Protein AF-A0A261FLT9-F1 (afdb_monomer_lite)

Structure (mmCIF, N/CA/C/O backbone):
data_AF-A0A261FLT9-F1
#
_entry.id   AF-A0A261FLT9-F1
#
loop_
_atom_site.group_PDB
_atom_site.id
_atom_site.type_symbol
_atom_site.label_atom_id
_atom_site.label_alt_id
_atom_site.label_comp_id
_atom_site.label_asym_id
_atom_site.label_entity_id
_atom_site.label_seq_id
_atom_site.pdbx_PDB_ins_code
_atom_site.Cartn_x
_atom_site.Cartn_y
_atom_site.Cartn_z
_atom_site.occupancy
_atom_site.B_iso_or_equiv
_atom_site.auth_seq_id
_atom_site.auth_comp_id
_atom_site.auth_asym_id
_atom_site.auth_atom_id
_atom_site.pdbx_PDB_model_num
ATOM 1 N N . MET A 1 1 ? 21.689 23.488 -53.903 1.00 40.75 1 MET A N 1
ATOM 2 C CA . MET A 1 1 ? 21.902 22.153 -53.293 1.00 40.75 1 MET A CA 1
ATOM 3 C C . MET A 1 1 ? 21.936 22.190 -51.768 1.00 40.75 1 MET A C 1
ATOM 5 O O . MET A 1 1 ? 21.086 21.529 -51.198 1.00 40.75 1 MET A O 1
ATOM 9 N N . ALA A 1 2 ? 22.801 22.976 -51.106 1.00 38.56 2 ALA A N 1
ATOM 10 C CA . ALA A 1 2 ? 22.938 22.987 -49.634 1.00 38.56 2 ALA A CA 1
ATOM 11 C C . ALA A 1 2 ? 21.609 23.061 -48.835 1.00 38.56 2 ALA A C 1
ATOM 13 O O . ALA A 1 2 ? 21.393 22.268 -47.924 1.00 38.56 2 ALA A O 1
ATOM 14 N N . ALA A 1 3 ? 20.676 23.941 -49.222 1.00 36.00 3 ALA A N 1
ATOM 15 C CA . ALA A 1 3 ? 19.356 24.050 -48.582 1.00 36.00 3 ALA A CA 1
ATOM 16 C C . ALA A 1 3 ? 18.420 22.845 -48.838 1.00 36.00 3 ALA A C 1
ATOM 18 O O . ALA A 1 3 ? 17.537 22.560 -48.034 1.00 36.00 3 ALA A O 1
ATOM 19 N N . VAL A 1 4 ? 18.621 22.116 -49.942 1.00 39.78 4 VAL A N 1
ATOM 20 C CA . VAL A 1 4 ? 17.881 20.881 -50.262 1.00 39.78 4 VAL A CA 1
ATOM 21 C C . VAL A 1 4 ? 18.461 19.706 -49.479 1.00 39.78 4 VAL A C 1
ATOM 23 O O . VAL A 1 4 ? 17.698 18.919 -48.936 1.00 39.78 4 VAL A O 1
ATOM 26 N N . THR A 1 5 ? 19.788 19.618 -49.345 1.00 41.38 5 THR A N 1
ATOM 27 C CA . THR A 1 5 ? 20.443 18.608 -48.499 1.00 41.38 5 THR A CA 1
ATOM 28 C C . THR A 1 5 ? 20.180 18.829 -47.011 1.00 41.38 5 THR A C 1
ATOM 30 O O . THR A 1 5 ? 20.031 17.846 -46.299 1.00 41.38 5 THR A O 1
ATOM 33 N N . ALA A 1 6 ? 20.050 20.080 -46.550 1.00 43.09 6 ALA A N 1
ATOM 34 C CA . ALA A 1 6 ? 19.593 20.388 -45.193 1.00 43.09 6 ALA A CA 1
ATOM 35 C C . ALA A 1 6 ? 18.149 19.902 -44.980 1.00 43.09 6 ALA A C 1
ATOM 37 O O . ALA A 1 6 ? 17.923 19.025 -44.155 1.00 43.09 6 ALA A O 1
ATOM 38 N N . ARG A 1 7 ? 17.200 20.328 -45.832 1.00 35.78 7 ARG A N 1
ATOM 39 C CA . ARG A 1 7 ? 15.808 19.840 -45.780 1.00 35.78 7 ARG A CA 1
ATOM 40 C C . ARG A 1 7 ? 15.681 18.316 -45.875 1.00 35.78 7 ARG A C 1
ATOM 42 O O . ARG A 1 7 ? 14.824 17.755 -45.208 1.00 35.78 7 ARG A O 1
ATOM 49 N N . TRP A 1 8 ? 16.512 17.636 -46.668 1.00 39.09 8 TRP A N 1
ATOM 50 C CA . TRP A 1 8 ? 16.537 16.167 -46.726 1.00 39.09 8 TRP A CA 1
ATOM 51 C C . TRP A 1 8 ? 17.156 15.526 -45.479 1.00 39.09 8 TRP A C 1
ATOM 53 O O . TRP A 1 8 ? 16.697 14.465 -45.063 1.00 39.09 8 TRP A O 1
ATOM 63 N N . ALA A 1 9 ? 18.169 16.144 -44.867 1.00 50.75 9 ALA A N 1
ATOM 64 C CA . ALA A 1 9 ? 18.742 15.677 -43.607 1.00 50.75 9 ALA A CA 1
ATOM 65 C C . ALA A 1 9 ? 17.749 15.827 -42.443 1.00 50.75 9 ALA A C 1
ATOM 67 O O . ALA A 1 9 ? 17.627 14.893 -41.650 1.00 50.75 9 ALA A O 1
ATOM 68 N N . ASP A 1 10 ? 17.006 16.938 -42.405 1.00 50.59 10 ASP A N 1
ATOM 69 C CA . ASP A 1 10 ? 15.955 17.234 -41.423 1.00 50.59 10 ASP A CA 1
ATOM 70 C C . ASP A 1 10 ? 14.704 16.362 -41.633 1.00 50.59 10 ASP A C 1
ATOM 72 O O . ASP A 1 10 ? 14.139 15.816 -40.690 1.00 50.59 10 ASP A O 1
ATOM 76 N N . TRP A 1 11 ? 14.292 16.139 -42.884 1.00 42.41 11 TRP A N 1
ATOM 77 C CA . TRP A 1 11 ? 13.178 15.239 -43.204 1.00 42.41 11 TRP A CA 1
ATOM 78 C C . TRP A 1 11 ? 13.511 13.779 -42.867 1.00 42.41 11 TRP A C 1
ATOM 80 O O . TRP A 1 11 ? 12.701 13.069 -42.268 1.00 42.41 11 TRP A O 1
ATOM 90 N N . ALA A 1 12 ? 14.734 13.338 -43.181 1.00 57.88 12 ALA A N 1
ATOM 91 C CA . ALA A 1 12 ? 15.203 12.003 -42.831 1.00 57.88 12 ALA A CA 1
ATOM 92 C C . ALA A 1 12 ? 15.508 11.847 -41.329 1.00 57.88 12 ALA A C 1
ATOM 94 O O . ALA A 1 12 ? 15.482 10.723 -40.834 1.00 57.88 12 ALA A O 1
ATOM 95 N N . SER A 1 13 ? 15.811 12.923 -40.590 1.00 62.97 13 SER A N 1
ATOM 96 C CA . SER A 1 13 ? 15.953 12.861 -39.129 1.00 62.97 13 SER A CA 1
ATOM 97 C C . SER A 1 13 ? 14.593 12.771 -38.440 1.00 62.97 13 SER A C 1
ATOM 99 O O . SER A 1 13 ? 14.457 11.938 -37.548 1.00 62.97 13 SER A O 1
ATOM 101 N N . ALA A 1 14 ? 13.577 13.499 -38.920 1.00 67.19 14 ALA A N 1
ATOM 102 C CA . ALA A 1 14 ? 12.194 13.370 -38.457 1.00 67.19 14 ALA A CA 1
ATOM 103 C C . ALA A 1 14 ? 11.661 11.934 -38.631 1.00 67.19 14 ALA A C 1
ATOM 105 O O . ALA A 1 14 ? 11.271 11.306 -37.650 1.00 67.19 14 ALA A O 1
ATOM 106 N N . HIS A 1 15 ? 11.782 11.349 -39.830 1.00 78.19 15 HIS A N 1
ATOM 107 C CA . HIS A 1 15 ? 11.343 9.965 -40.082 1.00 78.19 15 HIS A CA 1
ATOM 108 C C . HIS A 1 15 ? 12.094 8.926 -39.226 1.00 78.19 15 HIS A C 1
ATOM 110 O O . HIS A 1 15 ? 11.531 7.897 -38.856 1.00 78.19 15 HIS A O 1
ATOM 116 N N . ARG A 1 16 ? 13.370 9.171 -38.886 1.00 79.75 16 ARG A N 1
ATOM 117 C CA . ARG A 1 16 ? 14.135 8.299 -37.973 1.00 79.75 16 ARG A CA 1
ATOM 118 C C . ARG A 1 16 ? 13.720 8.464 -36.514 1.00 79.75 16 ARG A C 1
ATOM 120 O O . ARG A 1 16 ? 13.717 7.468 -35.794 1.00 79.75 16 ARG A O 1
ATOM 127 N N . LEU A 1 17 ? 13.391 9.683 -36.083 1.00 85.00 17 LEU A N 1
ATOM 128 C CA . LEU A 1 17 ? 12.843 9.940 -34.754 1.00 85.00 17 LEU A CA 1
ATOM 129 C C . LEU A 1 17 ? 11.504 9.215 -34.597 1.00 85.00 17 LEU A C 1
ATOM 131 O O . LEU A 1 17 ? 11.357 8.446 -33.656 1.00 85.00 17 LEU A O 1
ATOM 135 N N . GLU A 1 18 ? 10.587 9.380 -35.552 1.00 86.88 18 GLU A N 1
ATOM 136 C CA . GLU A 1 18 ? 9.298 8.678 -35.584 1.00 86.88 18 GLU A CA 1
ATOM 137 C C . GLU A 1 18 ? 9.475 7.152 -35.565 1.00 86.88 18 GLU A C 1
ATOM 139 O O . GLU A 1 18 ? 8.846 6.471 -34.757 1.00 86.88 18 GLU A O 1
ATOM 144 N N . TYR A 1 19 ? 10.385 6.608 -36.384 1.00 88.19 19 TYR A N 1
ATOM 145 C CA . TYR A 1 19 ? 10.669 5.170 -36.427 1.00 88.19 19 TYR A CA 1
ATOM 146 C C . TYR A 1 19 ? 11.177 4.619 -35.084 1.00 88.19 19 TYR A C 1
ATOM 148 O O . TYR A 1 19 ? 10.648 3.628 -34.574 1.00 88.19 19 TYR A O 1
ATOM 156 N N . TRP A 1 20 ? 12.200 5.245 -34.493 1.00 90.06 20 TRP A N 1
ATOM 157 C CA . TRP A 1 20 ? 12.818 4.731 -33.268 1.00 90.06 20 TRP A CA 1
ATOM 158 C C . TRP A 1 20 ? 12.010 5.043 -32.006 1.00 90.06 20 TRP A C 1
ATOM 160 O O . TRP A 1 20 ? 11.887 4.162 -31.159 1.00 90.06 20 TRP A O 1
ATOM 170 N N . ALA A 1 21 ? 11.410 6.232 -31.894 1.00 88.94 21 ALA A N 1
ATOM 171 C CA . ALA A 1 21 ? 10.508 6.559 -30.790 1.00 88.94 21 ALA A CA 1
ATOM 172 C C . ALA A 1 21 ? 9.223 5.721 -30.860 1.00 88.94 21 ALA A C 1
ATOM 174 O O . ALA A 1 21 ? 8.787 5.183 -29.845 1.00 88.94 21 ALA A O 1
ATOM 175 N N . GLY A 1 22 ? 8.661 5.524 -32.059 1.00 89.38 22 GLY A N 1
ATOM 176 C CA . GLY A 1 22 ? 7.508 4.651 -32.274 1.00 89.38 22 GLY A CA 1
ATOM 177 C C . GLY A 1 22 ? 7.792 3.203 -31.872 1.00 89.38 22 GLY A C 1
ATOM 178 O O . GLY A 1 22 ? 6.971 2.586 -31.196 1.00 89.38 22 GLY A O 1
ATOM 179 N N . HIS A 1 23 ? 8.971 2.665 -32.205 1.00 92.06 23 HIS A N 1
ATOM 180 C CA . HIS A 1 23 ? 9.379 1.332 -31.755 1.00 92.06 23 HIS A CA 1
ATOM 181 C C . HIS A 1 23 ? 9.693 1.248 -30.255 1.00 92.06 23 HIS A C 1
ATOM 183 O O . HIS A 1 23 ? 9.347 0.235 -29.652 1.00 92.06 23 HIS A O 1
ATOM 189 N N . ALA A 1 24 ? 10.278 2.283 -29.647 1.00 90.81 24 ALA A N 1
ATOM 190 C CA . ALA A 1 24 ? 10.496 2.334 -28.202 1.00 90.81 24 ALA A CA 1
ATOM 191 C C . ALA A 1 24 ? 9.161 2.329 -27.435 1.00 90.81 24 ALA A C 1
ATOM 193 O O . ALA A 1 24 ? 8.944 1.461 -26.595 1.00 90.81 24 ALA A O 1
ATOM 194 N N . LEU A 1 25 ? 8.223 3.210 -27.801 1.00 89.69 25 LEU A N 1
ATOM 195 C CA . LEU A 1 25 ? 6.880 3.254 -27.210 1.00 89.69 25 LEU A CA 1
ATOM 196 C C . LEU A 1 25 ? 6.099 1.955 -27.457 1.00 89.69 25 LEU A C 1
ATOM 198 O O . LEU A 1 25 ? 5.475 1.430 -26.540 1.00 89.69 25 LEU A O 1
ATOM 202 N N . SER A 1 26 ? 6.170 1.392 -28.669 1.00 89.19 26 SER A N 1
ATOM 203 C CA . SER A 1 26 ? 5.512 0.113 -28.984 1.00 89.19 26 SER A CA 1
ATOM 204 C C . SER A 1 26 ? 6.074 -1.044 -28.161 1.00 89.19 26 SER A C 1
ATOM 206 O O . SER A 1 26 ? 5.305 -1.879 -27.691 1.00 89.19 26 SER A O 1
ATOM 208 N N . PHE A 1 27 ? 7.400 -1.110 -27.983 1.00 91.88 27 PHE A N 1
ATOM 209 C CA . PHE A 1 27 ? 8.012 -2.092 -27.091 1.00 91.88 27 PHE A CA 1
ATOM 210 C C . PHE A 1 27 ? 7.502 -1.905 -25.669 1.00 91.88 27 PHE A C 1
ATOM 212 O O . PHE A 1 27 ? 7.090 -2.882 -25.071 1.00 91.88 27 PHE A O 1
ATOM 219 N N . GLU A 1 28 ? 7.500 -0.681 -25.150 1.00 88.81 28 GLU A N 1
ATOM 220 C CA . GLU A 1 28 ? 7.176 -0.405 -23.751 1.00 88.81 28 GLU A CA 1
ATOM 221 C C . GLU A 1 28 ? 5.718 -0.763 -23.415 1.00 88.81 28 GLU A C 1
ATOM 223 O O . GLU A 1 28 ? 5.458 -1.409 -22.403 1.00 88.81 28 GLU A O 1
ATOM 228 N N . ILE A 1 29 ? 4.771 -0.475 -24.318 1.00 84.56 29 ILE A N 1
ATOM 229 C CA . ILE A 1 29 ? 3.374 -0.932 -24.208 1.00 84.56 29 ILE A CA 1
ATOM 230 C C . ILE A 1 29 ? 3.299 -2.467 -24.206 1.00 84.56 29 ILE A C 1
ATOM 232 O O . ILE A 1 29 ? 2.681 -3.062 -23.324 1.00 84.56 29 ILE A O 1
ATOM 236 N N . LEU A 1 30 ? 3.925 -3.125 -25.189 1.00 87.25 30 LEU A N 1
ATOM 237 C CA . LEU A 1 30 ? 3.894 -4.588 -25.317 1.00 87.25 30 LEU A CA 1
ATOM 238 C C . LEU A 1 30 ? 4.614 -5.288 -24.159 1.00 87.25 30 LEU A C 1
ATOM 240 O O . LEU A 1 30 ? 4.208 -6.373 -23.752 1.00 87.25 30 LEU A O 1
ATOM 244 N N . TYR A 1 31 ? 5.667 -4.671 -23.630 1.00 87.94 31 TYR A N 1
ATOM 245 C CA . TYR A 1 31 ? 6.455 -5.169 -22.518 1.00 87.94 31 TYR A CA 1
ATOM 246 C C . TYR A 1 31 ? 5.675 -5.048 -21.214 1.00 87.94 31 TYR A C 1
ATOM 248 O O . TYR A 1 31 ? 5.568 -6.046 -20.513 1.00 87.94 31 TYR A O 1
ATOM 256 N N . ARG A 1 32 ? 5.026 -3.904 -20.947 1.00 83.75 32 ARG A N 1
ATOM 257 C CA . ARG A 1 32 ? 4.087 -3.740 -19.822 1.00 83.75 32 ARG A CA 1
ATOM 258 C C . ARG A 1 32 ? 2.947 -4.750 -19.891 1.00 83.75 32 ARG A C 1
ATOM 260 O O . ARG A 1 32 ? 2.707 -5.451 -18.919 1.00 83.75 32 ARG A O 1
ATOM 267 N N . LEU A 1 33 ? 2.304 -4.911 -21.049 1.00 80.44 33 LEU A N 1
ATOM 268 C CA . LEU A 1 33 ? 1.252 -5.920 -21.223 1.00 80.44 33 LEU A CA 1
ATOM 269 C C . LEU A 1 33 ? 1.768 -7.351 -21.007 1.00 80.44 33 LEU A C 1
ATOM 271 O O . LEU A 1 33 ? 1.090 -8.142 -20.359 1.00 80.44 33 LEU A O 1
ATOM 275 N N . ALA A 1 34 ? 2.960 -7.696 -21.501 1.00 83.94 34 ALA A N 1
ATOM 276 C CA . ALA A 1 34 ? 3.551 -9.015 -21.281 1.00 83.94 34 ALA A CA 1
ATOM 277 C C . ALA A 1 34 ? 3.914 -9.242 -19.805 1.00 83.94 34 ALA A C 1
ATOM 279 O O . ALA A 1 34 ? 3.570 -10.279 -19.249 1.00 83.94 34 ALA A O 1
ATOM 280 N N . VAL A 1 35 ? 4.569 -8.270 -19.164 1.00 81.75 35 VAL A N 1
ATOM 281 C CA . VAL A 1 35 ? 4.853 -8.241 -17.722 1.00 81.75 35 VAL A CA 1
ATOM 282 C C . VAL A 1 35 ? 3.584 -8.548 -16.941 1.00 81.75 35 VAL A C 1
ATOM 284 O O . VAL A 1 35 ? 3.511 -9.551 -16.237 1.00 81.75 35 VAL A O 1
ATOM 287 N N . THR A 1 36 ? 2.559 -7.741 -17.162 1.00 75.19 36 THR A N 1
ATOM 288 C CA . THR A 1 36 ? 1.355 -7.739 -16.351 1.00 75.19 36 THR A CA 1
ATOM 289 C C . THR A 1 36 ? 0.451 -8.949 -16.612 1.00 75.19 36 THR A C 1
ATOM 291 O O . THR A 1 36 ? -0.085 -9.513 -15.668 1.00 75.19 36 THR A O 1
ATOM 294 N N . LEU A 1 37 ? 0.313 -9.402 -17.865 1.00 75.06 37 LEU A N 1
ATOM 295 C CA . LEU A 1 37 ? -0.583 -10.514 -18.226 1.00 75.06 37 LEU A CA 1
ATOM 296 C C . LEU A 1 37 ? 0.099 -11.895 -18.240 1.00 75.06 37 LEU A C 1
ATOM 298 O O . LEU A 1 37 ? -0.597 -12.907 -18.284 1.00 75.06 37 LEU A O 1
ATOM 302 N N . VAL A 1 38 ? 1.438 -11.963 -18.256 1.00 79.25 38 VAL A N 1
ATOM 303 C CA . VAL A 1 38 ? 2.190 -13.226 -18.427 1.00 79.25 38 VAL A CA 1
ATOM 304 C C . VAL A 1 38 ? 3.213 -13.472 -17.318 1.00 79.25 38 VAL A C 1
ATOM 306 O O . VAL A 1 38 ? 3.396 -14.626 -16.938 1.00 79.25 38 VAL A O 1
ATOM 309 N N . PHE A 1 39 ? 3.879 -12.440 -16.785 1.00 77.31 39 PHE A N 1
ATOM 310 C CA . PHE A 1 39 ? 4.891 -12.614 -15.729 1.00 77.31 39 PHE A CA 1
ATOM 311 C C . PHE A 1 39 ? 4.333 -12.429 -14.314 1.00 77.31 39 PHE A C 1
ATOM 313 O O . PHE A 1 39 ? 4.731 -13.177 -13.424 1.00 77.31 39 PHE A O 1
ATOM 320 N N . THR A 1 40 ? 3.407 -11.490 -14.099 1.00 76.25 40 THR A N 1
ATOM 321 C CA . THR A 1 40 ? 2.795 -11.259 -12.781 1.00 76.25 40 THR A CA 1
ATOM 322 C C . THR A 1 40 ? 2.000 -12.472 -12.273 1.00 76.25 40 THR A C 1
ATOM 324 O O . THR A 1 40 ? 2.310 -12.926 -11.173 1.00 76.25 40 THR A O 1
ATOM 327 N N . PRO A 1 41 ? 1.084 -13.105 -13.043 1.00 78.44 41 PRO A N 1
ATOM 328 C CA . PRO A 1 41 ? 0.257 -14.186 -12.497 1.00 78.44 41 PRO A CA 1
ATOM 329 C C . PRO A 1 41 ? 1.057 -15.414 -12.008 1.00 78.44 41 PRO A C 1
ATOM 331 O O . PRO A 1 41 ? 0.739 -15.936 -10.943 1.00 78.44 41 PRO A O 1
ATOM 334 N N . PRO A 1 42 ? 2.132 -15.876 -12.689 1.00 79.00 42 PRO A N 1
ATOM 335 C CA . PRO A 1 42 ? 3.019 -16.901 -12.134 1.00 79.00 42 PRO A CA 1
ATOM 336 C C . PRO A 1 42 ? 3.763 -16.476 -10.862 1.00 79.00 42 PRO A C 1
ATOM 338 O O . PRO A 1 42 ? 3.962 -17.313 -9.985 1.00 79.00 42 PRO A O 1
ATOM 341 N N . CYS A 1 43 ? 4.175 -15.210 -10.738 1.00 79.88 43 CYS A N 1
ATOM 342 C CA . CYS A 1 43 ? 4.789 -14.704 -9.506 1.00 79.88 43 CYS A CA 1
ATOM 343 C C . CYS A 1 43 ? 3.787 -14.726 -8.344 1.00 79.88 43 CYS A C 1
ATOM 345 O O . CYS A 1 43 ? 4.123 -15.228 -7.272 1.00 79.88 43 CYS A O 1
ATOM 347 N N . ASP A 1 44 ? 2.554 -14.271 -8.579 1.00 76.25 44 ASP A N 1
ATOM 348 C CA . ASP A 1 44 ? 1.479 -14.291 -7.584 1.00 76.25 44 ASP A CA 1
ATOM 349 C C . ASP A 1 44 ? 1.129 -15.726 -7.169 1.00 76.25 44 ASP A C 1
ATOM 351 O O . ASP A 1 44 ? 1.012 -16.006 -5.982 1.00 76.25 44 ASP A O 1
ATOM 355 N N . LEU A 1 45 ? 1.067 -16.678 -8.112 1.00 78.50 45 LEU A N 1
ATOM 356 C CA . LEU A 1 45 ? 0.870 -18.101 -7.801 1.00 78.50 45 LEU A CA 1
ATOM 357 C C . LEU A 1 45 ? 1.971 -18.675 -6.895 1.00 78.50 45 LEU A C 1
ATOM 359 O O . LEU A 1 45 ? 1.672 -19.478 -6.013 1.00 78.50 45 LEU A O 1
ATOM 363 N N . ILE A 1 46 ? 3.233 -18.272 -7.083 1.00 82.19 46 ILE A N 1
ATOM 364 C CA . ILE A 1 46 ? 4.346 -18.711 -6.225 1.00 82.19 46 ILE A CA 1
ATOM 365 C C . ILE A 1 46 ? 4.245 -18.071 -4.829 1.00 82.19 46 ILE A C 1
ATOM 367 O O . ILE A 1 46 ? 4.509 -18.747 -3.835 1.00 82.19 46 ILE A O 1
ATOM 371 N N . VAL A 1 47 ? 3.851 -16.795 -4.738 1.00 80.50 47 VAL A N 1
ATOM 372 C CA . VAL A 1 47 ? 3.640 -16.097 -3.456 1.00 80.50 47 VAL A CA 1
ATOM 373 C C . VAL A 1 47 ? 2.447 -16.684 -2.693 1.00 80.50 47 VAL A C 1
ATOM 375 O O . VAL A 1 47 ? 2.578 -16.945 -1.501 1.00 80.50 47 VAL A O 1
ATOM 378 N N . ASN A 1 48 ? 1.335 -16.965 -3.377 1.00 76.25 48 ASN A N 1
ATOM 379 C CA . ASN A 1 48 ? 0.153 -17.630 -2.819 1.00 76.25 48 ASN A CA 1
ATOM 380 C C . ASN A 1 48 ? 0.510 -19.022 -2.282 1.00 76.25 48 ASN A C 1
ATOM 382 O O . ASN A 1 48 ? 0.306 -19.298 -1.105 1.00 76.25 48 ASN A O 1
ATOM 386 N N . TRP A 1 49 ? 1.153 -19.860 -3.105 1.00 81.44 49 TRP A N 1
ATOM 387 C CA . TRP A 1 49 ? 1.606 -21.190 -2.683 1.00 81.44 49 TRP A CA 1
ATOM 388 C C . TRP A 1 49 ? 2.533 -21.133 -1.461 1.00 81.44 49 TRP A C 1
ATOM 390 O O . TRP A 1 49 ? 2.460 -21.990 -0.581 1.00 81.44 49 TRP A O 1
ATOM 400 N N . TYR A 1 50 ? 3.405 -20.124 -1.390 1.00 82.69 50 TYR A N 1
ATOM 401 C CA . TYR A 1 50 ? 4.278 -19.924 -0.240 1.00 82.69 50 TYR A CA 1
ATOM 402 C C . TYR A 1 50 ? 3.512 -19.526 1.029 1.00 82.69 50 TYR A C 1
ATOM 404 O O . TYR A 1 50 ? 3.834 -20.030 2.108 1.00 82.69 50 TYR A O 1
ATOM 412 N N . ALA A 1 51 ? 2.512 -18.650 0.910 1.00 73.69 51 ALA A N 1
ATOM 413 C CA . ALA A 1 51 ? 1.654 -18.262 2.022 1.00 73.69 51 ALA A CA 1
ATOM 414 C C . ALA A 1 51 ? 0.902 -19.479 2.585 1.00 73.69 51 ALA A C 1
ATOM 416 O O . ALA A 1 51 ? 1.060 -19.792 3.767 1.00 73.69 51 ALA A O 1
ATOM 417 N N . ASP A 1 52 ? 0.217 -20.232 1.716 1.00 72.31 52 ASP A N 1
ATOM 418 C CA . ASP A 1 52 ? -0.513 -21.458 2.067 1.00 72.31 52 ASP A CA 1
ATOM 419 C C . ASP A 1 52 ? 0.399 -22.492 2.754 1.00 72.31 52 ASP A C 1
ATOM 421 O O . ASP A 1 52 ? 0.073 -23.051 3.804 1.00 72.31 52 ASP A O 1
ATOM 425 N N . ALA A 1 53 ? 1.581 -22.743 2.178 1.00 73.81 53 ALA A N 1
ATOM 426 C CA . ALA A 1 53 ? 2.511 -23.763 2.660 1.00 73.81 53 ALA A CA 1
ATOM 427 C C . ALA A 1 53 ? 3.201 -23.404 3.987 1.00 73.81 53 ALA A C 1
ATOM 429 O O . ALA A 1 53 ? 3.732 -24.293 4.657 1.00 73.81 53 ALA A O 1
ATOM 430 N N . SER A 1 54 ? 3.223 -22.126 4.374 1.00 64.12 54 SER A N 1
ATOM 431 C CA . SER A 1 54 ? 3.960 -21.673 5.559 1.00 64.12 54 SER A CA 1
ATOM 432 C C . SER A 1 54 ? 3.231 -21.938 6.884 1.00 64.12 54 SER A C 1
ATOM 434 O O . SER A 1 54 ? 3.831 -21.714 7.935 1.00 64.12 54 SER A O 1
ATOM 436 N N . LEU A 1 55 ? 1.959 -22.381 6.861 1.00 52.69 55 LEU A N 1
ATOM 437 C CA . LEU A 1 55 ? 1.059 -22.474 8.038 1.00 52.69 55 LEU A CA 1
ATOM 438 C C . LEU A 1 55 ? 0.978 -21.170 8.857 1.00 52.69 55 LEU A C 1
ATOM 440 O O . LEU A 1 55 ? 0.563 -21.136 10.016 1.00 52.69 55 LEU A O 1
ATOM 444 N N . VAL A 1 56 ? 1.386 -20.083 8.219 1.00 50.22 56 VAL A N 1
ATOM 445 C CA . VAL A 1 56 ? 1.277 -18.716 8.678 1.00 50.22 56 VAL A CA 1
ATOM 446 C C . VAL A 1 56 ? -0.173 -18.318 8.444 1.00 50.22 56 VAL A C 1
ATOM 448 O O . VAL A 1 56 ? -0.659 -18.460 7.325 1.00 50.22 56 VAL A O 1
ATOM 451 N N . SER A 1 57 ? -0.866 -17.844 9.487 1.00 50.97 57 SER A N 1
ATOM 452 C CA . SER A 1 57 ? -2.209 -17.273 9.323 1.00 50.97 57 SER A CA 1
ATOM 453 C C . SER A 1 57 ? -2.173 -16.286 8.150 1.00 50.97 57 SER A C 1
ATOM 455 O O . SER A 1 57 ? -1.333 -15.383 8.194 1.00 50.97 57 SER A O 1
ATOM 457 N N . PRO A 1 58 ? -3.033 -16.411 7.117 1.00 46.06 58 PRO A N 1
ATOM 458 C CA . PRO A 1 58 ? -2.965 -15.581 5.904 1.00 46.06 58 PRO A CA 1
ATOM 459 C C . PRO A 1 58 ? -3.257 -14.090 6.158 1.00 46.06 58 PRO A C 1
ATOM 461 O O . PRO A 1 58 ? -3.274 -13.280 5.235 1.00 46.06 58 PRO A O 1
ATOM 464 N N . MET A 1 59 ? -3.484 -13.732 7.420 1.00 54.12 59 MET A N 1
ATOM 465 C CA . MET A 1 59 ? -3.898 -12.438 7.928 1.00 54.12 59 MET A CA 1
ATOM 466 C C . MET A 1 59 ? -2.928 -12.079 9.055 1.00 54.12 59 MET A C 1
ATOM 468 O O . MET A 1 59 ? -2.924 -12.717 10.113 1.00 54.12 59 MET A O 1
ATOM 472 N N . MET A 1 60 ? -2.062 -11.097 8.810 1.00 56.31 60 MET A N 1
ATOM 473 C CA . MET A 1 60 ? -0.956 -10.751 9.705 1.00 56.31 60 MET A CA 1
ATOM 474 C C . MET A 1 60 ? -0.834 -9.243 9.901 1.00 56.31 60 MET A C 1
ATOM 476 O O . MET A 1 60 ? -1.234 -8.456 9.044 1.00 56.31 60 MET A O 1
ATOM 480 N N . ASP A 1 61 ? -0.209 -8.849 11.012 1.00 59.25 61 ASP A N 1
ATOM 481 C CA . ASP A 1 61 ? 0.396 -7.526 11.143 1.00 59.25 61 ASP A CA 1
ATOM 482 C C . ASP A 1 61 ? 1.704 -7.428 10.320 1.00 59.25 61 ASP A C 1
ATOM 484 O O . ASP A 1 61 ? 2.248 -8.435 9.854 1.00 59.25 61 ASP A O 1
ATOM 488 N N . ASP A 1 62 ? 2.232 -6.209 10.139 1.00 59.94 62 ASP A N 1
ATOM 489 C CA . ASP A 1 62 ? 3.495 -5.965 9.410 1.00 59.94 62 ASP A CA 1
ATOM 490 C C . ASP A 1 62 ? 4.653 -6.856 9.901 1.00 59.94 62 ASP A C 1
ATOM 492 O O . ASP A 1 62 ? 5.516 -7.276 9.124 1.00 59.94 62 ASP A O 1
ATOM 496 N N . LEU A 1 63 ? 4.686 -7.142 11.208 1.00 64.56 63 LEU A N 1
ATOM 497 C CA . LEU A 1 63 ? 5.750 -7.919 11.829 1.00 64.56 63 LEU A CA 1
ATOM 498 C C . LEU A 1 63 ? 5.648 -9.403 11.466 1.00 64.56 63 LEU A C 1
ATOM 500 O O . LEU A 1 63 ? 6.676 -10.024 11.196 1.00 64.56 63 LEU A O 1
ATOM 504 N N . GLY A 1 64 ? 4.438 -9.960 11.423 1.00 66.56 64 GLY A N 1
ATOM 505 C CA . GLY A 1 64 ? 4.188 -11.318 10.959 1.00 66.56 64 GLY A CA 1
ATOM 506 C C . GLY A 1 64 ? 4.646 -11.531 9.515 1.00 66.56 64 GLY A C 1
ATOM 507 O O . GLY A 1 64 ? 5.400 -12.467 9.244 1.00 66.56 64 GLY A O 1
ATOM 508 N N . ILE A 1 65 ? 4.270 -10.620 8.608 1.00 69.19 65 ILE A N 1
ATOM 509 C CA . ILE A 1 65 ? 4.665 -10.675 7.188 1.00 69.19 65 ILE A CA 1
ATOM 510 C C . ILE A 1 65 ? 6.193 -10.656 7.055 1.00 69.19 65 ILE A C 1
ATOM 512 O O . ILE A 1 65 ? 6.780 -11.462 6.326 1.00 69.19 65 ILE A O 1
ATOM 516 N N . LEU A 1 66 ? 6.856 -9.769 7.803 1.00 72.12 66 LEU A N 1
ATOM 517 C CA . LEU A 1 66 ? 8.313 -9.696 7.842 1.00 72.12 66 LEU A CA 1
ATOM 518 C C . LEU A 1 66 ? 8.934 -10.995 8.380 1.00 72.12 66 LEU A C 1
ATOM 520 O O . LEU A 1 66 ? 9.881 -11.510 7.790 1.00 72.12 66 LEU A O 1
ATOM 524 N N . GLN A 1 67 ? 8.401 -11.553 9.471 1.00 75.31 67 GLN A N 1
ATOM 525 C CA . GLN A 1 67 ? 8.886 -12.809 10.053 1.00 75.31 67 GLN A CA 1
ATOM 526 C C . GLN A 1 67 ? 8.745 -13.990 9.088 1.00 75.31 67 GLN A C 1
ATOM 528 O O . GLN A 1 67 ? 9.687 -14.775 8.968 1.00 75.31 67 GLN A O 1
ATOM 533 N N . ALA A 1 68 ? 7.635 -14.082 8.349 1.00 75.88 68 ALA A N 1
ATOM 534 C CA . ALA A 1 68 ? 7.439 -15.100 7.321 1.00 75.88 68 ALA A CA 1
ATOM 535 C C . ALA A 1 68 ? 8.543 -15.030 6.250 1.00 75.88 68 ALA A C 1
ATOM 537 O O . ALA A 1 68 ? 9.138 -16.053 5.904 1.00 75.88 68 ALA A O 1
ATOM 538 N N . PHE A 1 69 ? 8.892 -13.833 5.771 1.00 80.00 69 PHE A N 1
ATOM 539 C CA . PHE A 1 69 ? 9.965 -13.656 4.787 1.00 80.00 69 PHE A CA 1
ATOM 540 C C . PHE A 1 69 ? 11.393 -13.788 5.339 1.00 80.00 69 PHE A C 1
ATOM 542 O O . PHE A 1 69 ? 12.314 -14.028 4.560 1.00 80.00 69 PHE A O 1
ATOM 549 N N . LEU A 1 70 ? 11.594 -13.681 6.656 1.00 84.56 70 LEU A N 1
ATOM 550 C CA . LEU A 1 70 ? 12.889 -13.914 7.309 1.00 84.56 70 LEU A CA 1
ATOM 551 C C . LEU A 1 70 ? 13.206 -15.406 7.538 1.00 84.56 70 LEU A C 1
ATOM 553 O O . LEU A 1 70 ? 14.317 -15.739 7.957 1.00 84.56 70 LEU A O 1
ATOM 557 N N . THR A 1 71 ? 12.273 -16.317 7.246 1.00 86.50 71 THR A N 1
ATOM 558 C CA . THR A 1 71 ? 12.545 -17.764 7.229 1.00 86.50 71 THR A CA 1
ATOM 559 C C . THR A 1 71 ? 13.452 -18.156 6.052 1.00 86.50 71 THR A C 1
ATOM 561 O O . THR A 1 71 ? 13.534 -17.447 5.050 1.00 86.50 71 THR A O 1
ATOM 564 N N . ILE A 1 72 ? 14.118 -19.317 6.122 1.00 89.00 72 ILE A N 1
ATOM 565 C CA . ILE A 1 72 ? 14.966 -19.804 5.014 1.00 89.00 72 ILE A CA 1
ATOM 566 C C . ILE A 1 72 ? 14.169 -19.930 3.693 1.00 89.00 72 ILE A C 1
ATOM 568 O O . ILE A 1 72 ? 14.650 -19.414 2.682 1.00 89.00 72 ILE A O 1
ATOM 572 N N . PRO A 1 73 ? 12.961 -20.537 3.660 1.00 87.31 73 PRO A N 1
ATOM 573 C CA . PRO A 1 73 ? 12.126 -20.549 2.457 1.00 87.31 73 PRO A CA 1
ATOM 574 C C . PRO A 1 73 ? 11.734 -19.146 1.964 1.00 87.31 73 PRO A C 1
ATOM 576 O O . PRO A 1 73 ? 11.844 -18.878 0.768 1.00 87.31 73 PRO A O 1
ATOM 579 N N . GLY A 1 74 ? 11.361 -18.234 2.869 1.00 87.19 74 GLY A N 1
ATOM 580 C CA . GLY A 1 74 ? 11.003 -16.853 2.533 1.00 87.19 74 GLY A CA 1
ATOM 581 C C . GLY A 1 74 ? 12.154 -16.062 1.905 1.00 87.19 74 GLY A C 1
ATOM 582 O O . GLY A 1 74 ? 11.969 -15.403 0.881 1.00 87.19 74 GLY A O 1
ATOM 583 N N . VAL A 1 75 ? 13.371 -16.198 2.441 1.00 89.50 75 VAL A N 1
ATOM 584 C CA . VAL A 1 75 ? 14.585 -15.583 1.878 1.00 89.50 75 VAL A CA 1
ATOM 585 C C . VAL A 1 75 ? 14.913 -16.157 0.494 1.00 89.50 75 VAL A C 1
ATOM 587 O O . VAL A 1 75 ? 15.315 -15.408 -0.399 1.00 89.50 75 VAL A O 1
ATOM 590 N N . ILE A 1 76 ? 14.716 -17.464 0.280 1.00 89.69 76 ILE A N 1
ATOM 591 C CA . ILE A 1 76 ? 14.889 -18.094 -1.040 1.00 89.69 76 ILE A CA 1
ATOM 592 C C . ILE A 1 76 ? 13.868 -17.534 -2.040 1.00 89.69 76 ILE A C 1
ATOM 594 O O . ILE A 1 76 ? 14.255 -17.160 -3.149 1.00 89.69 76 ILE A O 1
ATOM 598 N N . LEU A 1 77 ? 12.594 -17.415 -1.649 1.00 88.19 77 LEU A N 1
ATOM 599 C CA . LEU A 1 77 ? 11.542 -16.834 -2.485 1.00 88.19 77 LEU A CA 1
ATOM 600 C C . LEU A 1 77 ? 11.854 -15.380 -2.867 1.00 88.19 77 LEU A C 1
ATOM 602 O O . LEU A 1 77 ? 11.846 -15.046 -4.053 1.00 88.19 77 LEU A O 1
ATOM 606 N N . LEU A 1 78 ? 12.203 -14.530 -1.895 1.00 86.62 78 LEU A N 1
ATOM 607 C CA . LEU A 1 78 ? 12.612 -13.148 -2.166 1.00 86.62 78 LEU A CA 1
ATOM 608 C C . LEU A 1 78 ? 13.828 -13.083 -3.098 1.00 86.62 78 LEU A C 1
ATOM 610 O O . LEU A 1 78 ? 13.865 -12.244 -3.996 1.00 86.62 78 LEU A O 1
ATOM 614 N N . GLY A 1 79 ? 14.797 -13.990 -2.939 1.00 88.88 79 GLY A N 1
ATOM 615 C CA . GLY A 1 79 ? 15.944 -14.108 -3.840 1.00 88.88 79 GLY A CA 1
ATOM 616 C C . GLY A 1 79 ? 15.548 -14.438 -5.284 1.00 88.88 79 GLY A C 1
ATOM 617 O O . GLY A 1 79 ? 16.096 -13.848 -6.216 1.00 88.88 79 GLY A O 1
ATOM 618 N N . ILE A 1 80 ? 14.574 -15.334 -5.480 1.00 89.00 80 ILE A N 1
ATOM 619 C CA . ILE A 1 80 ? 14.036 -15.690 -6.803 1.00 89.00 80 ILE A CA 1
ATOM 620 C C . ILE A 1 80 ? 13.297 -14.498 -7.425 1.00 89.00 80 ILE A C 1
ATOM 622 O O . ILE A 1 80 ? 13.607 -14.116 -8.555 1.00 89.00 80 ILE A O 1
ATOM 626 N N . LEU A 1 81 ? 12.372 -13.873 -6.690 1.00 86.88 81 LEU A N 1
ATOM 627 C CA . LEU A 1 81 ? 11.598 -12.724 -7.173 1.00 86.88 81 LEU A CA 1
ATOM 628 C C . LEU A 1 81 ? 12.509 -11.535 -7.519 1.00 86.88 81 LEU A C 1
ATOM 630 O O . LEU A 1 81 ? 12.388 -10.952 -8.597 1.00 86.88 81 LEU A O 1
ATOM 634 N N . ALA A 1 82 ? 13.489 -11.226 -6.665 1.00 88.19 82 ALA A N 1
ATOM 635 C CA . ALA A 1 82 ? 14.458 -10.164 -6.917 1.00 88.19 82 ALA A CA 1
ATOM 636 C C . ALA A 1 82 ? 15.380 -10.474 -8.113 1.00 88.19 82 ALA A C 1
ATOM 638 O O . ALA A 1 82 ? 15.751 -9.561 -8.852 1.00 88.19 82 ALA A O 1
ATOM 639 N N . ALA A 1 83 ? 15.724 -11.746 -8.356 1.00 89.00 83 ALA A N 1
ATOM 640 C CA . ALA A 1 83 ? 16.481 -12.152 -9.540 1.00 89.00 83 ALA A CA 1
ATOM 641 C C . ALA A 1 83 ? 15.662 -12.015 -10.838 1.00 89.00 83 ALA A C 1
ATOM 643 O O . ALA A 1 83 ? 16.196 -11.529 -11.838 1.00 89.00 83 ALA A O 1
ATOM 644 N N . ILE A 1 84 ? 14.374 -12.386 -10.822 1.00 87.75 84 ILE A N 1
ATOM 645 C CA . ILE A 1 84 ? 13.445 -12.185 -11.949 1.00 87.75 84 ILE A CA 1
ATOM 646 C C . ILE A 1 84 ? 13.321 -10.688 -12.258 1.00 87.75 84 ILE A C 1
ATOM 648 O O . ILE A 1 84 ? 13.566 -10.271 -13.393 1.00 87.75 84 ILE A O 1
ATOM 652 N N . ALA A 1 85 ? 13.030 -9.873 -11.240 1.00 87.00 85 ALA A N 1
ATOM 653 C CA . ALA A 1 85 ? 12.893 -8.427 -11.381 1.00 87.00 85 ALA A CA 1
ATOM 654 C C . ALA A 1 85 ? 14.189 -7.757 -11.876 1.00 87.00 85 ALA A C 1
ATOM 656 O O . ALA A 1 85 ? 14.137 -6.889 -12.746 1.00 87.00 85 ALA A O 1
ATOM 657 N N . LEU A 1 86 ? 15.362 -8.202 -11.403 1.00 90.44 86 LEU A N 1
ATOM 658 C CA . LEU A 1 86 ? 16.659 -7.726 -11.894 1.00 90.44 86 LEU A CA 1
ATOM 659 C C . LEU A 1 86 ? 16.866 -8.042 -13.379 1.00 90.44 86 LEU A C 1
ATOM 661 O O . LEU A 1 86 ? 17.217 -7.147 -14.145 1.00 90.44 86 LEU A O 1
ATOM 665 N N . VAL A 1 87 ? 16.684 -9.300 -13.797 1.00 90.81 87 VAL A N 1
ATOM 666 C CA . VAL A 1 87 ? 16.908 -9.713 -15.196 1.00 90.81 87 VAL A CA 1
ATOM 667 C C . VAL A 1 87 ? 16.006 -8.922 -16.138 1.00 90.81 87 VAL A C 1
ATOM 669 O O . VAL A 1 87 ? 16.459 -8.445 -17.179 1.00 90.81 87 VAL A O 1
ATOM 672 N N . ALA A 1 88 ? 14.746 -8.758 -15.755 1.00 88.75 88 ALA A N 1
ATOM 673 C CA . ALA A 1 88 ? 13.740 -8.124 -16.580 1.00 88.75 88 ALA A CA 1
ATOM 674 C C . ALA A 1 88 ? 13.868 -6.584 -16.592 1.00 88.75 88 ALA A C 1
ATOM 676 O O . ALA A 1 88 ? 13.853 -5.987 -17.667 1.00 88.75 88 ALA A O 1
ATOM 677 N N . GLY A 1 89 ? 14.116 -5.933 -15.449 1.00 89.62 89 GLY A N 1
ATOM 678 C CA . GLY A 1 89 ? 14.402 -4.491 -15.402 1.00 89.62 89 GLY A CA 1
ATOM 679 C C . GLY A 1 89 ? 15.688 -4.116 -16.151 1.00 89.62 89 GLY A C 1
ATOM 680 O O . GLY A 1 89 ? 15.733 -3.117 -16.870 1.00 89.62 89 GLY A O 1
ATOM 681 N N . VAL A 1 90 ? 16.728 -4.959 -16.078 1.00 91.75 90 VAL A N 1
ATOM 682 C CA . VAL A 1 90 ? 17.944 -4.788 -16.892 1.00 91.75 90 VAL A CA 1
ATOM 683 C C . VAL A 1 90 ? 17.636 -4.964 -18.378 1.00 91.75 90 VAL A C 1
ATOM 685 O O . VAL A 1 90 ? 18.141 -4.182 -19.182 1.00 91.75 90 VAL A O 1
ATOM 688 N N . PHE A 1 91 ? 16.812 -5.941 -18.771 1.00 92.12 91 PHE A N 1
ATOM 689 C CA . PHE A 1 91 ? 16.428 -6.141 -20.172 1.00 92.12 91 PHE A CA 1
ATOM 690 C C . PHE A 1 91 ? 15.690 -4.923 -20.746 1.00 92.12 91 PHE A C 1
ATOM 692 O O . PHE A 1 91 ? 16.092 -4.403 -21.787 1.00 92.12 91 PHE A O 1
ATOM 699 N N . GLU A 1 92 ? 14.668 -4.443 -20.039 1.00 92.44 92 GLU A N 1
ATOM 700 C CA . GLU A 1 92 ? 13.846 -3.276 -20.376 1.00 92.44 92 GLU A CA 1
ATOM 701 C C . GLU A 1 92 ? 14.695 -2.017 -20.617 1.00 92.44 92 GLU A C 1
ATOM 703 O O . GLU A 1 92 ? 14.715 -1.465 -21.723 1.00 92.44 92 GLU A O 1
ATOM 708 N N . ILE A 1 93 ? 15.495 -1.628 -19.617 1.00 91.50 93 ILE A N 1
ATOM 709 C CA . ILE A 1 93 ? 16.386 -0.462 -19.695 1.00 91.50 93 ILE A CA 1
ATOM 710 C C . ILE A 1 93 ? 17.416 -0.642 -20.825 1.00 91.50 93 ILE A C 1
ATOM 712 O O . ILE A 1 93 ? 17.709 0.308 -21.557 1.00 91.50 93 ILE A O 1
ATOM 716 N N . THR A 1 94 ? 17.921 -1.863 -21.038 1.00 92.19 94 THR A N 1
ATOM 717 C CA . THR A 1 94 ? 18.849 -2.158 -22.144 1.00 92.19 94 THR A CA 1
ATOM 718 C C . THR A 1 94 ? 18.195 -1.965 -23.513 1.00 92.19 94 THR A C 1
ATOM 720 O O . THR A 1 94 ? 18.828 -1.423 -24.422 1.00 92.19 94 THR A O 1
ATOM 723 N N . VAL A 1 95 ? 16.938 -2.383 -23.697 1.00 93.00 95 VAL A N 1
ATOM 724 C CA . VAL A 1 95 ? 16.176 -2.160 -24.939 1.00 93.00 95 VAL A CA 1
ATOM 725 C C . VAL A 1 95 ? 15.962 -0.665 -25.184 1.00 93.00 95 VAL A C 1
ATOM 727 O O . VAL A 1 95 ? 16.306 -0.192 -26.270 1.00 93.00 95 VAL A O 1
ATOM 730 N N . MET A 1 96 ? 15.510 0.097 -24.180 1.00 92.81 96 MET A N 1
ATOM 731 C CA . MET A 1 96 ? 15.342 1.555 -24.294 1.00 92.81 96 MET A CA 1
ATOM 732 C C . MET A 1 96 ? 16.636 2.269 -24.694 1.00 92.81 96 MET A C 1
ATOM 734 O O . MET A 1 96 ? 16.659 3.042 -25.656 1.00 92.81 96 MET A O 1
ATOM 738 N N . LEU A 1 97 ? 17.742 1.975 -24.007 1.00 91.25 97 LEU A N 1
ATOM 739 C CA . LEU A 1 97 ? 19.035 2.605 -24.281 1.00 91.25 97 LEU A CA 1
ATOM 740 C C . LEU A 1 97 ? 19.626 2.182 -25.632 1.00 91.25 97 LEU A C 1
ATOM 742 O O . LEU A 1 97 ? 20.301 2.980 -26.284 1.00 91.25 97 LEU A O 1
ATOM 746 N N . THR A 1 98 ? 19.335 0.967 -26.097 1.00 89.56 98 THR A N 1
ATOM 747 C CA . THR A 1 98 ? 19.764 0.495 -27.421 1.00 89.56 98 THR A CA 1
ATOM 748 C C . THR A 1 98 ? 18.951 1.153 -28.545 1.00 89.56 98 THR A C 1
ATOM 750 O O . THR A 1 98 ? 19.538 1.530 -29.562 1.00 89.56 98 THR A O 1
ATOM 753 N N . PHE A 1 99 ? 17.642 1.387 -28.365 1.00 91.75 99 PHE A N 1
ATOM 754 C CA . PHE A 1 99 ? 16.853 2.218 -29.288 1.00 91.75 99 PHE A CA 1
ATOM 755 C C . PHE A 1 99 ? 17.370 3.664 -29.330 1.00 91.75 99 PHE A C 1
ATOM 757 O O . PHE A 1 99 ? 17.604 4.199 -30.416 1.00 91.75 99 PHE A O 1
ATOM 764 N N . ALA A 1 100 ? 17.620 4.273 -28.165 1.00 90.38 100 ALA A N 1
ATOM 765 C CA . ALA A 1 100 ? 18.170 5.625 -28.064 1.00 90.38 100 ALA A CA 1
ATOM 766 C C . ALA A 1 100 ? 19.532 5.739 -28.772 1.00 90.38 100 ALA A C 1
ATOM 768 O O . ALA A 1 100 ? 19.773 6.677 -29.535 1.00 90.38 100 ALA A O 1
ATOM 769 N N . ARG A 1 101 ? 20.404 4.736 -28.604 1.00 87.06 101 ARG A N 1
ATOM 770 C CA . ARG A 1 101 ? 21.677 4.639 -29.328 1.00 87.06 101 ARG A CA 1
ATOM 771 C C . ARG A 1 101 ? 21.486 4.521 -30.839 1.00 87.06 101 ARG A C 1
ATOM 773 O O . ARG A 1 101 ? 22.144 5.245 -31.581 1.00 87.06 101 ARG A O 1
ATOM 780 N N . CYS A 1 102 ? 20.568 3.672 -31.307 1.00 86.19 102 CYS A N 1
ATOM 781 C CA . CYS A 1 102 ? 20.299 3.516 -32.740 1.00 86.19 102 CYS A CA 1
ATOM 782 C C . CYS A 1 102 ? 19.804 4.814 -33.401 1.00 86.19 102 CYS A C 1
ATOM 784 O O . CYS A 1 102 ? 20.181 5.089 -34.543 1.00 86.19 102 CYS A O 1
ATOM 786 N N . LEU A 1 103 ? 19.022 5.627 -32.683 1.00 87.44 103 LEU A N 1
ATOM 787 C CA . LEU A 1 103 ? 18.617 6.962 -33.123 1.00 87.44 103 LEU A CA 1
ATOM 788 C C . LEU A 1 103 ? 19.814 7.928 -33.184 1.00 87.44 103 LEU A C 1
ATOM 790 O O . LEU A 1 103 ? 20.059 8.538 -34.226 1.00 87.44 103 LEU A O 1
ATOM 794 N N . MET A 1 104 ? 20.579 8.037 -32.094 1.00 84.44 104 MET A N 1
ATOM 795 C CA . MET A 1 104 ? 21.682 9.001 -31.960 1.00 84.44 104 MET A CA 1
ATOM 796 C C . MET A 1 104 ? 22.890 8.700 -32.862 1.00 84.44 104 MET A C 1
ATOM 798 O O . MET A 1 104 ? 23.519 9.628 -33.368 1.00 84.44 104 MET A O 1
ATOM 802 N N . GLU A 1 105 ? 23.211 7.425 -33.099 1.00 78.38 105 GLU A N 1
ATOM 803 C CA . GLU A 1 105 ? 24.294 6.995 -34.002 1.00 78.38 105 GLU A CA 1
ATOM 804 C C . GLU A 1 105 ? 23.837 6.854 -35.472 1.00 78.38 105 GLU A C 1
ATOM 806 O O . GLU A 1 105 ? 24.627 6.445 -36.321 1.00 78.38 105 GLU A O 1
ATOM 811 N N . ASN A 1 106 ? 22.584 7.212 -35.800 1.00 75.81 106 ASN A N 1
ATOM 812 C CA . ASN A 1 106 ? 22.009 7.125 -37.152 1.00 75.81 106 ASN A CA 1
ATOM 813 C C . ASN A 1 106 ? 22.127 5.710 -37.764 1.00 75.81 106 ASN A C 1
ATOM 815 O O . ASN A 1 106 ? 22.581 5.514 -38.897 1.00 75.81 106 ASN A O 1
ATOM 819 N N . SER A 1 107 ? 21.741 4.707 -36.974 1.00 73.94 107 SER A N 1
ATOM 820 C CA . SER A 1 107 ? 21.870 3.294 -37.321 1.00 73.94 107 SER A CA 1
ATOM 821 C C . SER A 1 107 ? 20.931 2.868 -38.457 1.00 73.94 107 SER A C 1
ATOM 823 O O . SER A 1 107 ? 19.804 3.346 -38.572 1.00 73.94 107 SER A O 1
ATOM 825 N N . ARG A 1 108 ? 21.387 1.906 -39.271 1.00 75.88 108 ARG A N 1
ATOM 826 C CA . ARG A 1 108 ? 20.598 1.246 -40.333 1.00 75.88 108 ARG A CA 1
ATOM 827 C C . ARG A 1 108 ? 19.960 -0.079 -39.889 1.00 75.88 108 ARG A C 1
ATOM 829 O O . ARG A 1 108 ? 19.454 -0.824 -40.726 1.00 75.88 108 ARG A O 1
ATOM 836 N N . HIS A 1 109 ? 20.044 -0.422 -38.605 1.00 81.62 109 HIS A N 1
ATOM 837 C CA . HIS A 1 109 ? 19.430 -1.633 -38.061 1.00 81.62 109 HIS A CA 1
ATOM 838 C C . HIS A 1 109 ? 17.907 -1.479 -37.883 1.00 81.62 109 HIS A C 1
ATOM 840 O O . HIS A 1 109 ? 17.353 -0.405 -38.091 1.00 81.62 109 HIS A O 1
ATOM 846 N N . ASN A 1 110 ? 17.223 -2.564 -37.511 1.00 84.56 110 ASN A N 1
ATOM 847 C CA . ASN A 1 110 ? 15.775 -2.597 -37.267 1.00 84.56 110 ASN A CA 1
ATOM 848 C C . ASN A 1 110 ? 15.461 -2.982 -35.807 1.00 84.56 110 ASN A C 1
ATOM 850 O O . ASN A 1 110 ? 16.357 -3.372 -35.059 1.00 84.56 110 ASN A O 1
ATOM 854 N N . ALA A 1 111 ? 14.191 -2.944 -35.398 1.00 85.06 111 ALA A N 1
ATOM 855 C CA . ALA A 1 111 ? 13.799 -3.325 -34.035 1.00 85.06 111 ALA A CA 1
ATOM 856 C C . ALA A 1 111 ? 14.194 -4.769 -33.638 1.00 85.06 111 ALA A C 1
ATOM 858 O O . ALA A 1 111 ? 14.557 -5.014 -32.490 1.00 85.06 111 ALA A O 1
ATOM 859 N N . SER A 1 112 ? 14.211 -5.732 -34.574 1.00 84.19 112 SER A N 1
ATOM 860 C CA . SER A 1 112 ? 14.625 -7.115 -34.262 1.00 84.19 112 SER A CA 1
ATOM 861 C C . SER A 1 112 ? 16.104 -7.216 -33.876 1.00 84.19 112 SER A C 1
ATOM 863 O O . SER A 1 112 ? 16.455 -8.051 -33.044 1.00 84.19 112 SER A O 1
ATOM 865 N N . PHE A 1 113 ? 16.966 -6.365 -34.444 1.00 85.38 113 PHE A N 1
ATOM 866 C CA . PHE A 1 113 ? 18.356 -6.250 -34.007 1.00 85.38 113 PHE A CA 1
ATOM 867 C C . PHE A 1 113 ? 18.439 -5.808 -32.541 1.00 85.38 113 PHE A C 1
ATOM 869 O O . PHE A 1 113 ? 19.126 -6.461 -31.758 1.00 85.38 113 PHE A O 1
ATOM 876 N N . VAL A 1 114 ? 17.692 -4.762 -32.169 1.00 88.38 114 VAL A N 1
ATOM 877 C CA . VAL A 1 114 ? 17.679 -4.200 -30.809 1.00 88.38 114 VAL A CA 1
ATOM 878 C C . VAL A 1 114 ? 17.335 -5.273 -29.776 1.00 88.38 114 VAL A C 1
ATOM 880 O O . VAL A 1 114 ? 18.117 -5.501 -28.858 1.00 88.38 114 VAL A O 1
ATOM 883 N N . TYR A 1 115 ? 16.243 -6.020 -29.970 1.00 89.56 115 TYR A N 1
ATOM 884 C CA . TYR A 1 115 ? 15.843 -7.070 -29.023 1.00 89.56 115 TYR A CA 1
ATOM 885 C C . TYR A 1 115 ? 16.890 -8.184 -28.873 1.00 89.56 115 TYR A C 1
ATOM 887 O O . TYR A 1 115 ? 17.156 -8.634 -27.760 1.00 89.56 115 TYR A O 1
ATOM 895 N N . ARG A 1 116 ? 17.522 -8.621 -29.974 1.00 84.44 116 ARG A N 1
ATOM 896 C CA . ARG A 1 116 ? 18.580 -9.652 -29.934 1.00 84.44 116 ARG A CA 1
ATOM 897 C C . ARG A 1 116 ? 19.835 -9.152 -29.233 1.00 84.44 116 ARG A C 1
ATOM 899 O O . ARG A 1 116 ? 20.427 -9.888 -28.448 1.00 84.44 116 ARG A O 1
ATOM 906 N N . TYR A 1 117 ? 20.230 -7.914 -29.522 1.00 85.31 117 TYR A N 1
ATOM 907 C CA . TYR A 1 117 ? 21.375 -7.272 -28.896 1.00 85.31 117 TYR A CA 1
ATOM 908 C C . TYR A 1 117 ? 21.161 -7.147 -27.381 1.00 85.31 117 TYR A C 1
ATOM 910 O O . TYR A 1 117 ? 21.995 -7.627 -26.611 1.00 85.31 117 TYR A O 1
ATOM 918 N N . SER A 1 118 ? 20.010 -6.618 -26.950 1.00 89.81 118 SER A N 1
ATOM 919 C CA . SER A 1 118 ? 19.657 -6.484 -25.531 1.00 89.81 118 SER A CA 1
ATOM 920 C C . SER A 1 118 ? 19.561 -7.829 -24.811 1.00 89.81 118 SER A C 1
ATOM 922 O O . SER A 1 118 ? 20.071 -7.962 -23.701 1.00 89.81 118 SER A O 1
ATOM 924 N N . LEU A 1 119 ? 19.000 -8.861 -25.452 1.00 89.38 119 LEU A N 1
ATOM 925 C CA . LEU A 1 119 ? 18.969 -10.215 -24.889 1.00 89.38 119 LEU A CA 1
ATOM 926 C C . LEU A 1 119 ? 20.388 -10.774 -24.678 1.00 89.38 119 LEU A C 1
ATOM 928 O O . LEU A 1 119 ? 20.662 -11.397 -23.654 1.00 89.38 119 LEU A O 1
ATOM 932 N N . ALA A 1 120 ? 21.317 -10.513 -25.605 1.00 85.81 120 ALA A N 1
ATOM 933 C CA . ALA A 1 120 ? 22.716 -10.907 -25.450 1.00 85.81 120 ALA A CA 1
ATOM 934 C C . ALA A 1 120 ? 23.424 -10.149 -24.307 1.00 85.81 120 ALA A C 1
ATOM 936 O O . ALA A 1 120 ? 24.252 -10.742 -23.612 1.00 85.81 120 ALA A O 1
ATOM 937 N N . ARG A 1 121 ? 23.078 -8.872 -24.057 1.00 85.75 121 ARG A N 1
ATOM 938 C CA . ARG A 1 121 ? 23.637 -8.085 -22.936 1.00 85.75 121 ARG A CA 1
ATOM 939 C C . ARG A 1 121 ? 23.300 -8.666 -21.559 1.00 85.75 121 ARG A C 1
ATOM 941 O O . ARG A 1 121 ? 24.084 -8.472 -20.634 1.00 85.75 121 ARG A O 1
ATOM 948 N N . LEU A 1 122 ? 22.224 -9.450 -21.412 1.00 88.50 122 LEU A N 1
ATOM 949 C CA . LEU A 1 122 ? 21.932 -10.173 -20.160 1.00 88.50 122 LEU A CA 1
ATOM 950 C C . LEU A 1 122 ? 23.045 -11.162 -19.766 1.00 88.50 122 LEU A C 1
ATOM 952 O O . LEU A 1 122 ? 23.157 -11.526 -18.597 1.00 88.50 122 LEU A O 1
ATOM 956 N N . GLY A 1 123 ? 23.938 -11.533 -20.693 1.00 85.38 123 GLY A N 1
ATOM 957 C CA . GLY A 1 123 ? 25.181 -12.239 -20.377 1.00 85.38 123 GLY A CA 1
ATOM 958 C C . GLY A 1 123 ? 26.055 -11.519 -19.337 1.00 85.38 123 GLY A C 1
ATOM 959 O O . GLY A 1 123 ? 26.695 -12.194 -18.531 1.00 85.38 123 GLY A O 1
ATOM 960 N N . ASN A 1 124 ? 26.008 -10.180 -19.273 1.00 86.12 124 ASN A N 1
ATOM 961 C CA . ASN A 1 124 ? 26.702 -9.376 -18.258 1.00 86.12 124 ASN A CA 1
ATOM 962 C C . ASN A 1 124 ? 26.243 -9.721 -16.825 1.00 86.12 124 ASN A C 1
ATOM 964 O O . ASN A 1 124 ? 27.025 -9.573 -15.883 1.00 86.12 124 ASN A O 1
ATOM 968 N N . LEU A 1 125 ? 25.016 -10.238 -16.652 1.00 89.75 125 LEU A N 1
ATOM 969 C CA . LEU A 1 125 ? 24.484 -10.634 -15.345 1.00 89.75 125 LEU A CA 1
ATOM 970 C C . LEU A 1 125 ? 25.095 -11.935 -14.798 1.00 89.75 125 LEU A C 1
ATOM 972 O O . LEU A 1 125 ? 25.005 -12.183 -13.599 1.00 89.75 125 LEU A O 1
ATOM 976 N N . ARG A 1 126 ? 25.798 -12.730 -15.616 1.00 88.88 126 ARG A N 1
ATOM 977 C CA . ARG A 1 126 ? 26.488 -13.956 -15.159 1.00 88.88 126 ARG A CA 1
ATOM 978 C C . ARG A 1 126 ? 27.715 -13.685 -14.282 1.00 88.88 126 ARG A C 1
ATOM 980 O O . ARG A 1 126 ? 28.238 -14.607 -13.663 1.00 88.88 126 ARG A O 1
ATOM 987 N N . HIS A 1 127 ? 28.212 -12.449 -14.250 1.00 90.31 127 HIS A N 1
ATOM 988 C CA . HIS A 1 127 ? 29.372 -12.082 -13.442 1.00 90.31 127 HIS A CA 1
ATOM 989 C C . HIS A 1 127 ? 29.002 -11.984 -11.943 1.00 90.31 127 HIS A C 1
ATOM 991 O O . HIS A 1 127 ? 27.952 -11.426 -11.631 1.00 90.31 127 HIS A O 1
ATOM 997 N N . PRO A 1 128 ? 29.856 -12.403 -10.983 1.00 88.75 128 PRO A N 1
ATOM 998 C CA . PRO A 1 128 ? 29.522 -12.370 -9.549 1.00 88.75 128 PRO A CA 1
ATOM 999 C C . PRO A 1 128 ? 29.098 -10.996 -9.000 1.00 88.75 128 PRO A C 1
ATOM 1001 O O . PRO A 1 128 ? 28.326 -10.906 -8.050 1.00 88.75 128 PRO A O 1
ATOM 1004 N N . SER A 1 129 ? 29.551 -9.901 -9.623 1.00 91.06 129 SER A N 1
ATOM 1005 C CA . SER A 1 129 ? 29.149 -8.539 -9.238 1.00 91.06 129 SER A CA 1
ATOM 1006 C C . SER A 1 129 ? 27.665 -8.223 -9.448 1.00 91.06 129 SER A C 1
ATOM 1008 O O . SER A 1 129 ? 27.228 -7.163 -9.017 1.00 91.06 129 SER A O 1
ATOM 1010 N N . SER A 1 130 ? 26.899 -9.066 -10.140 1.00 87.75 130 SER A N 1
ATOM 1011 C CA . SER A 1 130 ? 25.463 -8.847 -10.366 1.00 87.75 130 SER A CA 1
ATOM 1012 C C . SER A 1 130 ? 24.640 -8.918 -9.083 1.00 87.75 130 SER A C 1
ATOM 1014 O O . SER A 1 130 ? 23.575 -8.318 -9.016 1.00 87.75 130 SER A O 1
ATOM 1016 N N . LEU A 1 131 ? 25.167 -9.540 -8.023 1.00 88.12 131 LEU A N 1
ATOM 1017 C CA . LEU A 1 131 ? 24.589 -9.437 -6.680 1.00 88.12 131 LEU A CA 1
ATOM 1018 C C . LEU A 1 131 ? 24.557 -7.981 -6.178 1.00 88.12 131 LEU A C 1
ATOM 1020 O O . LEU A 1 131 ? 23.625 -7.591 -5.487 1.00 88.12 131 LEU A O 1
ATOM 1024 N N . LEU A 1 132 ? 25.519 -7.144 -6.591 1.00 89.69 132 LEU A N 1
ATOM 1025 C CA . LEU A 1 132 ? 25.520 -5.702 -6.307 1.00 89.69 132 LEU A CA 1
ATOM 1026 C C . LEU A 1 132 ? 24.567 -4.917 -7.224 1.00 89.69 132 LEU A C 1
ATOM 1028 O O . LEU A 1 132 ? 24.258 -3.766 -6.930 1.00 89.69 132 LEU A O 1
ATOM 1032 N N . ALA A 1 133 ? 24.089 -5.521 -8.317 1.00 90.94 133 ALA A N 1
ATOM 1033 C CA . ALA A 1 133 ? 23.097 -4.909 -9.195 1.00 90.94 133 ALA A CA 1
ATOM 1034 C C . ALA A 1 133 ? 21.686 -4.959 -8.580 1.00 90.94 133 ALA A C 1
ATOM 1036 O O . ALA A 1 133 ? 20.885 -4.076 -8.871 1.00 90.94 133 ALA A O 1
ATOM 1037 N N . LEU A 1 134 ? 21.402 -5.919 -7.686 1.00 89.50 134 LEU A N 1
ATOM 1038 C CA . LEU A 1 134 ? 20.139 -6.009 -6.936 1.00 89.50 134 LEU A CA 1
ATOM 1039 C C . LEU A 1 134 ? 19.808 -4.713 -6.162 1.00 89.50 134 LEU A C 1
ATOM 1041 O O . LEU A 1 134 ? 18.798 -4.094 -6.493 1.00 89.50 134 LEU A O 1
ATOM 1045 N N . PRO A 1 135 ? 20.634 -4.214 -5.214 1.00 90.25 135 PRO A N 1
ATOM 1046 C CA . PRO A 1 135 ? 20.336 -2.970 -4.494 1.00 90.25 135 PRO A CA 1
ATOM 1047 C C . PRO A 1 135 ? 20.253 -1.732 -5.402 1.00 90.25 135 PRO A C 1
ATOM 1049 O O . PRO A 1 135 ? 19.640 -0.739 -5.022 1.00 90.25 135 PRO A O 1
ATOM 1052 N N . TYR A 1 136 ? 20.826 -1.775 -6.608 1.00 91.62 136 TYR A N 1
ATOM 1053 C CA . TYR A 1 136 ? 20.683 -0.690 -7.577 1.00 91.62 136 TYR A CA 1
ATOM 1054 C C . TYR A 1 136 ? 19.365 -0.778 -8.358 1.00 91.62 136 TYR A C 1
ATOM 1056 O O . TYR A 1 136 ? 18.545 0.127 -8.258 1.00 91.62 136 TYR A O 1
ATOM 1064 N N . TYR A 1 137 ? 19.135 -1.855 -9.113 1.00 90.06 137 TYR A N 1
ATOM 1065 C CA . TYR A 1 137 ? 17.969 -1.967 -9.996 1.00 90.06 137 TYR A CA 1
ATOM 1066 C C . TYR A 1 137 ? 16.668 -2.269 -9.253 1.00 90.06 137 TYR A C 1
ATOM 1068 O O . TYR A 1 137 ? 15.639 -1.777 -9.686 1.00 90.06 137 TYR A O 1
ATOM 1076 N N . VAL A 1 138 ? 16.696 -3.049 -8.165 1.00 87.81 138 VAL A N 1
ATOM 1077 C CA . VAL A 1 138 ? 15.484 -3.474 -7.431 1.00 87.81 138 VAL A CA 1
ATOM 1078 C C . VAL A 1 138 ? 15.089 -2.472 -6.340 1.00 87.81 138 VAL A C 1
ATOM 1080 O O . VAL A 1 138 ? 13.912 -2.367 -6.020 1.00 87.81 138 VAL A O 1
ATOM 1083 N N . PHE A 1 139 ? 16.043 -1.703 -5.799 1.00 86.62 139 PHE A N 1
ATOM 1084 C CA . PHE A 1 139 ? 15.780 -0.747 -4.712 1.00 86.62 139 PHE A CA 1
ATOM 1085 C C . PHE A 1 139 ? 16.065 0.707 -5.103 1.00 86.62 139 PHE A C 1
ATOM 1087 O O . PHE A 1 139 ? 15.158 1.530 -5.051 1.00 86.62 139 PHE A O 1
ATOM 1094 N N . LEU A 1 140 ? 17.289 1.057 -5.518 1.00 90.00 140 LEU A N 1
ATOM 1095 C CA . LEU A 1 140 ? 17.641 2.465 -5.752 1.00 90.00 140 LEU A CA 1
ATOM 1096 C C . LEU A 1 140 ? 16.905 3.093 -6.947 1.00 90.00 140 LEU A C 1
ATOM 1098 O O . LEU A 1 140 ? 16.447 4.229 -6.842 1.00 90.00 140 LEU A O 1
ATOM 1102 N N . VAL A 1 141 ? 16.790 2.381 -8.073 1.00 88.94 141 VAL A N 1
ATOM 1103 C CA . VAL A 1 141 ? 16.076 2.881 -9.261 1.00 88.94 141 VAL A CA 1
ATOM 1104 C C . VAL A 1 141 ? 14.575 3.071 -8.966 1.00 88.94 141 VAL A C 1
ATOM 1106 O O . VAL A 1 141 ? 14.094 4.171 -9.230 1.00 88.94 141 VAL A O 1
ATOM 1109 N N . PRO A 1 142 ? 13.839 2.116 -8.354 1.00 84.56 142 PRO A N 1
ATOM 1110 C CA . PRO A 1 142 ? 12.421 2.304 -8.029 1.00 84.56 142 PRO A CA 1
ATOM 1111 C C . PRO A 1 142 ? 12.144 3.269 -6.868 1.00 84.56 142 PRO A C 1
ATOM 1113 O O . PRO A 1 142 ? 11.051 3.824 -6.813 1.00 84.56 142 PRO A O 1
ATOM 1116 N N . LEU A 1 143 ? 13.110 3.487 -5.964 1.00 85.31 143 LEU A N 1
ATOM 1117 C CA . LEU A 1 143 ? 13.018 4.479 -4.881 1.00 85.31 143 LEU A CA 1
ATOM 1118 C C . LEU A 1 143 ? 13.194 5.918 -5.388 1.00 85.31 143 LEU A C 1
ATOM 1120 O O . LEU A 1 143 ? 12.551 6.832 -4.882 1.00 85.31 143 LEU A O 1
ATOM 1124 N N . ILE A 1 144 ? 14.090 6.136 -6.359 1.00 86.19 144 ILE A N 1
ATOM 1125 C CA . ILE A 1 144 ? 14.311 7.466 -6.949 1.00 86.19 144 ILE A CA 1
ATOM 1126 C C . ILE A 1 144 ? 13.308 7.752 -8.071 1.00 86.19 144 ILE A C 1
ATOM 1128 O O . ILE A 1 144 ? 12.845 8.879 -8.177 1.00 86.19 144 ILE A O 1
ATOM 1132 N N . HIS A 1 145 ? 12.987 6.752 -8.898 1.00 81.12 145 HIS A N 1
ATOM 1133 C CA . HIS A 1 145 ? 11.964 6.778 -9.951 1.00 81.12 145 HIS A CA 1
ATOM 1134 C C . HIS A 1 145 ? 12.042 7.954 -10.953 1.00 81.12 145 HIS A C 1
ATOM 1136 O O . HIS A 1 145 ? 11.022 8.430 -11.432 1.00 81.12 145 HIS A O 1
ATOM 1142 N N . ILE A 1 146 ? 13.242 8.444 -11.303 1.00 82.06 146 ILE A N 1
ATOM 1143 C CA . ILE A 1 146 ? 13.396 9.559 -12.263 1.00 82.06 146 ILE A CA 1
ATOM 1144 C C . ILE A 1 146 ? 14.355 9.181 -13.396 1.00 82.06 146 ILE A C 1
ATOM 1146 O O . ILE A 1 146 ? 15.533 8.903 -13.167 1.00 82.06 146 ILE A O 1
ATOM 1150 N N . GLY A 1 147 ? 13.883 9.250 -14.641 1.00 82.12 147 GLY A N 1
ATOM 1151 C CA . GLY A 1 147 ? 14.693 9.123 -15.863 1.00 82.12 147 GLY A CA 1
ATOM 1152 C C . GLY A 1 147 ? 14.891 7.691 -16.377 1.00 82.12 147 GLY A C 1
ATOM 1153 O O . GLY A 1 147 ? 14.820 7.482 -17.585 1.00 82.12 147 GLY A O 1
ATOM 1154 N N . TYR A 1 148 ? 15.079 6.705 -15.495 1.00 83.31 148 TYR A N 1
ATOM 1155 C CA . TYR A 1 148 ? 14.943 5.284 -15.837 1.00 83.31 148 TYR A CA 1
ATOM 1156 C C . TYR A 1 148 ? 13.603 4.764 -15.310 1.00 83.31 148 TYR A C 1
ATOM 1158 O O . TYR A 1 148 ? 13.402 4.713 -14.099 1.00 83.31 148 TYR A O 1
ATOM 1166 N N . SER A 1 149 ? 12.707 4.363 -16.212 1.00 69.00 149 SER A N 1
ATOM 1167 C CA . SER A 1 149 ? 11.475 3.647 -15.874 1.00 69.00 149 SER A CA 1
ATOM 1168 C C . SER A 1 149 ? 11.719 2.136 -15.815 1.00 69.00 149 SER A C 1
ATOM 1170 O O . SER A 1 149 ? 12.568 1.606 -16.533 1.00 69.00 149 SER A O 1
ATOM 1172 N N . SER A 1 150 ? 10.947 1.445 -14.974 1.00 71.81 150 SER A N 1
ATOM 1173 C CA . SER A 1 150 ? 10.754 -0.002 -15.065 1.00 71.81 150 SER A CA 1
ATOM 1174 C C . SER A 1 150 ? 9.261 -0.335 -15.071 1.00 71.81 150 SER A C 1
ATOM 1176 O O . SER A 1 150 ? 8.432 0.439 -14.586 1.00 71.81 150 SER A O 1
ATOM 1178 N N . SER A 1 151 ? 8.913 -1.468 -15.668 1.00 69.88 151 SER A N 1
ATOM 1179 C CA . SER A 1 151 ? 7.554 -1.983 -15.814 1.00 69.88 151 SER A CA 1
ATOM 1180 C C . SER A 1 151 ? 7.206 -3.018 -14.749 1.00 69.88 151 SER A C 1
ATOM 1182 O O . SER A 1 151 ? 6.043 -3.148 -14.388 1.00 69.88 151 SER A O 1
ATOM 1184 N N . LEU A 1 152 ? 8.208 -3.754 -14.255 1.00 64.44 152 LEU A N 1
ATOM 1185 C CA . LEU A 1 152 ? 8.041 -4.835 -13.271 1.00 64.44 152 LEU A CA 1
ATOM 1186 C C . LEU A 1 152 ? 8.203 -4.389 -11.824 1.00 64.44 152 LEU A C 1
ATOM 1188 O O . LEU A 1 152 ? 7.722 -5.062 -10.917 1.00 64.44 152 LEU A O 1
ATOM 1192 N N . LEU A 1 153 ? 8.929 -3.298 -11.606 1.00 63.72 153 LEU A N 1
ATOM 1193 C CA . LEU A 1 153 ? 9.202 -2.781 -10.278 1.00 63.72 153 LEU A CA 1
ATOM 1194 C C . LEU A 1 153 ? 8.268 -1.595 -10.020 1.00 63.72 153 LEU A C 1
ATOM 1196 O O . LEU A 1 153 ? 8.450 -0.557 -10.665 1.00 63.72 153 LEU A O 1
ATOM 1200 N N . PRO A 1 154 ? 7.271 -1.727 -9.122 1.00 60.44 154 PRO A N 1
ATOM 1201 C CA . PRO A 1 154 ? 6.458 -0.590 -8.710 1.00 60.44 154 PRO A CA 1
ATOM 1202 C C . PRO A 1 154 ? 7.340 0.473 -8.042 1.00 60.44 154 PRO A C 1
ATOM 1204 O O . PRO A 1 154 ? 8.458 0.187 -7.605 1.00 60.44 154 PRO A O 1
ATOM 1207 N N . THR A 1 155 ? 6.835 1.703 -7.946 1.00 60.62 155 THR A N 1
ATOM 1208 C CA . THR A 1 155 ? 7.451 2.748 -7.119 1.00 60.62 155 THR A CA 1
ATOM 1209 C C . THR A 1 155 ? 7.670 2.217 -5.705 1.00 60.62 155 THR A C 1
ATOM 1211 O O . THR A 1 155 ? 6.730 1.761 -5.054 1.00 60.62 155 THR A O 1
ATOM 1214 N N . LEU A 1 156 ? 8.918 2.245 -5.228 1.00 64.81 156 LEU A N 1
ATOM 1215 C CA . LEU A 1 156 ? 9.229 1.790 -3.876 1.00 64.81 156 LEU A CA 1
ATOM 1216 C C . LEU A 1 156 ? 8.949 2.932 -2.901 1.00 64.81 156 LEU A C 1
ATOM 1218 O O . LEU A 1 156 ? 9.840 3.708 -2.554 1.00 64.81 156 LEU A O 1
ATOM 1222 N N . GLU A 1 157 ? 7.694 3.049 -2.486 1.00 66.06 157 GLU A N 1
ATOM 1223 C CA . GLU A 1 157 ? 7.276 4.057 -1.519 1.00 66.06 157 GLU A CA 1
ATOM 1224 C C . GLU A 1 157 ? 7.633 3.619 -0.094 1.00 66.06 157 GLU A C 1
ATOM 1226 O O . GLU A 1 157 ? 7.350 2.498 0.332 1.00 66.06 157 GLU A O 1
ATOM 1231 N N . ILE A 1 158 ? 8.284 4.512 0.656 1.00 70.88 158 ILE A N 1
ATOM 1232 C CA . ILE A 1 158 ? 8.541 4.297 2.082 1.00 70.88 158 ILE A CA 1
ATOM 1233 C C . ILE A 1 158 ? 7.207 4.512 2.811 1.00 70.88 158 ILE A C 1
ATOM 1235 O O . ILE A 1 158 ? 6.643 5.602 2.687 1.00 70.88 158 ILE A O 1
ATOM 1239 N N . PRO A 1 159 ? 6.691 3.531 3.578 1.00 67.62 159 PRO A N 1
ATOM 1240 C CA . PRO A 1 159 ? 5.390 3.663 4.219 1.00 67.62 159 PRO A CA 1
ATOM 1241 C C . PRO A 1 159 ? 5.309 4.890 5.128 1.00 67.62 159 PRO A C 1
ATOM 1243 O O . PRO A 1 159 ? 6.237 5.178 5.888 1.00 67.62 159 PRO A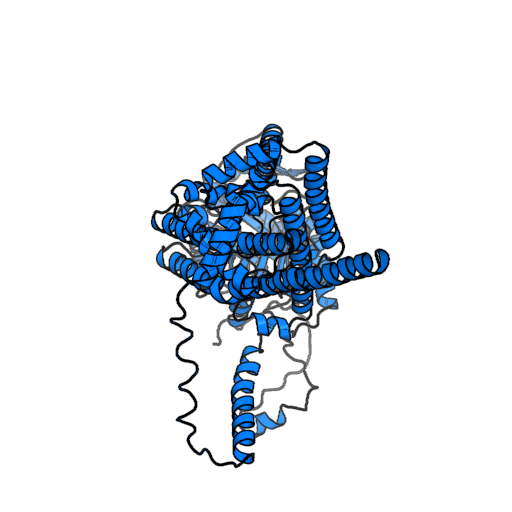 O 1
ATOM 1246 N N . ARG A 1 160 ? 4.179 5.603 5.078 1.00 66.31 160 ARG A N 1
ATOM 1247 C CA . ARG A 1 160 ? 4.035 6.919 5.717 1.00 66.31 160 ARG A CA 1
ATOM 1248 C C . ARG A 1 160 ? 4.320 6.903 7.223 1.00 66.31 160 ARG A C 1
ATOM 1250 O O . ARG A 1 160 ? 5.029 7.781 7.691 1.00 66.31 160 ARG A O 1
ATOM 1257 N N . TYR A 1 161 ? 3.916 5.855 7.944 1.00 63.38 161 TYR A N 1
ATOM 1258 C CA . TYR A 1 161 ? 4.234 5.695 9.372 1.00 63.38 161 TYR A CA 1
ATOM 1259 C C . TYR A 1 161 ? 5.747 5.632 9.661 1.00 63.38 161 TYR A C 1
ATOM 1261 O O . TYR A 1 161 ? 6.190 6.118 10.697 1.00 63.38 161 TYR A O 1
ATOM 1269 N N . VAL A 1 162 ? 6.562 5.086 8.747 1.00 72.56 162 VAL A N 1
ATOM 1270 C CA . VAL A 1 162 ? 8.032 5.081 8.873 1.00 72.56 162 VAL A CA 1
ATOM 1271 C C . VAL A 1 162 ? 8.580 6.492 8.671 1.00 72.56 162 VAL A C 1
ATOM 1273 O O . VAL A 1 162 ? 9.470 6.917 9.406 1.00 72.56 162 VAL A O 1
ATOM 1276 N N . ILE A 1 163 ? 8.044 7.229 7.693 1.00 78.25 163 ILE A N 1
ATOM 1277 C CA . ILE A 1 163 ? 8.416 8.629 7.452 1.00 78.25 163 ILE A CA 1
ATOM 1278 C C . ILE A 1 163 ? 8.041 9.486 8.663 1.00 78.25 163 ILE A C 1
ATOM 1280 O O . ILE A 1 163 ? 8.879 10.256 9.122 1.00 78.25 163 ILE A O 1
ATOM 1284 N N . ASP A 1 164 ? 6.833 9.323 9.201 1.00 72.88 164 ASP A N 1
ATOM 1285 C CA . ASP A 1 164 ? 6.317 10.093 10.332 1.00 72.88 164 ASP A CA 1
ATOM 1286 C C . ASP A 1 164 ? 7.099 9.795 11.626 1.00 72.88 164 ASP A C 1
ATOM 1288 O O . ASP A 1 164 ? 7.500 10.730 12.316 1.00 72.88 164 ASP A O 1
ATOM 1292 N N . GLU A 1 165 ? 7.429 8.529 11.914 1.00 75.50 165 GLU A N 1
ATOM 1293 C CA . GLU A 1 165 ? 8.266 8.138 13.065 1.00 75.50 165 GLU A CA 1
ATOM 1294 C C . GLU A 1 165 ? 9.698 8.700 12.950 1.00 75.50 165 GLU A C 1
ATOM 1296 O O . GLU A 1 165 ? 10.249 9.255 13.905 1.00 75.50 165 GLU A O 1
ATOM 1301 N N . ILE A 1 166 ? 10.300 8.644 11.754 1.00 82.19 166 ILE A N 1
ATOM 1302 C CA . ILE A 1 166 ? 11.592 9.295 11.479 1.00 82.19 166 ILE A CA 1
ATOM 1303 C C . ILE A 1 166 ? 11.457 10.824 11.611 1.00 82.19 166 ILE A C 1
ATOM 1305 O O . ILE A 1 166 ? 12.350 11.486 12.146 1.00 82.19 166 ILE A O 1
ATOM 1309 N N . ALA A 1 167 ? 10.348 11.409 11.158 1.00 85.81 167 ALA A N 1
ATOM 1310 C CA . ALA A 1 167 ? 10.116 12.849 11.182 1.00 85.81 167 ALA A CA 1
ATOM 1311 C C . ALA A 1 167 ? 9.771 13.402 12.578 1.00 85.81 167 ALA A C 1
ATOM 1313 O O . ALA A 1 167 ? 10.007 14.589 12.833 1.00 85.81 167 ALA A O 1
ATOM 1314 N N . ALA A 1 168 ? 9.279 12.557 13.490 1.00 78.69 168 ALA A N 1
ATOM 1315 C CA . ALA A 1 168 ? 8.842 12.925 14.837 1.00 78.69 168 ALA A CA 1
ATOM 1316 C C . ALA A 1 168 ? 9.955 13.562 15.687 1.00 78.69 168 ALA A C 1
ATOM 1318 O O . ALA A 1 168 ? 9.684 14.347 16.597 1.00 78.69 168 ALA A O 1
ATOM 1319 N N . THR A 1 169 ? 11.227 13.273 15.385 1.00 84.00 169 THR A N 1
ATOM 1320 C CA . THR A 1 169 ? 12.379 13.816 16.119 1.00 84.00 169 THR A CA 1
ATOM 1321 C C . THR A 1 169 ? 13.298 14.645 15.218 1.00 84.00 169 THR A C 1
ATOM 1323 O O . THR A 1 169 ? 13.401 14.430 14.011 1.00 84.00 169 THR A O 1
ATOM 1326 N N . LEU A 1 170 ? 14.007 15.630 15.788 1.00 88.75 170 LEU A N 1
ATOM 1327 C CA . LEU A 1 170 ? 15.010 16.393 15.030 1.00 88.75 170 LEU A CA 1
ATOM 1328 C C . LEU A 1 170 ? 16.180 15.511 14.531 1.00 88.75 170 LEU A C 1
ATOM 1330 O O . LEU A 1 170 ? 16.524 15.639 13.356 1.00 88.75 170 LEU A O 1
ATOM 1334 N N . PRO A 1 171 ? 16.762 14.592 15.336 1.00 92.69 171 PRO A N 1
ATOM 1335 C CA . PRO A 1 171 ? 17.776 13.660 14.841 1.00 92.69 171 PRO A CA 1
ATOM 1336 C C . PRO A 1 171 ? 17.249 12.755 13.723 1.00 92.69 171 PRO A C 1
ATOM 1338 O O . PRO A 1 171 ? 17.933 12.587 12.717 1.00 92.69 171 PRO A O 1
ATOM 1341 N N . GLY A 1 172 ? 16.025 12.232 13.855 1.00 89.00 172 GLY A N 1
ATOM 1342 C CA . GLY A 1 172 ? 15.396 11.406 12.826 1.00 89.00 172 GLY A CA 1
ATOM 1343 C C . GLY A 1 172 ? 15.223 12.159 11.503 1.00 89.00 172 GLY A C 1
ATOM 1344 O O . GLY A 1 172 ? 15.682 11.670 10.473 1.00 89.00 172 GLY A O 1
ATOM 1345 N N . ARG A 1 173 ? 14.722 13.404 11.522 1.00 91.38 173 ARG A N 1
ATOM 1346 C CA . ARG A 1 173 ? 14.653 14.263 10.319 1.00 91.38 173 ARG A CA 1
ATOM 1347 C C . ARG A 1 173 ? 16.011 14.461 9.645 1.00 91.38 173 ARG A C 1
ATOM 1349 O O . ARG A 1 173 ? 16.091 14.403 8.420 1.00 91.38 173 ARG A O 1
ATOM 1356 N N . ILE A 1 174 ? 17.081 14.659 10.420 1.00 94.19 174 ILE A N 1
ATOM 1357 C CA . ILE A 1 174 ? 18.447 14.792 9.885 1.00 94.19 174 ILE A CA 1
ATOM 1358 C C . ILE A 1 174 ? 18.915 13.474 9.251 1.00 94.19 174 ILE A C 1
ATOM 1360 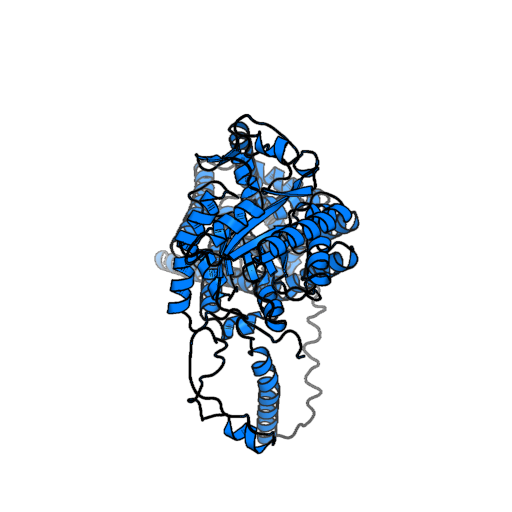O O . ILE A 1 174 ? 19.474 13.493 8.153 1.00 94.19 174 ILE A O 1
ATOM 1364 N N . VAL A 1 175 ? 18.664 12.330 9.896 1.00 93.25 175 VAL A N 1
ATOM 1365 C CA . VAL A 1 175 ? 19.007 10.998 9.368 1.00 93.25 175 VAL A CA 1
ATOM 1366 C C . VAL A 1 175 ? 18.231 10.698 8.083 1.00 93.25 175 VAL A C 1
ATOM 1368 O O . VAL A 1 175 ? 18.847 10.320 7.089 1.00 93.25 175 VAL A O 1
ATOM 1371 N N . GLY A 1 176 ? 16.918 10.938 8.060 1.00 90.75 176 GLY A N 1
ATOM 1372 C CA . GLY A 1 176 ? 16.063 10.752 6.885 1.00 90.75 176 GLY A CA 1
ATOM 1373 C C . GLY A 1 176 ? 16.494 11.624 5.703 1.00 90.75 176 GLY A C 1
ATOM 1374 O O . GLY A 1 176 ? 16.728 11.110 4.610 1.00 90.75 176 GLY A O 1
ATOM 1375 N N . ALA A 1 177 ? 16.711 12.924 5.930 1.00 91.00 177 ALA A N 1
ATOM 1376 C CA . ALA A 1 177 ? 17.222 13.830 4.900 1.00 91.00 177 ALA A CA 1
ATOM 1377 C C . ALA A 1 177 ? 18.613 13.407 4.392 1.00 91.00 177 ALA A C 1
ATOM 1379 O O . ALA A 1 177 ? 18.880 13.457 3.191 1.00 91.00 177 ALA A O 1
ATOM 1380 N N . THR A 1 178 ? 19.490 12.933 5.283 1.00 93.44 178 THR A N 1
ATOM 1381 C CA . THR A 1 178 ? 20.812 12.410 4.905 1.00 93.44 178 THR A CA 1
ATOM 1382 C C . THR A 1 178 ? 20.685 11.150 4.047 1.00 93.44 178 THR A C 1
ATOM 1384 O O . THR A 1 178 ? 21.363 11.052 3.026 1.00 93.44 178 THR A O 1
ATOM 1387 N N . ALA A 1 179 ? 19.798 10.217 4.401 1.00 91.31 179 ALA A N 1
ATOM 1388 C CA . ALA A 1 179 ? 19.558 8.994 3.636 1.00 91.31 179 ALA A CA 1
ATOM 1389 C C . ALA A 1 179 ? 19.042 9.292 2.216 1.00 91.31 179 ALA A C 1
ATOM 1391 O O . ALA A 1 179 ? 19.583 8.752 1.250 1.00 91.31 179 ALA A O 1
ATOM 1392 N N . VAL A 1 180 ? 18.080 10.213 2.074 1.00 90.56 180 VAL A N 1
ATOM 1393 C CA . VAL A 1 180 ? 17.575 10.671 0.764 1.00 90.56 180 VAL A CA 1
ATOM 1394 C C . VAL A 1 180 ? 18.690 11.325 -0.060 1.00 90.56 180 VAL A C 1
ATOM 1396 O O . VAL A 1 180 ? 18.880 10.976 -1.225 1.00 90.56 180 VAL A O 1
ATOM 1399 N N . CYS A 1 181 ? 19.492 12.211 0.539 1.00 92.44 181 CYS A N 1
ATOM 1400 C CA . CYS A 1 181 ? 20.638 12.833 -0.133 1.00 92.44 181 CYS A CA 1
ATOM 1401 C C . CYS A 1 181 ? 21.697 11.809 -0.580 1.00 92.44 181 CYS A C 1
ATOM 1403 O O . CYS A 1 181 ? 22.238 11.930 -1.680 1.00 92.44 181 CYS A O 1
ATOM 1405 N N . VAL A 1 182 ? 21.982 10.788 0.236 1.00 93.88 182 VAL A N 1
ATOM 1406 C CA . VAL A 1 182 ? 22.915 9.700 -0.109 1.00 93.88 182 VAL A CA 1
ATOM 1407 C C . VAL A 1 182 ? 22.363 8.842 -1.248 1.00 93.88 182 VAL A C 1
ATOM 1409 O O . VAL A 1 182 ? 23.109 8.542 -2.181 1.00 93.88 182 VAL A O 1
ATOM 1412 N N . ALA A 1 183 ? 21.072 8.498 -1.228 1.00 91.50 183 ALA A N 1
ATOM 1413 C CA . ALA A 1 183 ? 20.416 7.758 -2.305 1.00 91.50 183 ALA A CA 1
ATOM 1414 C C . ALA A 1 183 ? 20.443 8.546 -3.628 1.00 91.50 183 ALA A C 1
ATOM 1416 O O . ALA A 1 183 ? 20.918 8.036 -4.644 1.00 91.50 183 ALA A O 1
ATOM 1417 N N . ALA A 1 184 ? 20.043 9.821 -3.611 1.00 91.00 184 ALA A N 1
ATOM 1418 C CA . ALA A 1 184 ? 20.080 10.690 -4.786 1.00 91.00 184 ALA A CA 1
ATOM 1419 C C . ALA A 1 184 ? 21.510 10.874 -5.331 1.00 91.00 184 ALA A C 1
ATOM 1421 O O . ALA A 1 184 ? 21.736 10.781 -6.540 1.00 91.00 184 ALA A O 1
ATOM 1422 N N . PHE A 1 185 ? 22.504 11.066 -4.455 1.00 92.62 185 PHE A N 1
ATOM 1423 C CA . PHE A 1 185 ? 23.911 11.146 -4.854 1.00 92.62 185 PHE A CA 1
ATOM 1424 C C . PHE A 1 185 ? 24.409 9.837 -5.481 1.00 92.62 185 PHE A C 1
ATOM 1426 O O . PHE A 1 185 ? 25.054 9.871 -6.531 1.00 92.62 185 PHE A O 1
ATOM 1433 N N . ALA A 1 186 ? 24.097 8.687 -4.875 1.00 93.12 186 ALA A N 1
ATOM 1434 C CA . ALA A 1 186 ? 24.459 7.377 -5.407 1.00 93.12 186 ALA A CA 1
ATOM 1435 C C . ALA A 1 186 ? 23.819 7.138 -6.782 1.00 93.12 186 ALA A C 1
ATOM 1437 O O . ALA A 1 186 ? 24.503 6.693 -7.703 1.00 93.12 186 ALA A O 1
ATOM 1438 N N . TYR A 1 187 ? 22.546 7.503 -6.952 1.00 93.19 187 TYR A N 1
ATOM 1439 C CA . TYR A 1 187 ? 21.839 7.388 -8.223 1.00 93.19 187 TYR A CA 1
ATOM 1440 C C . TYR A 1 187 ? 22.499 8.228 -9.323 1.00 93.19 187 TYR A C 1
ATOM 1442 O O . TYR A 1 187 ? 22.852 7.696 -10.375 1.00 93.19 187 TYR A O 1
ATOM 1450 N N . VAL A 1 188 ? 22.769 9.511 -9.056 1.00 92.44 188 VAL A N 1
ATOM 1451 C CA . VAL A 1 188 ? 23.430 10.420 -10.010 1.00 92.44 188 VAL A CA 1
ATOM 1452 C C . VAL A 1 188 ? 24.866 9.976 -10.327 1.00 92.44 188 VAL A C 1
ATOM 1454 O O . VAL A 1 188 ? 25.291 10.023 -11.481 1.00 92.44 188 VAL A O 1
ATOM 1457 N N . ALA A 1 189 ? 25.622 9.488 -9.341 1.00 92.69 189 ALA A N 1
ATOM 1458 C CA . ALA A 1 189 ? 26.977 8.974 -9.552 1.00 92.69 189 ALA A CA 1
ATOM 1459 C C . ALA A 1 189 ? 27.004 7.689 -10.412 1.00 92.69 189 ALA A C 1
ATOM 1461 O O . ALA A 1 189 ? 27.954 7.450 -11.169 1.00 92.69 189 ALA A O 1
ATOM 1462 N N . LEU A 1 190 ? 25.952 6.874 -10.321 1.00 94.00 190 LEU A N 1
ATOM 1463 C CA . LEU A 1 190 ? 25.783 5.610 -11.041 1.00 94.00 190 LEU A CA 1
ATOM 1464 C C . LEU A 1 190 ? 24.881 5.725 -12.282 1.00 94.00 190 LEU A C 1
ATOM 1466 O O . LEU A 1 190 ? 24.572 4.711 -12.903 1.00 94.00 190 LEU A O 1
ATOM 1470 N N . ILE A 1 191 ? 24.504 6.939 -12.692 1.00 92.81 191 ILE A N 1
ATOM 1471 C CA . ILE A 1 191 ? 23.506 7.185 -13.745 1.00 92.81 191 ILE A CA 1
ATOM 1472 C C . ILE A 1 191 ? 23.889 6.618 -15.118 1.00 92.81 191 ILE A C 1
ATOM 1474 O O . ILE A 1 191 ? 23.021 6.309 -15.930 1.00 92.81 191 ILE A O 1
ATOM 1478 N N . PHE A 1 192 ? 25.184 6.427 -15.380 1.00 92.56 192 PHE A N 1
ATOM 1479 C CA . PHE A 1 192 ? 25.678 5.813 -16.611 1.00 92.56 192 PHE A CA 1
ATOM 1480 C C . PHE A 1 192 ? 25.896 4.299 -16.494 1.00 92.56 192 PHE A C 1
ATOM 1482 O O . PHE A 1 192 ? 26.188 3.668 -17.507 1.00 92.56 192 PHE A O 1
ATOM 1489 N N . ALA A 1 193 ? 25.759 3.687 -15.313 1.00 93.00 193 ALA A N 1
ATOM 1490 C CA . ALA A 1 193 ? 26.007 2.255 -15.140 1.00 93.00 193 ALA A CA 1
ATOM 1491 C C . ALA A 1 193 ? 25.072 1.374 -16.003 1.00 93.00 193 ALA A C 1
ATOM 1493 O O . ALA A 1 193 ? 25.600 0.482 -16.675 1.00 93.00 193 ALA A O 1
ATOM 1494 N N . PRO A 1 194 ? 23.750 1.645 -16.116 1.00 91.81 194 PRO A N 1
ATOM 1495 C CA . PRO A 1 194 ? 22.879 0.897 -17.029 1.00 91.81 194 PRO A CA 1
ATOM 1496 C C . PRO A 1 194 ? 23.261 1.078 -18.495 1.00 91.81 194 PRO A C 1
ATOM 1498 O O . PRO A 1 194 ? 23.350 0.105 -19.242 1.00 91.81 194 PRO A O 1
ATOM 1501 N N . MET A 1 195 ? 23.586 2.307 -18.903 1.00 88.94 195 MET A N 1
ATOM 1502 C CA . MET A 1 195 ? 24.043 2.603 -20.261 1.00 88.94 195 MET A CA 1
ATOM 1503 C C . MET A 1 195 ? 25.356 1.893 -20.605 1.00 88.94 195 MET A C 1
ATOM 1505 O O . MET A 1 195 ? 25.488 1.368 -21.708 1.00 88.94 195 MET A O 1
ATOM 1509 N N . LEU A 1 196 ? 26.310 1.827 -19.675 1.00 88.25 196 LEU A N 1
ATOM 1510 C CA . LEU A 1 196 ? 27.579 1.126 -19.871 1.00 88.25 196 LEU A CA 1
ATOM 1511 C C . LEU A 1 196 ? 27.373 -0.391 -19.967 1.00 88.25 196 LEU A C 1
ATOM 1513 O O . LEU A 1 196 ? 27.923 -1.005 -20.874 1.00 88.25 196 LEU A O 1
ATOM 1517 N N . MET A 1 197 ? 26.523 -0.987 -19.121 1.00 88.00 197 MET A N 1
ATOM 1518 C CA . MET A 1 197 ? 26.127 -2.400 -19.255 1.00 88.00 197 MET A CA 1
ATOM 1519 C C . MET A 1 197 ? 25.353 -2.693 -20.546 1.00 88.00 197 MET A C 1
ATOM 1521 O O . MET A 1 197 ? 25.431 -3.803 -21.069 1.00 88.00 197 MET A O 1
ATOM 1525 N N . SER A 1 198 ? 24.611 -1.709 -21.056 1.00 83.44 198 SER A N 1
ATOM 1526 C CA . SER A 1 198 ? 23.879 -1.822 -22.317 1.00 83.44 198 SER A CA 1
ATOM 1527 C C . SER A 1 198 ? 24.807 -1.711 -23.522 1.00 83.44 198 SER A C 1
ATOM 1529 O O . SER A 1 198 ? 24.621 -2.425 -24.494 1.00 83.44 198 SER A O 1
ATOM 1531 N N . CYS A 1 199 ? 25.806 -0.826 -23.484 1.00 72.06 199 CYS A N 1
ATOM 1532 C CA . CYS A 1 199 ? 26.643 -0.494 -24.641 1.00 72.06 199 CYS A CA 1
ATOM 1533 C C . CYS A 1 199 ? 27.964 -1.278 -24.724 1.00 72.06 199 CYS A C 1
ATOM 1535 O O . CYS A 1 199 ? 28.547 -1.340 -25.807 1.00 72.06 199 CYS A O 1
ATOM 1537 N N . GLU A 1 200 ? 28.449 -1.839 -23.614 1.00 74.44 200 GLU A N 1
ATOM 1538 C CA . GLU A 1 200 ? 29.743 -2.526 -23.491 1.00 74.44 200 GLU A CA 1
ATOM 1539 C C . GLU A 1 200 ? 29.563 -3.899 -22.800 1.00 74.44 200 GLU A C 1
ATOM 1541 O O . GLU A 1 200 ? 28.614 -4.118 -22.043 1.00 74.44 200 GLU A O 1
ATOM 1546 N N . GLU A 1 201 ? 30.460 -4.861 -23.043 1.00 70.56 201 GLU A N 1
ATOM 1547 C CA . GLU A 1 201 ? 30.461 -6.136 -22.292 1.00 70.56 201 GLU A CA 1
ATOM 1548 C C . GLU A 1 201 ? 31.227 -5.937 -20.994 1.00 70.56 201 GLU A C 1
ATOM 1550 O O . GLU A 1 201 ? 32.453 -6.049 -20.925 1.00 70.56 201 GLU A O 1
ATOM 1555 N N . THR A 1 202 ? 30.495 -5.522 -19.966 1.00 84.31 202 THR A N 1
ATOM 1556 C CA . THR A 1 202 ? 31.078 -5.048 -18.720 1.00 84.31 202 THR A CA 1
ATOM 1557 C C . THR A 1 202 ? 30.259 -5.519 -17.528 1.00 84.31 202 THR A C 1
ATOM 1559 O O . THR A 1 202 ? 29.027 -5.524 -17.537 1.00 84.31 202 THR A O 1
ATOM 1562 N N . SER A 1 203 ? 30.961 -5.938 -16.479 1.00 90.56 203 SER A N 1
ATOM 1563 C CA . SER A 1 203 ? 30.342 -6.329 -15.220 1.00 90.56 203 SER A CA 1
ATOM 1564 C C . SER A 1 203 ? 29.771 -5.110 -14.495 1.00 90.56 203 SER A C 1
ATOM 1566 O O . SER A 1 203 ? 30.341 -4.021 -14.577 1.00 90.56 203 SER A O 1
ATOM 1568 N N . PHE A 1 204 ? 28.692 -5.287 -13.724 1.00 93.25 204 PHE A N 1
ATOM 1569 C CA . PHE A 1 204 ? 28.067 -4.191 -12.967 1.00 93.25 204 PHE A CA 1
ATOM 1570 C C . PHE A 1 204 ? 29.084 -3.398 -12.121 1.00 93.25 204 PHE A C 1
ATOM 1572 O O . PHE A 1 204 ? 29.139 -2.175 -12.205 1.00 93.25 204 PHE A O 1
ATOM 1579 N N . ALA A 1 205 ? 29.992 -4.071 -11.401 1.00 93.00 205 ALA A N 1
ATOM 1580 C CA . ALA A 1 205 ? 31.020 -3.387 -10.604 1.00 93.00 205 ALA A CA 1
ATOM 1581 C C . ALA A 1 205 ? 32.003 -2.548 -11.447 1.00 93.00 205 ALA A C 1
ATOM 1583 O O . ALA A 1 205 ? 32.477 -1.503 -10.992 1.00 93.00 205 ALA A O 1
ATOM 1584 N N . LYS A 1 206 ? 32.324 -2.973 -12.678 1.00 92.19 206 LYS A N 1
ATOM 1585 C CA . LYS A 1 206 ? 33.117 -2.159 -13.607 1.00 92.19 206 LYS A CA 1
ATOM 1586 C C . LYS A 1 206 ? 32.280 -0.988 -14.138 1.00 92.19 206 LYS A C 1
ATOM 1588 O O . LYS A 1 206 ? 32.742 0.143 -14.038 1.00 92.19 206 LYS A O 1
ATOM 1593 N N . ALA A 1 207 ? 31.039 -1.230 -14.566 1.00 92.94 207 ALA A N 1
ATOM 1594 C CA . ALA A 1 207 ? 30.109 -0.191 -15.016 1.00 92.94 207 ALA A CA 1
ATOM 1595 C C . ALA A 1 207 ? 29.886 0.916 -13.968 1.00 92.94 207 ALA A C 1
ATOM 1597 O O . ALA A 1 207 ? 29.867 2.092 -14.319 1.00 92.94 207 ALA A O 1
ATOM 1598 N N . CYS A 1 208 ? 29.794 0.576 -12.678 1.00 94.94 208 CYS A N 1
ATOM 1599 C CA . CYS A 1 208 ? 29.691 1.555 -11.593 1.00 94.94 208 CYS A CA 1
ATOM 1600 C C . CYS A 1 208 ? 30.947 2.426 -11.454 1.00 94.94 208 CYS A C 1
ATOM 1602 O O . CYS A 1 208 ? 30.838 3.651 -11.381 1.00 94.94 208 CYS A O 1
ATOM 1604 N N . ARG A 1 209 ? 32.146 1.823 -11.453 1.00 93.94 209 ARG A N 1
ATOM 1605 C CA . ARG A 1 209 ? 33.415 2.577 -11.399 1.00 93.94 209 ARG A CA 1
ATOM 1606 C C . ARG A 1 209 ? 33.566 3.494 -12.610 1.00 93.94 209 ARG A C 1
ATOM 1608 O O . ARG A 1 209 ? 33.897 4.671 -12.455 1.00 93.94 209 ARG A O 1
ATOM 1615 N N . ASP A 1 210 ? 33.261 2.969 -13.791 1.00 91.12 210 ASP A N 1
ATOM 1616 C CA . ASP A 1 210 ? 33.333 3.709 -15.043 1.00 91.12 210 ASP A CA 1
ATOM 1617 C C . ASP A 1 210 ? 32.286 4.839 -15.070 1.00 91.12 210 ASP A C 1
ATOM 1619 O O . ASP A 1 210 ? 32.633 5.952 -15.456 1.00 91.12 210 ASP A O 1
ATOM 1623 N N . SER A 1 211 ? 31.061 4.627 -14.563 1.00 93.50 211 SER A N 1
ATOM 1624 C CA . SER A 1 211 ? 30.020 5.664 -14.419 1.00 93.50 211 SER A CA 1
ATOM 1625 C C . SER A 1 211 ? 30.494 6.849 -13.578 1.00 93.50 211 SER A C 1
ATOM 1627 O O . SER A 1 211 ? 30.399 7.994 -14.025 1.00 93.50 211 SER A O 1
ATOM 1629 N N . VAL A 1 212 ? 31.083 6.591 -12.403 1.00 94.31 212 VAL A N 1
ATOM 1630 C CA . VAL A 1 212 ? 31.655 7.645 -11.546 1.00 94.31 212 VAL A CA 1
ATOM 1631 C C . VAL A 1 212 ? 32.771 8.399 -12.279 1.00 94.31 212 VAL A C 1
ATOM 1633 O O . VAL A 1 212 ? 32.864 9.625 -12.179 1.00 94.31 212 VAL A O 1
ATOM 1636 N N . GLY A 1 213 ? 33.596 7.688 -13.055 1.00 91.06 213 GLY A N 1
ATOM 1637 C CA . GLY A 1 213 ? 34.604 8.284 -13.932 1.00 91.06 213 GLY A CA 1
ATOM 1638 C C . GLY A 1 213 ? 33.998 9.186 -15.015 1.00 91.06 213 GLY A C 1
ATOM 1639 O O . GLY A 1 213 ? 34.435 10.326 -15.173 1.00 91.06 213 GLY A O 1
ATOM 1640 N N . ARG A 1 214 ? 32.955 8.723 -15.720 1.00 89.62 214 ARG A N 1
ATOM 1641 C CA . ARG A 1 214 ? 32.244 9.507 -16.746 1.00 89.62 214 ARG A CA 1
ATOM 1642 C C . ARG A 1 214 ? 31.602 10.755 -16.152 1.00 89.62 214 ARG A C 1
ATOM 1644 O O . ARG A 1 214 ? 31.817 11.834 -16.693 1.00 89.62 214 ARG A O 1
ATOM 1651 N N . TRP A 1 215 ? 30.904 10.642 -15.021 1.00 91.00 215 TRP A N 1
ATOM 1652 C CA . TRP A 1 215 ? 30.294 11.780 -14.325 1.00 91.00 215 TRP A CA 1
ATOM 1653 C C . TRP A 1 215 ? 31.327 12.856 -13.950 1.00 91.00 215 TRP A C 1
ATOM 1655 O O . TRP A 1 215 ? 31.136 14.044 -14.231 1.00 91.00 215 TRP A O 1
ATOM 1665 N N . LYS A 1 216 ? 32.473 12.440 -13.390 1.00 90.81 216 LYS A N 1
ATOM 1666 C CA . LYS A 1 216 ? 33.593 13.340 -13.062 1.00 90.81 216 LYS A CA 1
ATOM 1667 C C . LYS A 1 216 ? 34.237 13.975 -14.300 1.00 90.81 216 LYS A C 1
ATOM 1669 O O . LYS A 1 216 ? 34.681 15.115 -14.211 1.00 90.81 216 LYS A O 1
ATOM 1674 N N . ALA A 1 217 ? 34.246 13.292 -15.445 1.00 89.75 217 ALA A N 1
ATOM 1675 C CA . ALA A 1 217 ? 34.791 13.811 -16.702 1.00 89.75 217 ALA A CA 1
ATOM 1676 C C . ALA A 1 217 ? 33.865 14.801 -17.443 1.00 89.75 217 ALA A C 1
ATOM 1678 O O . ALA A 1 217 ? 34.322 15.481 -18.362 1.00 89.75 217 ALA A O 1
ATOM 1679 N N . LEU A 1 218 ? 32.580 14.901 -17.079 1.00 88.94 218 LEU A N 1
ATOM 1680 C CA . LEU A 1 218 ? 31.668 15.890 -17.664 1.00 88.94 218 LEU A CA 1
ATOM 1681 C C . LEU A 1 218 ? 32.007 17.316 -17.214 1.00 88.94 218 LEU A C 1
ATOM 1683 O O . LEU A 1 218 ? 32.242 17.558 -16.028 1.00 88.94 218 LEU A O 1
ATOM 1687 N N . ASP A 1 219 ? 31.926 18.265 -18.151 1.00 90.88 219 ASP A N 1
ATOM 1688 C CA . ASP A 1 219 ? 31.895 19.697 -17.849 1.00 90.88 219 ASP A CA 1
ATOM 1689 C C . ASP A 1 219 ? 30.608 20.101 -17.098 1.00 90.88 219 ASP A C 1
ATOM 1691 O O . ASP A 1 219 ? 29.602 19.381 -17.097 1.00 90.88 219 ASP A O 1
ATOM 1695 N N . MET A 1 220 ? 30.632 21.272 -16.453 1.00 91.00 220 MET A N 1
ATOM 1696 C CA . MET A 1 220 ? 29.505 21.751 -15.645 1.00 91.00 220 MET A CA 1
ATOM 1697 C C . MET A 1 220 ? 28.220 21.928 -16.473 1.00 91.00 220 MET A C 1
ATOM 1699 O O . MET A 1 220 ? 27.140 21.593 -15.997 1.00 91.00 220 MET A O 1
ATOM 1703 N N . GLY A 1 221 ? 28.317 22.378 -17.729 1.00 91.75 221 GLY A N 1
ATOM 1704 C CA . GLY A 1 221 ? 27.157 22.579 -18.603 1.00 91.75 221 GLY A CA 1
ATOM 1705 C C . GLY A 1 221 ? 26.473 21.272 -19.022 1.00 91.75 221 GLY A C 1
ATOM 1706 O O . GLY A 1 221 ? 25.259 21.234 -19.219 1.00 91.75 221 GLY A O 1
ATOM 1707 N N . ARG A 1 222 ? 27.216 20.165 -19.135 1.00 90.31 222 ARG A N 1
ATOM 1708 C CA . ARG A 1 222 ? 26.644 18.817 -19.312 1.00 90.31 222 ARG A CA 1
ATOM 1709 C C . ARG A 1 222 ? 25.981 18.314 -18.035 1.00 90.31 222 ARG A C 1
ATOM 1711 O O . ARG A 1 222 ? 24.862 17.816 -18.111 1.00 90.31 222 ARG A O 1
ATOM 1718 N N . ARG A 1 223 ? 26.625 18.479 -16.872 1.00 91.94 223 ARG A N 1
ATOM 1719 C CA . ARG A 1 223 ? 26.044 18.075 -15.576 1.00 91.94 223 ARG A CA 1
ATOM 1720 C C . ARG A 1 223 ? 24.736 18.814 -15.293 1.00 91.94 223 ARG A C 1
ATOM 1722 O O . ARG A 1 223 ? 23.740 18.168 -14.987 1.00 91.94 223 ARG A O 1
ATOM 1729 N N . LEU A 1 224 ? 24.716 20.135 -15.480 1.00 93.06 224 LEU A N 1
ATOM 1730 C CA . LEU A 1 224 ? 23.515 20.959 -15.315 1.00 93.06 224 LEU A CA 1
ATOM 1731 C C . LEU A 1 224 ? 22.398 20.578 -16.294 1.00 93.06 224 LEU A C 1
ATOM 1733 O O . LEU A 1 224 ? 21.238 20.619 -15.906 1.00 93.06 224 LEU A O 1
ATOM 1737 N N . ARG A 1 225 ? 22.711 20.142 -17.523 1.00 92.88 225 ARG A N 1
ATOM 1738 C CA . ARG A 1 225 ? 21.692 19.620 -18.453 1.00 92.88 225 ARG A CA 1
ATOM 1739 C C . ARG A 1 225 ? 21.108 18.277 -18.020 1.00 92.88 225 ARG A C 1
ATOM 1741 O O . ARG A 1 225 ? 19.908 18.092 -18.168 1.00 92.88 225 ARG A O 1
ATOM 1748 N N . ILE A 1 226 ? 21.913 17.364 -17.471 1.00 92.19 226 ILE A N 1
ATOM 1749 C CA . ILE A 1 226 ? 21.403 16.090 -16.931 1.00 92.19 226 ILE A CA 1
ATOM 1750 C C . ILE A 1 226 ? 20.523 16.354 -15.702 1.00 92.19 226 ILE A C 1
ATOM 1752 O O . ILE A 1 226 ? 19.401 15.866 -15.647 1.00 92.19 226 ILE A O 1
ATOM 1756 N N . ILE A 1 227 ? 20.994 17.173 -14.755 1.00 92.50 227 ILE A N 1
ATOM 1757 C CA . ILE A 1 227 ? 20.230 17.544 -13.551 1.00 92.50 227 ILE A CA 1
ATOM 1758 C C . ILE A 1 227 ? 18.947 18.294 -13.931 1.00 92.50 227 ILE A C 1
ATOM 1760 O O . ILE A 1 227 ? 17.880 17.970 -13.425 1.00 92.50 227 ILE A O 1
ATOM 1764 N N . GLY A 1 228 ? 19.033 19.249 -14.861 1.00 93.62 228 GLY A N 1
ATOM 1765 C CA . GLY A 1 228 ? 17.881 19.982 -15.380 1.00 93.62 228 GLY A CA 1
ATOM 1766 C C . GLY A 1 228 ? 16.854 19.066 -16.041 1.00 93.62 228 GLY A C 1
ATOM 1767 O O . GLY A 1 228 ? 15.674 19.207 -15.760 1.00 93.62 228 GLY A O 1
ATOM 1768 N N . ALA A 1 229 ? 17.285 18.082 -16.838 1.00 92.56 229 ALA A N 1
ATOM 1769 C CA . ALA A 1 229 ? 16.380 17.103 -17.439 1.00 92.56 229 ALA A CA 1
ATOM 1770 C C . ALA A 1 229 ? 15.676 16.231 -16.386 1.00 92.56 229 ALA A C 1
ATOM 1772 O O . ALA A 1 229 ? 14.464 16.063 -16.469 1.00 92.56 229 ALA A O 1
ATOM 1773 N N . LEU A 1 230 ? 16.404 15.734 -15.375 1.00 91.88 230 LEU A N 1
ATOM 1774 C CA . LEU A 1 230 ? 15.811 14.992 -14.254 1.00 91.88 230 LEU A CA 1
ATOM 1775 C C . LEU A 1 230 ? 14.758 15.847 -13.526 1.00 91.88 230 LEU A C 1
ATOM 1777 O O . LEU A 1 230 ? 13.628 15.405 -13.360 1.00 91.88 230 LEU A O 1
ATOM 1781 N N . LEU A 1 231 ? 15.097 17.095 -13.175 1.00 91.88 231 LEU A N 1
ATOM 1782 C CA . LEU A 1 231 ? 14.169 18.036 -12.537 1.00 91.88 231 LEU A CA 1
ATOM 1783 C C . LEU A 1 231 ? 12.947 18.341 -13.413 1.00 91.88 231 LEU A C 1
ATOM 1785 O O . LEU A 1 231 ? 11.838 18.407 -12.896 1.00 91.88 231 LEU A O 1
ATOM 1789 N N . THR A 1 232 ? 13.120 18.514 -14.727 1.00 92.06 232 THR A N 1
ATOM 1790 C CA . THR A 1 232 ? 12.001 18.723 -15.657 1.00 92.06 232 THR A CA 1
ATOM 1791 C C . THR A 1 232 ? 11.068 17.516 -15.681 1.00 92.06 232 THR A C 1
ATOM 1793 O O . THR A 1 232 ? 9.861 17.713 -15.608 1.00 92.06 232 THR A O 1
ATOM 1796 N N . ILE A 1 233 ? 11.599 16.289 -15.721 1.00 89.81 233 ILE A N 1
ATOM 1797 C CA . ILE A 1 233 ? 10.789 15.062 -15.667 1.00 89.81 233 ILE A CA 1
ATOM 1798 C C . ILE A 1 233 ? 9.977 15.023 -14.366 1.00 89.81 233 ILE A C 1
ATOM 1800 O O . ILE A 1 233 ? 8.753 14.928 -14.425 1.00 89.81 233 ILE A O 1
ATOM 1804 N N . THR A 1 234 ? 10.620 15.220 -13.209 1.00 87.75 234 THR A N 1
ATOM 1805 C CA . THR A 1 234 ? 9.934 15.252 -11.905 1.00 87.75 234 THR A CA 1
ATOM 1806 C C . THR A 1 234 ? 8.854 16.336 -11.839 1.00 87.75 234 THR A C 1
ATOM 1808 O O . THR A 1 234 ? 7.744 16.071 -11.386 1.00 87.75 234 THR A O 1
ATOM 1811 N N . LEU A 1 235 ? 9.134 17.552 -12.322 1.00 89.81 235 LEU A N 1
ATOM 1812 C CA . LEU A 1 235 ? 8.156 18.646 -12.335 1.00 89.81 235 LEU A CA 1
ATOM 1813 C C . LEU A 1 235 ? 6.980 18.368 -13.283 1.00 89.81 235 LEU A C 1
ATOM 1815 O O . LEU A 1 235 ? 5.846 18.704 -12.947 1.00 89.81 235 LEU A O 1
ATOM 1819 N N . CYS A 1 236 ? 7.220 17.736 -14.434 1.00 86.94 236 CYS A N 1
ATOM 1820 C CA . CYS A 1 236 ? 6.159 17.305 -15.345 1.00 86.94 236 CYS A CA 1
ATOM 1821 C C . CYS A 1 236 ? 5.288 16.202 -14.728 1.00 86.94 236 CYS A C 1
ATOM 1823 O O . CYS A 1 236 ? 4.068 16.265 -14.852 1.00 86.94 236 CYS A O 1
ATOM 1825 N N . GLU A 1 237 ? 5.877 15.232 -14.026 1.00 82.31 237 GLU A N 1
ATOM 1826 C CA . GLU A 1 237 ? 5.128 14.198 -13.303 1.00 82.31 237 GLU A CA 1
ATOM 1827 C C . GLU A 1 237 ? 4.306 14.784 -12.147 1.00 82.31 237 GLU A C 1
ATOM 1829 O O . GLU A 1 237 ? 3.139 14.430 -11.987 1.00 82.31 237 GLU A O 1
ATOM 1834 N N . MET A 1 238 ? 4.866 15.726 -11.379 1.00 83.56 238 MET A N 1
ATOM 1835 C CA . MET A 1 238 ? 4.127 16.451 -10.338 1.00 83.56 238 MET A CA 1
ATOM 1836 C C . MET A 1 238 ? 2.967 17.263 -10.929 1.00 83.56 238 MET A C 1
ATOM 1838 O O . MET A 1 238 ? 1.849 17.182 -10.427 1.00 83.56 238 MET A O 1
ATOM 1842 N N . ALA A 1 239 ? 3.197 17.998 -12.021 1.00 85.12 239 ALA A N 1
ATOM 1843 C CA . ALA A 1 239 ? 2.145 18.745 -12.708 1.00 85.12 239 ALA A CA 1
ATOM 1844 C C . ALA A 1 239 ? 1.052 17.819 -13.272 1.00 85.12 239 ALA A C 1
ATOM 1846 O O . ALA A 1 239 ? -0.129 18.138 -13.172 1.00 85.12 239 ALA A O 1
ATOM 1847 N N . ALA A 1 240 ? 1.420 16.647 -13.800 1.00 80.19 240 ALA A N 1
ATOM 1848 C CA . ALA A 1 240 ? 0.459 15.654 -14.272 1.00 80.19 240 ALA A CA 1
ATOM 1849 C C . ALA A 1 240 ? -0.424 15.105 -13.137 1.00 80.19 240 ALA A C 1
ATOM 1851 O O . ALA A 1 240 ? -1.617 14.925 -13.356 1.00 80.19 240 ALA A O 1
ATOM 1852 N N . ARG A 1 241 ? 0.120 14.899 -11.925 1.00 76.12 241 ARG A N 1
ATOM 1853 C CA . ARG A 1 241 ? -0.664 14.507 -10.732 1.00 76.12 241 ARG A CA 1
ATOM 1854 C C . ARG A 1 241 ? -1.599 15.618 -10.230 1.00 76.12 241 ARG A C 1
ATOM 1856 O O . ARG A 1 241 ? -2.635 15.312 -9.662 1.00 76.12 241 ARG A O 1
ATOM 1863 N N . LEU A 1 242 ? -1.257 16.892 -10.451 1.00 78.69 242 LEU A N 1
ATOM 1864 C CA . LEU A 1 242 ? -2.125 18.033 -10.113 1.00 78.69 242 LEU A CA 1
ATOM 1865 C C . LEU A 1 242 ? -3.269 18.245 -11.120 1.00 78.69 242 LEU A C 1
ATOM 1867 O O . LEU A 1 242 ? -4.279 18.843 -10.766 1.00 78.69 242 LEU A O 1
ATOM 1871 N N . VAL A 1 243 ? -3.108 17.795 -12.370 1.00 79.31 243 VAL A N 1
ATOM 1872 C CA . VAL A 1 243 ? -4.139 17.889 -13.423 1.00 79.31 243 VAL A CA 1
ATOM 1873 C C . VAL A 1 243 ? -5.027 16.641 -13.461 1.00 79.31 243 VAL A C 1
ATOM 1875 O O . VAL A 1 243 ? -6.233 16.760 -13.649 1.00 79.31 243 VAL A O 1
ATOM 1878 N N . TRP A 1 244 ? -4.445 15.455 -13.268 1.00 74.00 244 TRP A N 1
ATOM 1879 C CA . TRP A 1 244 ? -5.160 14.184 -13.143 1.00 74.00 244 TRP A CA 1
ATOM 1880 C C . TRP A 1 244 ? -5.054 13.661 -11.712 1.00 74.00 244 TRP A C 1
ATOM 1882 O O . TRP A 1 244 ? -4.129 12.910 -11.386 1.00 74.00 244 TRP A O 1
ATOM 1892 N N . THR A 1 245 ? -6.037 14.030 -10.887 1.00 75.25 245 THR A N 1
ATOM 1893 C CA . THR A 1 245 ? -6.219 13.490 -9.531 1.00 75.25 245 THR A CA 1
ATOM 1894 C C . THR A 1 245 ? -6.643 12.019 -9.541 1.00 75.25 245 THR A C 1
ATOM 1896 O O . THR A 1 245 ? -6.425 11.316 -8.561 1.00 75.25 245 THR A O 1
ATOM 1899 N N . THR A 1 246 ? -7.182 11.512 -10.659 1.00 78.25 246 THR A N 1
ATOM 1900 C CA . THR A 1 246 ? -7.625 10.119 -10.791 1.00 78.25 246 THR A CA 1
ATOM 1901 C C . THR A 1 246 ? -6.477 9.137 -10.473 1.00 78.25 246 THR A C 1
ATOM 1903 O O . THR A 1 246 ? -5.441 9.170 -11.162 1.00 78.25 246 THR A O 1
ATOM 1906 N N . PRO A 1 247 ? -6.620 8.235 -9.476 1.00 78.69 247 PRO A N 1
ATOM 1907 C CA . PRO A 1 247 ? -5.564 7.293 -9.099 1.00 78.69 247 PRO A CA 1
ATOM 1908 C C . PRO A 1 247 ? -5.148 6.368 -10.250 1.00 78.69 247 PRO A C 1
ATOM 1910 O O . PRO A 1 247 ? -5.863 6.222 -11.245 1.00 78.69 247 PRO A O 1
ATOM 1913 N N . SER A 1 248 ? -3.955 5.778 -10.152 1.00 80.31 248 SER A N 1
ATOM 1914 C CA . SER A 1 248 ? -3.484 4.806 -11.147 1.00 80.31 248 SER A CA 1
ATOM 1915 C C . SER A 1 248 ? -4.085 3.429 -10.896 1.00 80.31 248 SER A C 1
ATOM 1917 O O . SER A 1 248 ? -4.166 3.003 -9.751 1.00 80.31 248 SER A O 1
ATOM 1919 N N . VAL A 1 249 ? -4.413 2.707 -11.969 1.00 81.06 249 VAL A N 1
ATOM 1920 C CA . VAL A 1 249 ? -4.754 1.278 -11.893 1.00 81.06 249 VAL A CA 1
ATOM 1921 C C . VAL A 1 249 ? -3.534 0.509 -11.379 1.00 81.06 249 VAL A C 1
ATOM 1923 O O . VAL A 1 249 ? -2.428 0.689 -11.902 1.00 81.06 249 VAL A O 1
ATOM 1926 N N . SER A 1 250 ? -3.719 -0.335 -10.363 1.00 76.75 250 SER A N 1
ATOM 1927 C CA . SER A 1 250 ? -2.635 -1.133 -9.791 1.00 76.75 250 SER A CA 1
ATOM 1928 C C . SER A 1 250 ? -2.244 -2.270 -10.733 1.00 76.75 250 SER A C 1
ATOM 1930 O O . SER A 1 250 ? -3.065 -2.787 -11.487 1.00 76.75 250 SER A O 1
ATOM 1932 N N . VAL A 1 251 ? -0.998 -2.749 -10.650 1.00 74.06 251 VAL A N 1
ATOM 1933 C CA . VAL A 1 251 ? -0.590 -3.980 -11.358 1.00 74.06 251 VAL A CA 1
ATOM 1934 C C . VAL A 1 251 ? -1.453 -5.174 -10.911 1.00 74.06 251 VAL A C 1
ATOM 1936 O O . VAL A 1 251 ? -1.743 -6.047 -11.724 1.00 74.06 251 VAL A O 1
ATOM 1939 N N . ARG A 1 252 ? -1.941 -5.163 -9.658 1.00 74.75 252 ARG A N 1
ATOM 1940 C CA . ARG A 1 252 ? -2.856 -6.178 -9.101 1.00 74.75 252 ARG A CA 1
ATOM 1941 C C . ARG A 1 252 ? -4.251 -6.180 -9.745 1.00 74.75 252 ARG A C 1
ATOM 1943 O O . ARG A 1 252 ? -4.935 -7.199 -9.685 1.00 74.75 252 ARG A O 1
ATOM 1950 N N . ASP A 1 253 ? -4.676 -5.086 -10.380 1.00 79.44 253 ASP A N 1
ATOM 1951 C CA . ASP A 1 253 ? -6.001 -4.986 -11.016 1.00 79.44 253 ASP A CA 1
ATOM 1952 C C . ASP A 1 253 ? -6.068 -5.624 -12.407 1.00 79.44 253 ASP A C 1
ATOM 1954 O O . ASP A 1 253 ? -7.146 -5.855 -12.952 1.00 79.44 253 ASP A O 1
ATOM 1958 N N . PHE A 1 254 ? -4.921 -5.979 -12.986 1.00 78.19 254 PHE A N 1
ATOM 1959 C CA . PHE A 1 254 ? -4.853 -6.735 -14.235 1.00 78.19 254 PHE A CA 1
ATOM 1960 C C . PHE A 1 254 ? -4.999 -8.242 -13.984 1.00 78.19 254 PHE A C 1
ATOM 1962 O O . PHE A 1 254 ? -4.172 -9.060 -14.385 1.00 78.19 254 PHE A O 1
ATOM 1969 N N . ASN A 1 255 ? -6.075 -8.594 -13.293 1.00 79.19 255 ASN A N 1
ATOM 1970 C CA . ASN A 1 255 ? -6.433 -9.955 -12.925 1.00 79.19 255 ASN A CA 1
ATOM 1971 C C . ASN A 1 255 ? -7.605 -10.470 -13.788 1.00 79.19 255 ASN A C 1
ATOM 1973 O O . ASN A 1 255 ? -7.970 -9.872 -14.803 1.00 79.19 255 ASN A O 1
ATOM 1977 N N . VAL A 1 256 ? -8.206 -11.597 -13.391 1.00 81.12 256 VAL A N 1
ATOM 1978 C CA . VAL A 1 256 ? -9.333 -12.215 -14.109 1.00 81.12 256 VAL A CA 1
ATOM 1979 C C . VAL A 1 256 ? -10.539 -11.277 -14.270 1.00 81.12 256 VAL A C 1
ATOM 1981 O O . VAL A 1 256 ? -11.241 -11.385 -15.269 1.00 81.12 256 VAL A O 1
ATOM 1984 N N . TYR A 1 257 ? -10.748 -10.309 -13.373 1.00 84.25 257 TYR A N 1
ATOM 1985 C CA . TYR A 1 257 ? -11.860 -9.349 -13.396 1.00 84.25 257 TYR A CA 1
ATOM 1986 C C . TYR A 1 257 ? -11.574 -8.062 -14.193 1.00 84.25 257 TYR A C 1
ATOM 1988 O O . TYR A 1 257 ? -12.455 -7.210 -14.309 1.00 84.25 257 TYR A O 1
ATOM 1996 N N . LEU A 1 258 ? -10.390 -7.924 -14.808 1.00 84.44 258 LEU A N 1
ATOM 1997 C CA . LEU A 1 258 ? -10.012 -6.740 -15.593 1.00 84.44 258 LEU A CA 1
ATOM 1998 C C . LEU A 1 258 ? -11.069 -6.371 -16.651 1.00 84.44 258 LEU A C 1
ATOM 2000 O O . LEU A 1 258 ? -11.451 -5.208 -16.773 1.00 84.44 258 LEU A O 1
ATOM 2004 N N . LEU A 1 259 ? -11.569 -7.350 -17.415 1.00 83.56 259 LEU A N 1
ATOM 2005 C CA . LEU A 1 259 ? -12.573 -7.097 -18.456 1.00 83.56 259 LEU A CA 1
ATOM 2006 C C . LEU A 1 259 ? -13.950 -6.755 -17.864 1.00 83.56 259 LEU A C 1
ATOM 2008 O O . LEU A 1 259 ? -14.634 -5.896 -18.419 1.00 83.56 259 LEU A O 1
ATOM 2012 N N . ARG A 1 260 ? -14.334 -7.362 -16.729 1.00 86.88 260 ARG A N 1
ATOM 2013 C CA . ARG A 1 260 ? -15.557 -7.033 -15.974 1.00 86.88 260 ARG A CA 1
ATOM 2014 C C . ARG A 1 260 ? -15.552 -5.553 -15.594 1.00 86.88 260 ARG A C 1
ATOM 2016 O O . ARG A 1 260 ? -16.478 -4.836 -15.969 1.00 86.88 260 ARG A O 1
ATOM 2023 N N . TYR A 1 261 ? -14.474 -5.069 -14.977 1.00 86.94 261 TYR A N 1
ATOM 2024 C CA . TYR A 1 261 ? -14.335 -3.662 -14.590 1.00 86.94 261 TYR A CA 1
ATOM 2025 C C . TYR A 1 261 ? -14.237 -2.702 -15.784 1.00 86.94 261 TYR A C 1
ATOM 2027 O O . TYR A 1 261 ? -14.895 -1.663 -15.769 1.00 86.94 261 TYR A O 1
ATOM 2035 N N . VAL A 1 262 ? -13.511 -3.049 -16.856 1.00 87.50 262 VAL A N 1
ATOM 2036 C CA . VAL A 1 262 ? -13.471 -2.235 -18.092 1.00 87.50 262 VAL A CA 1
ATOM 2037 C C . VAL A 1 262 ? -14.866 -2.053 -18.705 1.00 87.50 262 VAL A C 1
ATOM 2039 O O . VAL A 1 262 ? -15.165 -0.977 -19.226 1.00 87.50 262 VAL A O 1
ATOM 2042 N N . VAL A 1 263 ? -15.734 -3.067 -18.644 1.00 86.06 263 VAL A N 1
ATOM 2043 C CA . VAL A 1 263 ? -17.103 -2.994 -19.183 1.00 86.06 263 VAL A CA 1
ATOM 2044 C C . VAL A 1 263 ? -18.070 -2.312 -18.210 1.00 86.06 263 VAL A C 1
ATOM 2046 O O . VAL A 1 263 ? -18.792 -1.402 -18.620 1.00 86.06 263 VAL A O 1
ATOM 2049 N N . ARG A 1 264 ? -18.080 -2.703 -16.931 1.00 83.56 264 ARG A N 1
ATOM 2050 C CA . ARG A 1 264 ? -19.051 -2.222 -15.933 1.00 83.56 264 ARG A CA 1
ATOM 2051 C C . ARG A 1 264 ? -18.729 -0.832 -15.387 1.00 83.56 264 ARG A C 1
ATOM 2053 O O . ARG A 1 264 ? -19.621 0.004 -15.332 1.00 83.56 264 ARG A O 1
ATOM 2060 N N . SER A 1 265 ? -17.475 -0.548 -15.039 1.00 84.38 265 SER A N 1
ATOM 2061 C CA . SER A 1 265 ? -17.106 0.690 -14.343 1.00 84.38 265 SER A CA 1
ATOM 2062 C C . SER A 1 265 ? -16.624 1.776 -15.312 1.00 84.38 265 SER A C 1
ATOM 2064 O O . SER A 1 265 ? -15.560 1.680 -15.931 1.00 84.38 265 SER A O 1
ATOM 2066 N N . SER A 1 266 ? -17.409 2.851 -15.431 1.00 84.69 266 SER A N 1
ATOM 2067 C CA . SER A 1 266 ? -17.022 4.094 -16.118 1.00 84.69 266 SER A CA 1
ATOM 2068 C C . SER A 1 266 ? -15.756 4.700 -15.513 1.00 84.69 266 SER A C 1
ATOM 2070 O O . SER A 1 266 ? -14.833 5.076 -16.239 1.00 84.69 266 SER A O 1
ATOM 2072 N N . TYR A 1 267 ? -15.683 4.695 -14.187 1.00 84.00 267 TYR A N 1
ATOM 2073 C CA . TYR A 1 267 ? -14.554 5.177 -13.414 1.00 84.00 267 TYR A CA 1
ATOM 2074 C C . TYR A 1 267 ? -13.279 4.346 -13.645 1.00 84.00 267 TYR A C 1
ATOM 2076 O O . TYR A 1 267 ? -12.223 4.915 -13.915 1.00 84.00 267 TYR A O 1
ATOM 2084 N N . PHE A 1 268 ? -13.360 3.009 -13.684 1.00 86.50 268 PHE A N 1
ATOM 2085 C CA . PHE A 1 268 ? -12.197 2.174 -14.019 1.00 86.50 268 PHE A CA 1
ATOM 2086 C C . PHE A 1 268 ? -11.674 2.443 -15.441 1.00 86.50 268 PHE A C 1
ATOM 2088 O O . PHE A 1 268 ? -10.463 2.448 -15.668 1.00 86.50 268 PHE A O 1
ATOM 2095 N N . ARG A 1 269 ? -12.556 2.732 -16.414 1.00 88.38 269 ARG A N 1
ATOM 2096 C CA . ARG A 1 269 ? -12.129 3.162 -17.762 1.00 88.38 269 ARG A CA 1
ATOM 2097 C C . ARG A 1 269 ? -11.378 4.493 -17.735 1.00 88.38 269 ARG A C 1
ATOM 2099 O O . ARG A 1 269 ? -10.385 4.633 -18.453 1.00 88.38 269 ARG A O 1
ATOM 2106 N N . GLU A 1 270 ? -11.819 5.450 -16.920 1.00 86.25 270 GLU A N 1
ATOM 2107 C CA . GLU A 1 270 ? -11.116 6.720 -16.708 1.00 86.25 270 GLU A CA 1
ATOM 2108 C C . GLU A 1 270 ? -9.721 6.473 -16.113 1.00 86.25 270 GLU A C 1
ATOM 2110 O O . GLU A 1 270 ? -8.721 6.912 -16.688 1.00 86.25 270 GLU A O 1
ATOM 2115 N N . GLN A 1 271 ? -9.634 5.681 -15.038 1.00 86.56 271 GLN A N 1
ATOM 2116 C CA . GLN A 1 271 ? -8.370 5.308 -14.401 1.00 86.56 271 GLN A CA 1
ATOM 2117 C C . GLN A 1 271 ? -7.415 4.606 -15.364 1.00 86.56 271 GLN A C 1
ATOM 2119 O O . GLN A 1 271 ? -6.243 4.978 -15.449 1.00 86.56 271 GLN A O 1
ATOM 2124 N N . LEU A 1 272 ? -7.891 3.612 -16.117 1.00 87.00 272 LEU A N 1
ATOM 2125 C CA . LEU A 1 272 ? -7.078 2.876 -17.085 1.00 87.00 272 LEU A CA 1
ATOM 2126 C C . LEU A 1 272 ? -6.567 3.803 -18.196 1.00 87.00 272 LEU A C 1
ATOM 2128 O O . LEU A 1 272 ? -5.406 3.705 -18.599 1.00 87.00 272 LEU A O 1
ATOM 2132 N N . THR A 1 273 ? -7.394 4.753 -18.639 1.00 87.19 273 THR A N 1
ATOM 2133 C CA . THR A 1 273 ? -7.015 5.769 -19.632 1.00 87.19 273 THR A CA 1
ATOM 2134 C C . THR A 1 273 ? -5.950 6.718 -19.076 1.00 87.19 273 THR A C 1
ATOM 2136 O O . THR A 1 273 ? -4.891 6.869 -19.688 1.00 87.19 273 THR A O 1
ATOM 2139 N N . ALA A 1 274 ? -6.166 7.297 -17.891 1.00 86.12 274 ALA A N 1
ATOM 2140 C CA . ALA A 1 274 ? -5.208 8.185 -17.228 1.00 86.12 274 ALA A CA 1
ATOM 2141 C C . ALA A 1 274 ? -3.876 7.474 -16.924 1.00 86.12 274 ALA A C 1
ATOM 2143 O O . ALA A 1 274 ? -2.799 8.029 -17.142 1.00 86.12 274 ALA A O 1
ATOM 2144 N N . THR A 1 275 ? -3.932 6.214 -16.489 1.00 85.50 275 THR A N 1
ATOM 2145 C CA . THR A 1 275 ? -2.759 5.360 -16.239 1.00 85.50 275 THR A CA 1
ATOM 2146 C C . THR A 1 275 ? -1.988 5.086 -17.528 1.00 85.50 275 THR A C 1
ATOM 2148 O O . THR A 1 275 ? -0.775 5.283 -17.564 1.00 85.50 275 THR A O 1
ATOM 2151 N N . THR A 1 276 ? -2.684 4.738 -18.613 1.00 84.88 276 THR A N 1
ATOM 2152 C CA . THR A 1 276 ? -2.071 4.529 -19.934 1.00 84.88 276 THR A CA 1
ATOM 2153 C C . THR A 1 276 ? -1.398 5.805 -20.446 1.00 84.88 276 THR A C 1
ATOM 2155 O O . THR A 1 276 ? -0.261 5.751 -20.912 1.00 84.88 276 THR A O 1
ATOM 2158 N N . ILE A 1 277 ? -2.043 6.970 -20.308 1.00 85.00 277 ILE A N 1
ATOM 2159 C CA . ILE A 1 277 ? -1.460 8.268 -20.688 1.00 85.00 277 ILE A CA 1
ATOM 2160 C C . ILE A 1 277 ? -0.215 8.576 -19.844 1.00 85.00 277 ILE A C 1
ATOM 2162 O O . ILE A 1 277 ? 0.829 8.907 -20.410 1.00 85.00 277 ILE A O 1
ATOM 2166 N N . ARG A 1 278 ? -0.280 8.413 -18.513 1.00 83.62 278 ARG A N 1
ATOM 2167 C CA . ARG A 1 278 ? 0.873 8.602 -17.612 1.00 83.62 278 ARG A CA 1
ATOM 2168 C C . ARG A 1 278 ? 2.043 7.694 -17.996 1.00 83.62 278 ARG A C 1
ATOM 2170 O O . ARG A 1 278 ? 3.168 8.179 -18.097 1.00 83.62 278 ARG A O 1
ATOM 2177 N N . TRP A 1 279 ? 1.788 6.416 -18.289 1.00 83.69 279 TRP A N 1
ATOM 2178 C CA . TRP A 1 279 ? 2.818 5.493 -18.773 1.00 83.69 279 TRP A CA 1
ATOM 2179 C C . TRP A 1 279 ? 3.420 5.951 -20.102 1.00 83.69 279 TRP A C 1
ATOM 2181 O O . TRP A 1 279 ? 4.641 6.010 -20.204 1.00 83.69 279 TRP A O 1
ATOM 2191 N N . LEU A 1 280 ? 2.616 6.333 -21.100 1.00 85.06 280 LEU A N 1
ATOM 2192 C CA . LEU A 1 280 ? 3.122 6.816 -22.394 1.00 85.06 280 LEU A CA 1
ATOM 2193 C C . LEU A 1 280 ? 4.009 8.064 -22.250 1.00 85.06 280 LEU A C 1
ATOM 2195 O O . LEU A 1 280 ? 5.060 8.144 -22.889 1.00 85.06 280 LEU A O 1
ATOM 2199 N N . VAL A 1 281 ? 3.628 9.008 -21.383 1.00 85.94 281 VAL A N 1
ATOM 2200 C CA . VAL A 1 281 ? 4.422 10.212 -21.084 1.00 85.94 281 VAL A CA 1
ATOM 2201 C C . VAL A 1 281 ? 5.736 9.848 -20.384 1.00 85.94 281 VAL A C 1
ATOM 2203 O O . VAL A 1 281 ? 6.795 10.288 -20.833 1.00 85.94 281 VAL A O 1
ATOM 2206 N N . ALA A 1 282 ? 5.697 9.004 -19.348 1.00 84.81 282 ALA A N 1
ATOM 2207 C CA . ALA A 1 282 ? 6.896 8.540 -18.643 1.00 84.81 282 ALA A CA 1
ATOM 2208 C C . ALA A 1 282 ? 7.851 7.767 -19.573 1.00 84.81 282 ALA A C 1
ATOM 2210 O O . ALA A 1 282 ? 9.060 7.983 -19.552 1.00 84.81 282 ALA A O 1
ATOM 2211 N N . SER A 1 283 ? 7.304 6.937 -20.463 1.00 86.88 283 SER A N 1
ATOM 2212 C CA . SER A 1 283 ? 8.050 6.170 -21.471 1.00 86.88 283 SER A CA 1
ATOM 2213 C C . SER A 1 283 ? 8.747 7.082 -22.484 1.00 86.88 283 SER A C 1
ATOM 2215 O O . SER A 1 283 ? 9.927 6.903 -22.792 1.00 86.88 283 SER A O 1
ATOM 2217 N N . ALA A 1 284 ? 8.041 8.103 -22.982 1.00 89.06 284 ALA A N 1
ATOM 2218 C CA . ALA A 1 284 ? 8.612 9.107 -23.876 1.00 89.06 284 ALA A CA 1
ATOM 2219 C C . ALA A 1 284 ? 9.709 9.931 -23.178 1.00 89.06 284 ALA A C 1
ATOM 2221 O O . ALA A 1 284 ? 10.761 10.188 -23.770 1.00 89.06 284 ALA A O 1
ATOM 2222 N N . ALA A 1 285 ? 9.497 10.297 -21.910 1.00 89.44 285 ALA A N 1
ATOM 2223 C CA . ALA A 1 285 ? 10.473 11.001 -21.085 1.00 89.44 285 ALA A CA 1
ATOM 2224 C C . ALA A 1 285 ? 11.734 10.155 -20.830 1.00 89.44 285 ALA A C 1
ATOM 2226 O O . ALA A 1 285 ? 12.845 10.646 -21.033 1.00 89.44 285 ALA A O 1
ATOM 2227 N N . ALA A 1 286 ? 11.582 8.875 -20.476 1.00 89.44 286 ALA A N 1
ATOM 2228 C CA . ALA A 1 286 ? 12.685 7.934 -20.287 1.00 89.44 286 ALA A CA 1
ATOM 2229 C C . ALA A 1 286 ? 13.469 7.693 -21.590 1.00 89.44 286 ALA A C 1
ATOM 2231 O O . ALA A 1 286 ? 14.702 7.696 -21.587 1.00 89.44 286 ALA A O 1
ATOM 2232 N N . PHE A 1 287 ? 12.786 7.573 -22.735 1.00 91.44 287 PHE A N 1
ATOM 2233 C CA . PHE A 1 287 ? 13.438 7.459 -24.043 1.00 91.44 287 PHE A CA 1
ATOM 2234 C C . PHE A 1 287 ? 14.233 8.725 -24.413 1.00 91.44 287 PHE A C 1
ATOM 2236 O O . PHE A 1 287 ? 15.395 8.638 -24.827 1.00 91.44 287 PHE A O 1
ATOM 2243 N N . ALA A 1 288 ? 13.650 9.913 -24.213 1.00 91.31 288 ALA A N 1
ATOM 2244 C CA . ALA A 1 288 ? 14.328 11.191 -24.431 1.00 91.31 288 ALA A CA 1
ATOM 2245 C C . ALA A 1 288 ? 15.532 11.372 -23.486 1.00 91.31 288 ALA A C 1
ATOM 2247 O O . ALA A 1 288 ? 16.598 11.829 -23.909 1.00 91.31 288 ALA A O 1
ATOM 2248 N N . PHE A 1 289 ? 15.399 10.950 -22.227 1.00 92.12 289 PHE A N 1
ATOM 2249 C CA . PHE A 1 289 ? 16.480 10.942 -21.247 1.00 92.12 289 PHE A CA 1
ATOM 2250 C C . PHE A 1 289 ? 17.603 9.965 -21.633 1.00 92.12 289 PHE A C 1
ATOM 2252 O O . PHE A 1 289 ? 18.780 10.325 -21.583 1.00 92.12 289 PHE A O 1
ATOM 2259 N N . GLY A 1 290 ? 17.262 8.775 -22.131 1.00 90.62 290 GLY A N 1
ATOM 2260 C CA . GLY A 1 290 ? 18.216 7.833 -22.716 1.00 90.62 290 GLY A CA 1
ATOM 2261 C C . GLY A 1 290 ? 18.996 8.443 -23.885 1.00 90.62 290 GLY A C 1
ATOM 2262 O O . GLY A 1 290 ? 20.224 8.349 -23.922 1.00 90.62 290 GLY A O 1
ATOM 2263 N N . CYS A 1 291 ? 18.317 9.150 -24.795 1.00 90.38 291 CYS A N 1
ATOM 2264 C CA . CYS A 1 291 ? 18.961 9.878 -25.896 1.00 90.38 291 CYS A CA 1
ATOM 2265 C C . CYS A 1 291 ? 19.908 10.978 -25.383 1.00 90.38 291 CYS A C 1
ATOM 2267 O O . CYS A 1 291 ? 21.021 11.131 -25.899 1.00 90.38 291 CYS A O 1
ATOM 2269 N N . LEU A 1 292 ? 19.511 11.705 -24.331 1.00 91.12 292 LEU A N 1
ATOM 2270 C CA . LEU A 1 292 ? 20.364 12.690 -23.667 1.00 91.12 292 LEU A CA 1
ATOM 2271 C C . LEU A 1 292 ? 21.631 12.032 -23.103 1.00 91.12 292 LEU A C 1
ATOM 2273 O O . LEU A 1 292 ? 22.726 12.488 -23.432 1.00 91.12 292 LEU A O 1
ATOM 2277 N N . LEU A 1 293 ? 21.517 10.958 -22.313 1.00 89.44 293 LEU A N 1
ATOM 2278 C CA . LEU A 1 293 ? 22.677 10.257 -21.743 1.00 89.44 293 LEU A CA 1
ATOM 2279 C C . LEU A 1 293 ? 23.620 9.732 -22.835 1.00 89.44 293 LEU A C 1
ATOM 2281 O O . LEU A 1 293 ? 24.830 9.970 -22.761 1.00 89.44 293 LEU A O 1
ATOM 2285 N N . VAL A 1 294 ? 23.062 9.114 -23.883 1.00 86.88 294 VAL A N 1
ATOM 2286 C CA . VAL A 1 294 ? 23.798 8.661 -25.073 1.00 86.88 294 VAL A CA 1
ATOM 2287 C C . VAL A 1 294 ? 24.593 9.805 -25.706 1.00 86.88 294 VAL A C 1
ATOM 2289 O O . VAL A 1 294 ? 25.785 9.652 -25.965 1.00 86.88 294 VAL A O 1
ATOM 2292 N N . SER A 1 295 ? 23.983 10.982 -25.879 1.00 84.56 295 SER A N 1
ATOM 2293 C CA . SER A 1 295 ? 24.650 12.155 -26.464 1.00 84.56 295 SER A CA 1
ATOM 2294 C C . SER A 1 295 ? 25.801 12.729 -25.616 1.00 84.56 295 SER A C 1
ATOM 2296 O O . SER A 1 295 ? 26.666 13.437 -26.141 1.00 84.56 295 SER A O 1
ATOM 2298 N N . MET A 1 296 ? 25.832 12.448 -24.306 1.00 82.44 296 MET A N 1
ATOM 2299 C CA . MET A 1 296 ? 26.826 13.015 -23.385 1.00 82.44 296 MET A CA 1
ATOM 2300 C C . MET A 1 296 ? 28.102 12.177 -23.263 1.00 82.44 296 MET A C 1
ATOM 2302 O O . MET A 1 296 ? 29.151 12.742 -22.927 1.00 82.44 296 MET A O 1
ATOM 2306 N N . ILE A 1 297 ? 28.050 10.871 -23.552 1.00 71.75 297 ILE A N 1
ATOM 2307 C CA . ILE A 1 297 ? 29.217 9.983 -23.490 1.00 71.75 297 ILE A CA 1
ATOM 2308 C C . ILE A 1 297 ? 30.020 10.032 -24.797 1.00 71.75 297 ILE A C 1
ATOM 2310 O O . ILE A 1 297 ? 29.503 9.851 -25.893 1.00 71.75 297 ILE A O 1
ATOM 2314 N N . ARG A 1 298 ? 31.345 10.174 -24.670 1.00 65.25 298 ARG A N 1
ATOM 2315 C CA . ARG A 1 298 ? 32.285 9.772 -25.725 1.00 65.25 298 ARG A CA 1
ATOM 2316 C C . ARG A 1 298 ? 32.616 8.290 -25.556 1.00 65.25 298 ARG A C 1
ATOM 2318 O O . ARG A 1 298 ? 33.331 7.926 -24.613 1.00 65.25 298 ARG A O 1
ATOM 2325 N N . TYR A 1 299 ? 32.079 7.457 -26.445 1.00 61.56 299 TYR A N 1
ATOM 2326 C CA . TYR A 1 299 ? 32.390 6.029 -26.507 1.00 61.56 299 TYR A CA 1
ATOM 2327 C C . TYR A 1 299 ? 33.895 5.803 -26.693 1.00 61.56 299 TYR A C 1
ATOM 2329 O O . TYR A 1 299 ? 34.586 6.600 -27.332 1.00 61.56 299 TYR A O 1
ATOM 2337 N N . THR A 1 300 ? 34.419 4.722 -26.115 1.00 58.00 300 THR A N 1
ATOM 2338 C CA . THR A 1 300 ? 35.805 4.310 -26.373 1.00 58.00 300 THR A CA 1
ATOM 2339 C C . THR A 1 300 ? 35.916 3.715 -27.778 1.00 58.00 300 THR A C 1
ATOM 2341 O O . THR A 1 300 ? 34.944 3.172 -28.301 1.00 58.00 300 THR A O 1
ATOM 2344 N N . SER A 1 301 ? 37.103 3.762 -28.390 1.00 54.38 301 SER A N 1
ATOM 2345 C CA . SER A 1 301 ? 37.356 3.074 -29.666 1.00 54.38 301 SER A CA 1
ATOM 2346 C C . SER A 1 301 ? 37.050 1.574 -29.575 1.00 54.38 301 SER A C 1
ATOM 2348 O O . SER A 1 301 ? 36.461 1.016 -30.497 1.00 54.38 301 SER A O 1
ATOM 2350 N N . ALA A 1 302 ? 37.357 0.952 -28.431 1.00 54.50 302 ALA A N 1
ATOM 2351 C CA . ALA A 1 302 ? 36.982 -0.424 -28.118 1.00 54.50 302 ALA A CA 1
ATOM 2352 C C . ALA A 1 302 ? 35.455 -0.626 -28.064 1.00 54.50 302 ALA A C 1
ATOM 2354 O O . ALA A 1 302 ? 34.958 -1.564 -28.670 1.00 54.50 302 ALA A O 1
ATOM 2355 N N . GLY A 1 303 ? 34.697 0.266 -27.417 1.00 58.38 303 GLY A N 1
ATOM 2356 C CA . GLY A 1 303 ? 33.231 0.187 -27.343 1.00 58.38 303 GLY A CA 1
ATOM 2357 C C . GLY A 1 303 ? 32.524 0.417 -28.686 1.00 58.38 303 GLY A C 1
ATOM 2358 O O . GLY A 1 303 ? 31.467 -0.161 -28.932 1.00 58.38 303 GLY A O 1
ATOM 2359 N N . VAL A 1 304 ? 33.110 1.211 -29.590 1.00 62.06 304 VAL A N 1
ATOM 2360 C CA . VAL A 1 304 ? 32.621 1.354 -30.977 1.00 62.06 304 VAL A CA 1
ATOM 2361 C C . VAL A 1 304 ? 32.959 0.112 -31.809 1.00 62.06 304 VAL A C 1
ATOM 2363 O O . VAL A 1 304 ? 32.096 -0.395 -32.522 1.00 62.06 304 VAL A O 1
ATOM 2366 N N . ALA A 1 305 ? 34.179 -0.422 -31.692 1.00 59.00 305 ALA A N 1
ATOM 2367 C CA . ALA A 1 305 ? 34.569 -1.663 -32.365 1.00 59.00 305 ALA A CA 1
ATOM 2368 C C . ALA A 1 305 ? 33.707 -2.851 -31.904 1.00 59.00 305 ALA A C 1
ATOM 2370 O O . ALA A 1 305 ? 33.137 -3.550 -32.736 1.00 59.00 305 ALA A O 1
ATOM 2371 N N . GLN A 1 306 ? 33.522 -3.007 -30.590 1.00 62.41 306 GLN A N 1
ATOM 2372 C CA . GLN A 1 306 ? 32.704 -4.054 -29.980 1.00 62.41 306 GLN A CA 1
ATOM 2373 C C . GLN A 1 306 ? 31.211 -3.900 -30.308 1.00 62.41 306 GLN A C 1
ATOM 2375 O O . GLN A 1 306 ? 30.521 -4.906 -30.446 1.00 62.41 306 GLN A O 1
ATOM 2380 N N . TRP A 1 307 ? 30.693 -2.676 -30.467 1.00 66.12 307 TRP A N 1
ATOM 2381 C CA . TRP A 1 307 ? 29.339 -2.454 -30.989 1.00 66.12 307 TRP A CA 1
ATOM 2382 C C . TRP A 1 307 ? 29.209 -2.946 -32.433 1.00 66.12 307 TRP A C 1
ATOM 2384 O O . TRP A 1 307 ? 28.287 -3.698 -32.727 1.00 66.12 307 TRP A O 1
ATOM 2394 N N . ASN A 1 308 ? 30.158 -2.606 -33.311 1.00 64.00 308 ASN A N 1
ATOM 2395 C CA . ASN A 1 308 ? 30.140 -3.034 -34.714 1.00 64.00 308 ASN A CA 1
ATOM 2396 C C . ASN A 1 308 ? 30.328 -4.557 -34.873 1.00 64.00 308 ASN A C 1
ATOM 2398 O O . ASN A 1 308 ? 29.648 -5.187 -35.682 1.00 64.00 308 ASN A O 1
ATOM 2402 N N . GLU A 1 309 ? 31.210 -5.166 -34.079 1.00 63.41 309 GLU A N 1
ATOM 2403 C CA . GLU A 1 309 ? 31.441 -6.615 -34.056 1.00 63.41 309 GLU A CA 1
ATOM 2404 C C . GLU A 1 309 ? 30.220 -7.371 -33.512 1.00 63.41 309 GLU A C 1
ATOM 2406 O O . GLU A 1 309 ? 29.744 -8.326 -34.126 1.00 63.41 309 GLU A O 1
ATOM 2411 N N . ASN A 1 310 ? 29.625 -6.900 -32.412 1.00 60.88 310 ASN A N 1
ATOM 2412 C CA . ASN A 1 310 ? 28.391 -7.485 -31.894 1.00 60.88 310 ASN A CA 1
ATOM 2413 C C . ASN A 1 310 ? 27.173 -7.207 -32.775 1.00 60.88 310 ASN A C 1
ATOM 2415 O O . ASN A 1 310 ? 26.254 -8.025 -32.801 1.00 60.88 310 ASN A O 1
ATOM 2419 N N . ALA A 1 311 ? 27.167 -6.117 -33.544 1.00 58.44 311 ALA A N 1
ATOM 2420 C CA . ALA A 1 311 ? 26.165 -5.887 -34.575 1.00 58.44 311 ALA A CA 1
ATOM 2421 C C . ALA A 1 311 ? 26.247 -6.940 -35.689 1.00 58.44 311 ALA A C 1
ATOM 2423 O O . ALA A 1 311 ? 25.212 -7.429 -36.143 1.00 58.44 311 ALA A O 1
ATOM 2424 N N . ALA A 1 312 ? 27.458 -7.366 -36.065 1.00 55.47 312 ALA A N 1
ATOM 2425 C CA . ALA A 1 312 ? 27.660 -8.494 -36.971 1.00 55.47 312 ALA A CA 1
ATOM 2426 C C . ALA A 1 312 ? 27.282 -9.846 -36.326 1.00 55.47 312 ALA A C 1
ATOM 2428 O O . ALA A 1 312 ? 26.620 -10.667 -36.962 1.00 55.47 312 ALA A O 1
ATOM 2429 N N . ASN A 1 313 ? 27.620 -10.071 -35.051 1.00 56.72 313 ASN A N 1
ATOM 2430 C CA . ASN A 1 313 ? 27.352 -11.340 -34.357 1.00 56.72 313 ASN A CA 1
ATOM 2431 C C . ASN A 1 313 ? 25.881 -11.528 -33.924 1.00 56.72 313 ASN A C 1
ATOM 2433 O O . ASN A 1 313 ? 25.379 -12.649 -33.906 1.00 56.72 313 ASN A O 1
ATOM 2437 N N . ALA A 1 314 ? 25.116 -10.462 -33.667 1.00 53.09 314 ALA A N 1
ATOM 2438 C CA . ALA A 1 314 ? 23.673 -10.559 -33.392 1.00 53.09 314 ALA A CA 1
ATOM 2439 C C . ALA A 1 314 ? 22.850 -11.048 -34.609 1.00 53.09 314 ALA A C 1
ATOM 2441 O O . ALA A 1 314 ? 21.687 -11.452 -34.478 1.00 53.09 314 ALA A O 1
ATOM 2442 N N . ILE A 1 315 ? 23.454 -11.037 -35.803 1.00 51.06 315 ILE A N 1
ATOM 2443 C CA . ILE A 1 315 ? 22.890 -11.588 -37.041 1.00 51.06 315 ILE A CA 1
ATOM 2444 C C . ILE A 1 315 ? 23.118 -13.114 -37.126 1.00 51.06 315 ILE A C 1
ATOM 2446 O O . ILE A 1 315 ? 22.351 -13.795 -37.809 1.00 51.06 315 ILE A O 1
ATOM 2450 N N . SER A 1 316 ? 24.117 -13.671 -36.422 1.00 42.78 316 SER A N 1
ATOM 2451 C CA . SER A 1 316 ? 24.624 -15.039 -36.635 1.00 42.78 316 SER A CA 1
ATOM 2452 C C . SER A 1 316 ? 24.090 -16.122 -35.684 1.00 42.78 316 SER A C 1
ATOM 2454 O O . SER A 1 316 ? 24.458 -17.289 -35.837 1.00 42.78 316 SER A O 1
ATOM 2456 N N . PHE A 1 317 ? 23.162 -15.812 -34.765 1.00 40.00 317 PHE A N 1
ATOM 2457 C CA . PHE A 1 317 ? 22.456 -16.865 -34.017 1.00 40.00 317 PHE A CA 1
ATOM 2458 C C . PHE A 1 317 ? 21.665 -17.758 -34.999 1.00 40.00 317 PHE A C 1
ATOM 2460 O O . PHE A 1 317 ? 20.991 -17.234 -35.894 1.00 40.00 317 PHE A O 1
ATOM 2467 N N . PRO A 1 318 ? 21.756 -19.100 -34.908 1.00 39.75 318 PRO A N 1
ATOM 2468 C CA . PRO A 1 318 ? 21.420 -19.967 -36.030 1.00 39.75 318 PRO A CA 1
ATOM 2469 C C . PRO A 1 318 ? 19.950 -19.873 -36.448 1.00 39.75 318 PRO A C 1
ATOM 2471 O O . PRO A 1 318 ? 19.039 -19.943 -35.624 1.00 39.75 318 PRO A O 1
ATOM 2474 N N . ARG A 1 319 ? 19.721 -19.875 -37.770 1.00 40.12 319 ARG A N 1
ATOM 2475 C CA . ARG A 1 319 ? 18.412 -19.992 -38.450 1.00 40.12 319 ARG A CA 1
ATOM 2476 C C . ARG A 1 319 ? 17.655 -21.315 -38.167 1.00 40.12 319 ARG A C 1
ATOM 2478 O O . ARG A 1 319 ? 16.809 -21.716 -38.961 1.00 40.12 319 ARG A O 1
ATOM 2485 N N . ARG A 1 320 ? 17.899 -21.997 -37.041 1.00 39.06 320 ARG A N 1
ATOM 2486 C CA . ARG A 1 320 ? 17.281 -23.287 -36.675 1.00 39.06 320 ARG A CA 1
ATOM 2487 C C . ARG A 1 320 ? 15.755 -23.238 -36.507 1.00 39.06 320 ARG A C 1
ATOM 2489 O O . ARG A 1 320 ? 15.131 -24.282 -36.625 1.00 39.06 320 ARG A O 1
ATOM 2496 N N . PHE A 1 321 ? 15.155 -22.055 -36.345 1.00 39.59 321 PHE A N 1
ATOM 2497 C CA . PHE A 1 321 ? 13.694 -21.863 -36.385 1.00 39.59 321 PHE A CA 1
ATOM 2498 C C . PHE A 1 321 ? 13.156 -21.231 -37.684 1.00 39.59 321 PHE A C 1
ATOM 2500 O O . PHE A 1 321 ? 11.947 -21.169 -37.872 1.00 39.59 321 PHE A O 1
ATOM 2507 N N . ALA A 1 322 ? 14.016 -20.835 -38.631 1.00 38.16 322 ALA A N 1
ATOM 2508 C CA . ALA A 1 322 ? 13.577 -20.384 -39.960 1.00 38.16 322 ALA A CA 1
ATOM 2509 C C . ALA A 1 322 ? 13.349 -21.554 -40.946 1.00 38.16 322 ALA A C 1
ATOM 2511 O O . ALA A 1 322 ? 12.869 -21.352 -42.057 1.00 38.16 322 ALA A O 1
ATOM 2512 N N . GLY A 1 323 ? 13.690 -22.783 -40.544 1.00 37.69 323 GLY A N 1
ATOM 2513 C CA . GLY A 1 323 ? 13.637 -23.996 -41.363 1.00 37.69 323 GLY A CA 1
ATOM 2514 C C . GLY A 1 323 ? 12.366 -24.838 -41.214 1.00 37.69 323 GLY A C 1
ATOM 2515 O O . GLY A 1 323 ? 12.476 -26.060 -41.211 1.00 37.69 323 GLY A O 1
ATOM 2516 N N . ARG A 1 324 ? 11.174 -24.236 -41.054 1.00 38.28 324 ARG A N 1
ATOM 2517 C CA . ARG A 1 324 ? 9.904 -25.000 -41.120 1.00 38.28 324 ARG A CA 1
ATOM 2518 C C . ARG A 1 324 ? 8.652 -24.257 -41.609 1.00 38.28 324 ARG A C 1
ATOM 2520 O O . ARG A 1 324 ? 7.579 -24.845 -41.625 1.00 38.28 324 ARG A O 1
ATOM 2527 N N . ALA A 1 325 ? 8.782 -23.034 -42.127 1.00 38.38 325 ALA A N 1
ATOM 2528 C CA . ALA A 1 325 ? 7.671 -22.281 -42.733 1.00 38.38 325 ALA A CA 1
ATOM 2529 C C . ALA A 1 325 ? 7.335 -22.701 -44.190 1.00 38.38 325 ALA A C 1
ATOM 2531 O O . ALA A 1 325 ? 6.787 -21.913 -44.951 1.00 38.38 325 ALA A O 1
ATOM 2532 N N . SER A 1 326 ? 7.687 -23.931 -44.592 1.00 38.38 326 SER A N 1
ATOM 2533 C CA . SER A 1 326 ? 7.492 -24.470 -45.954 1.00 38.38 326 SER A CA 1
ATOM 2534 C C . SER A 1 326 ? 6.850 -25.871 -45.975 1.00 38.38 326 SER A C 1
ATOM 2536 O O . SER A 1 326 ? 6.832 -26.525 -47.014 1.00 38.38 326 SER A O 1
ATOM 2538 N N . MET A 1 327 ? 6.319 -26.350 -44.844 1.00 38.38 327 MET A N 1
ATOM 2539 C CA . MET A 1 327 ? 5.521 -27.585 -44.766 1.00 38.38 327 MET A CA 1
ATOM 2540 C C . MET A 1 327 ? 4.208 -27.320 -44.023 1.00 38.38 327 MET A C 1
ATOM 2542 O O . MET A 1 327 ? 4.005 -27.788 -42.907 1.00 38.38 327 MET A O 1
ATOM 2546 N N . ALA A 1 328 ? 3.332 -26.531 -44.648 1.00 38.53 328 ALA A N 1
ATOM 2547 C CA . ALA A 1 328 ? 1.977 -26.260 -44.157 1.00 38.53 328 ALA A CA 1
ATOM 2548 C C . ALA A 1 328 ? 0.916 -26.201 -45.281 1.00 38.53 328 ALA A C 1
ATOM 2550 O O . ALA A 1 328 ? -0.192 -25.733 -45.042 1.00 38.53 328 ALA A O 1
ATOM 2551 N N . ASP A 1 329 ? 1.237 -26.677 -46.494 1.00 40.31 329 ASP A N 1
ATOM 2552 C CA . ASP A 1 329 ? 0.328 -26.626 -47.661 1.00 40.31 329 ASP A CA 1
ATOM 2553 C C . ASP A 1 329 ? -0.070 -28.020 -48.202 1.00 40.31 329 ASP A C 1
ATOM 2555 O O . ASP A 1 329 ? -0.873 -28.148 -49.121 1.00 40.31 329 ASP A O 1
ATOM 2559 N N . SER A 1 330 ? 0.424 -29.098 -47.582 1.00 44.19 330 SER A N 1
ATOM 2560 C CA . SER A 1 330 ? 0.045 -30.489 -47.875 1.00 44.19 330 SER A CA 1
ATOM 2561 C C . SER A 1 330 ? -0.897 -31.033 -46.794 1.00 44.19 330 SER A C 1
ATOM 2563 O O . SER A 1 330 ? -0.506 -31.864 -45.976 1.00 44.19 330 SER A O 1
ATOM 2565 N N . GLY A 1 331 ? -2.125 -30.512 -46.738 1.00 40.94 331 GLY A N 1
ATOM 2566 C CA . GLY A 1 331 ? -3.076 -30.904 -45.685 1.00 40.94 331 GLY A CA 1
ATOM 2567 C C . GLY A 1 331 ? -4.417 -30.172 -45.636 1.00 40.94 331 GLY A C 1
ATOM 2568 O O . GLY A 1 331 ? -5.165 -30.359 -44.679 1.00 40.94 331 GLY A O 1
ATOM 2569 N N . ARG A 1 332 ? -4.773 -29.355 -46.639 1.00 41.94 332 ARG A N 1
ATOM 2570 C CA . ARG A 1 332 ? -6.132 -28.798 -46.737 1.00 41.94 332 ARG A CA 1
ATOM 2571 C C . ARG A 1 332 ? -7.114 -29.886 -47.169 1.00 41.94 332 ARG A C 1
ATOM 2573 O O . ARG A 1 332 ? -7.421 -30.037 -48.353 1.00 41.94 332 ARG A O 1
ATOM 2580 N N . ALA A 1 333 ? -7.616 -30.629 -46.183 1.00 42.34 333 ALA A N 1
ATOM 2581 C CA . ALA A 1 333 ? -8.805 -31.453 -46.335 1.00 42.34 333 ALA A CA 1
ATOM 2582 C C . ALA A 1 333 ? -9.914 -30.624 -47.005 1.00 42.34 333 ALA A C 1
ATOM 2584 O O . ALA A 1 333 ? -10.119 -29.455 -46.665 1.00 42.34 333 ALA A O 1
ATOM 2585 N N . HIS A 1 334 ? -10.608 -31.218 -47.977 1.00 45.81 334 HIS A N 1
ATOM 2586 C CA . HIS A 1 334 ? -11.691 -30.567 -48.715 1.00 45.81 334 HIS A CA 1
ATOM 2587 C C . HIS A 1 334 ? -12.938 -30.404 -47.828 1.00 45.81 334 HIS A C 1
ATOM 2589 O O . HIS A 1 334 ? -13.941 -31.092 -47.994 1.00 45.81 334 HIS A O 1
ATOM 2595 N N . VAL A 1 335 ? -12.890 -29.459 -46.887 1.00 49.00 335 VAL A N 1
ATOM 2596 C CA . VAL A 1 335 ? -14.085 -28.959 -46.202 1.00 49.00 335 VAL A CA 1
ATOM 2597 C C . VAL A 1 335 ? -14.924 -28.217 -47.243 1.00 49.00 335 VAL A C 1
ATOM 2599 O O . VAL A 1 335 ? -14.443 -27.285 -47.893 1.00 49.00 335 VAL A O 1
ATOM 2602 N N . GLY A 1 336 ? -16.160 -28.679 -47.452 1.00 53.28 336 GLY A N 1
ATOM 2603 C CA . GLY A 1 336 ? -17.025 -28.224 -48.541 1.00 53.28 336 GLY A CA 1
ATOM 2604 C C . GLY A 1 336 ? -17.213 -26.703 -48.577 1.00 53.28 336 GLY A C 1
ATOM 2605 O O . GLY A 1 336 ? -17.326 -26.046 -47.544 1.00 53.28 336 GLY A O 1
ATOM 2606 N N . LYS A 1 337 ? -17.294 -26.134 -49.789 1.00 52.50 337 LYS A N 1
ATOM 2607 C CA . LYS A 1 337 ? -17.393 -24.679 -50.055 1.00 52.50 337 LYS A CA 1
ATOM 2608 C C . LYS A 1 337 ? -18.728 -24.032 -49.629 1.00 52.50 337 LYS A C 1
ATOM 2610 O O . LYS A 1 337 ? -19.048 -22.930 -50.078 1.00 52.50 337 LYS A O 1
ATOM 2615 N N . ASP A 1 338 ? -19.498 -24.675 -48.760 1.00 60.06 338 ASP A N 1
ATOM 2616 C CA . ASP A 1 338 ? -20.778 -24.173 -48.277 1.00 60.06 338 ASP A CA 1
ATOM 2617 C C . ASP A 1 338 ? -20.566 -23.027 -47.276 1.00 60.06 338 ASP A C 1
ATOM 2619 O O . ASP A 1 338 ? -20.395 -23.223 -46.071 1.00 60.06 338 ASP A O 1
ATOM 2623 N N . LYS A 1 339 ? -20.604 -21.788 -47.785 1.00 64.06 339 LYS A N 1
ATOM 2624 C CA . LYS A 1 339 ? -20.489 -20.568 -46.965 1.00 64.06 339 LYS A CA 1
ATOM 2625 C C . LYS A 1 339 ? -21.484 -20.560 -45.793 1.00 64.06 339 LYS A C 1
ATOM 2627 O O . LYS A 1 339 ? -21.115 -20.087 -44.721 1.00 64.06 339 LYS A O 1
ATOM 2632 N N . ARG A 1 340 ? -22.683 -21.132 -45.985 1.00 75.94 340 ARG A N 1
ATOM 2633 C CA . ARG A 1 340 ? -23.744 -21.268 -44.969 1.00 75.94 340 ARG A CA 1
ATOM 2634 C C . ARG A 1 340 ? -23.276 -21.960 -43.688 1.00 75.94 340 ARG A C 1
ATOM 2636 O O . ARG A 1 340 ? -23.493 -21.422 -42.611 1.00 75.94 340 ARG A O 1
ATOM 2643 N N . TRP A 1 341 ? -22.559 -23.081 -43.789 1.00 70.81 341 TRP A N 1
ATOM 2644 C CA . TRP A 1 341 ? -22.122 -23.834 -42.609 1.00 70.81 341 TRP A CA 1
ATOM 2645 C C . TRP A 1 341 ? -21.083 -23.075 -41.791 1.00 70.81 341 TRP A C 1
ATOM 2647 O O . TRP A 1 341 ? -21.119 -23.134 -40.571 1.00 70.81 341 TRP A O 1
ATOM 2657 N N . ARG A 1 342 ? -20.213 -22.285 -42.432 1.00 76.44 342 ARG A N 1
ATOM 2658 C CA . ARG A 1 342 ? -19.265 -21.426 -41.703 1.00 76.44 342 ARG A CA 1
ATOM 2659 C C . ARG A 1 342 ? -19.972 -20.297 -40.959 1.00 76.44 342 ARG A C 1
ATOM 2661 O O . ARG A 1 342 ? -19.592 -20.015 -39.836 1.00 76.44 342 ARG A O 1
ATOM 2668 N N . VAL A 1 343 ? -21.004 -19.691 -41.552 1.00 81.75 343 VAL A N 1
ATOM 2669 C CA . VAL A 1 343 ? -21.824 -18.671 -40.872 1.00 81.75 343 VAL A CA 1
ATOM 2670 C C . VAL A 1 343 ? -22.569 -19.285 -39.686 1.00 81.75 343 VAL A C 1
ATOM 2672 O O . VAL A 1 343 ? -22.507 -18.731 -38.597 1.00 81.75 343 VAL A O 1
ATOM 2675 N N . ILE A 1 344 ? -23.186 -20.458 -39.859 1.00 83.94 344 ILE A N 1
ATOM 2676 C CA . ILE A 1 344 ? -23.862 -21.190 -38.775 1.00 83.94 344 ILE A CA 1
ATOM 2677 C C . ILE A 1 344 ? -22.872 -21.545 -37.652 1.00 83.94 34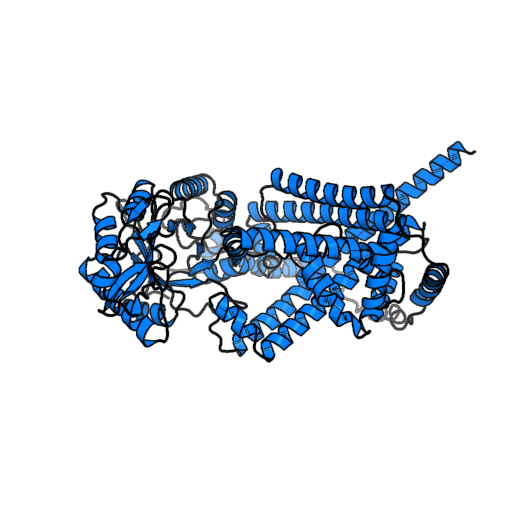4 ILE A C 1
ATOM 2679 O O . ILE A 1 344 ? -23.148 -21.254 -36.495 1.00 83.94 344 ILE A O 1
ATOM 2683 N N . ILE A 1 345 ? -21.694 -22.089 -37.978 1.00 84.00 345 ILE A N 1
ATOM 2684 C CA . ILE A 1 345 ? -20.644 -22.401 -36.993 1.00 84.00 345 ILE A CA 1
ATOM 2685 C C . ILE A 1 345 ? -20.143 -21.131 -36.291 1.00 84.00 345 ILE A C 1
ATOM 2687 O O . ILE A 1 345 ? -19.948 -21.160 -35.084 1.00 84.00 345 ILE A O 1
ATOM 2691 N N . SER A 1 346 ? -19.971 -20.009 -36.999 1.00 81.19 346 SER A N 1
ATOM 2692 C CA . SER A 1 346 ? -19.595 -18.732 -36.377 1.00 81.19 346 SER A CA 1
ATOM 2693 C C . SER A 1 346 ? -20.685 -18.182 -35.458 1.00 81.19 346 SER A C 1
ATOM 2695 O O . SER A 1 346 ? -20.352 -17.697 -34.384 1.00 81.19 346 SER A O 1
ATOM 2697 N N . ILE A 1 347 ? -21.966 -18.283 -35.827 1.00 86.25 347 ILE A N 1
ATOM 2698 C CA . ILE A 1 347 ? -23.089 -17.871 -34.968 1.00 86.25 347 ILE A CA 1
ATOM 2699 C C . ILE A 1 347 ? -23.160 -18.759 -33.723 1.00 86.25 347 ILE A C 1
ATOM 2701 O O . ILE A 1 347 ? -23.251 -18.233 -32.621 1.00 86.25 347 ILE A O 1
ATOM 2705 N N . ILE A 1 348 ? -23.044 -20.084 -33.874 1.00 86.44 348 ILE A N 1
ATOM 2706 C CA . ILE A 1 348 ? -23.008 -21.025 -32.745 1.00 86.44 348 ILE A CA 1
ATOM 2707 C C . ILE A 1 348 ? -21.796 -20.742 -31.848 1.00 86.44 348 ILE A C 1
ATOM 2709 O O . ILE A 1 348 ? -21.953 -20.689 -30.635 1.00 86.44 348 ILE A O 1
ATOM 2713 N N . ALA A 1 349 ? -20.613 -20.492 -32.419 1.00 82.50 349 ALA A N 1
ATOM 2714 C CA . ALA A 1 349 ? -19.417 -20.144 -31.654 1.00 82.50 349 ALA A CA 1
ATOM 2715 C C . ALA A 1 349 ? -19.604 -18.833 -30.871 1.00 82.50 349 ALA A C 1
ATOM 2717 O O . ALA A 1 349 ? -19.341 -18.803 -29.671 1.00 82.50 349 ALA A O 1
ATOM 2718 N N . ILE A 1 350 ? -20.120 -17.778 -31.513 1.00 86.25 350 ILE A N 1
ATOM 2719 C CA . ILE A 1 350 ? -20.417 -16.492 -30.864 1.00 86.25 350 ILE A CA 1
ATOM 2720 C C . ILE A 1 350 ? -21.466 -16.670 -29.760 1.00 86.25 350 ILE A C 1
ATOM 2722 O O . ILE A 1 350 ? -21.242 -16.200 -28.653 1.00 86.25 350 ILE A O 1
ATOM 2726 N N . ALA A 1 351 ? -22.561 -17.394 -30.007 1.00 82.19 351 ALA A N 1
ATOM 2727 C CA . ALA A 1 351 ? -23.591 -17.663 -29.002 1.00 82.19 351 ALA A CA 1
ATOM 2728 C C . ALA A 1 351 ? -23.053 -18.493 -27.820 1.00 82.19 351 ALA A C 1
ATOM 2730 O O . ALA A 1 351 ? -23.329 -18.176 -26.666 1.00 82.19 351 ALA A O 1
ATOM 2731 N N . SER A 1 352 ? -22.218 -19.503 -28.093 1.00 83.44 352 SER A N 1
ATOM 2732 C CA . SER A 1 352 ? -21.570 -20.327 -27.062 1.00 83.44 352 SER A CA 1
ATOM 2733 C C . SER A 1 352 ? -20.538 -19.565 -26.225 1.00 83.44 352 SER A C 1
ATOM 2735 O O . SER A 1 352 ? -20.260 -19.964 -25.099 1.00 83.44 352 SER A O 1
ATOM 2737 N N . LEU A 1 353 ? -19.996 -18.460 -26.750 1.00 84.81 353 LEU A N 1
ATOM 2738 C CA . LEU A 1 353 ? -19.138 -17.526 -26.017 1.00 84.81 353 LEU A CA 1
ATOM 2739 C C . LEU A 1 353 ? -19.944 -16.415 -25.329 1.00 84.81 353 LEU A C 1
ATOM 2741 O O . LEU A 1 353 ? -19.523 -15.924 -24.288 1.00 84.81 353 LEU A O 1
ATOM 2745 N N . ALA A 1 354 ? -21.106 -16.034 -25.863 1.00 84.19 354 ALA A N 1
ATOM 2746 C CA . ALA A 1 354 ? -21.940 -14.975 -25.305 1.00 84.19 354 ALA A CA 1
ATOM 2747 C C . ALA A 1 354 ? -22.458 -15.329 -23.905 1.00 84.19 354 ALA A C 1
ATOM 2749 O O . ALA A 1 354 ? -22.349 -14.502 -23.010 1.00 84.19 354 ALA A O 1
ATOM 2750 N N . VAL A 1 355 ? -22.947 -16.556 -23.687 1.00 81.69 355 VAL A N 1
ATOM 2751 C CA . VAL A 1 355 ? -23.445 -16.999 -22.369 1.00 81.69 355 VAL A CA 1
ATOM 2752 C C . VAL A 1 355 ? -22.374 -16.905 -21.264 1.00 81.69 355 VAL A C 1
ATOM 2754 O O . VAL A 1 355 ? -22.628 -16.212 -20.280 1.00 81.69 355 VAL A O 1
ATOM 2757 N N . PRO A 1 356 ? -21.168 -17.503 -21.392 1.00 82.88 356 PRO A N 1
ATOM 2758 C CA . PRO A 1 356 ? -20.134 -17.365 -20.367 1.00 82.88 356 PRO A CA 1
ATOM 2759 C C . PRO A 1 356 ? -19.580 -15.939 -20.257 1.00 82.88 356 PRO A C 1
ATOM 2761 O O . PRO A 1 356 ? -19.152 -15.562 -19.173 1.00 82.88 356 PRO A O 1
ATOM 2764 N N . ILE A 1 357 ? -19.613 -15.122 -21.320 1.00 84.31 357 ILE A N 1
ATOM 2765 C CA . ILE A 1 357 ? -19.268 -13.693 -21.224 1.00 84.31 357 ILE A CA 1
ATOM 2766 C C . ILE A 1 357 ? -20.325 -12.927 -20.419 1.00 84.31 357 ILE A C 1
ATOM 2768 O O . ILE A 1 357 ? -19.954 -12.134 -19.564 1.00 84.31 357 ILE A O 1
ATOM 2772 N N . VAL A 1 358 ? -21.621 -13.163 -20.641 1.00 84.06 358 VAL A N 1
ATOM 2773 C CA . VAL A 1 358 ? -22.699 -12.520 -19.870 1.00 84.06 358 VAL A CA 1
ATOM 2774 C C . VAL A 1 358 ? -22.624 -12.926 -18.399 1.00 84.06 358 VAL A C 1
ATOM 2776 O O . VAL A 1 358 ? -22.648 -12.044 -17.550 1.00 84.06 358 VAL A O 1
ATOM 2779 N N . ALA A 1 359 ? -22.430 -14.216 -18.102 1.00 82.12 359 ALA A N 1
ATOM 2780 C CA . ALA A 1 359 ? -22.224 -14.699 -16.734 1.00 82.12 359 ALA A CA 1
ATOM 2781 C C . ALA A 1 359 ? -20.959 -14.099 -16.090 1.00 82.12 359 ALA A C 1
ATOM 2783 O O . ALA A 1 359 ? -20.994 -13.621 -14.963 1.00 82.12 359 ALA A O 1
ATOM 2784 N N . TYR A 1 360 ? -19.843 -14.026 -16.823 1.00 85.50 360 TYR A N 1
ATOM 2785 C CA . TYR A 1 360 ? -18.632 -13.344 -16.355 1.00 85.50 360 TYR A CA 1
ATOM 2786 C C . TYR A 1 360 ? -18.853 -11.842 -16.097 1.00 85.50 360 TYR A C 1
ATOM 2788 O O . TYR A 1 360 ? -18.250 -11.284 -15.183 1.00 85.50 360 TYR A O 1
ATOM 2796 N N . LEU A 1 361 ? -19.703 -11.180 -16.886 1.00 85.75 361 LEU A N 1
ATOM 2797 C CA . LEU A 1 361 ? -20.044 -9.765 -16.734 1.00 85.75 361 LEU A CA 1
ATOM 2798 C C . LEU A 1 361 ? -21.145 -9.505 -15.695 1.00 85.75 361 LEU A C 1
ATOM 2800 O O . LEU A 1 361 ? -21.419 -8.334 -15.421 1.00 85.75 361 LEU A O 1
ATOM 2804 N N . GLN A 1 362 ? -21.787 -10.527 -15.125 1.00 82.62 362 GLN A N 1
ATOM 2805 C CA . GLN A 1 362 ? -22.582 -10.369 -13.906 1.00 82.62 362 GLN A CA 1
ATOM 2806 C C . GLN A 1 362 ? -21.649 -10.056 -12.728 1.00 82.62 362 GLN A C 1
ATOM 2808 O O . GLN A 1 362 ? -20.479 -10.440 -12.719 1.00 82.62 362 GLN A O 1
ATOM 2813 N N . GLN A 1 363 ? -22.163 -9.262 -11.796 1.00 78.38 363 GLN A N 1
ATOM 2814 C CA . GLN A 1 363 ? -21.452 -8.729 -10.644 1.00 78.38 363 GLN A CA 1
ATOM 2815 C C . GLN A 1 363 ? -22.498 -8.550 -9.548 1.00 78.38 363 GLN A C 1
ATOM 2817 O O . GLN A 1 363 ? -23.531 -7.927 -9.807 1.00 78.38 363 GLN A O 1
ATOM 2822 N N . GLU A 1 364 ? -22.247 -9.117 -8.371 1.00 79.88 364 GLU A N 1
ATOM 2823 C CA . GLU A 1 364 ? -23.172 -9.011 -7.244 1.00 79.88 364 GLU A CA 1
ATOM 2824 C C . GLU A 1 364 ? -23.247 -7.563 -6.723 1.00 79.88 364 GLU A C 1
ATOM 2826 O O . GLU A 1 364 ? -22.246 -6.832 -6.769 1.00 79.88 364 GLU A O 1
ATOM 2831 N N . PRO A 1 365 ? -24.424 -7.112 -6.248 1.00 74.31 365 PRO A N 1
ATOM 2832 C CA . PRO A 1 365 ? -24.587 -5.781 -5.680 1.00 74.31 365 PRO A CA 1
ATOM 2833 C C . PRO A 1 365 ? -23.820 -5.641 -4.355 1.00 74.31 365 PRO A C 1
ATOM 2835 O O . PRO A 1 365 ? -23.377 -6.614 -3.746 1.00 74.31 365 PRO A O 1
ATOM 2838 N N . LEU A 1 366 ? -23.681 -4.402 -3.878 1.00 70.69 366 LEU A N 1
ATOM 2839 C CA . LEU A 1 366 ? -23.126 -4.138 -2.548 1.00 70.69 366 LEU A CA 1
ATOM 2840 C C . LEU A 1 366 ? -24.039 -4.715 -1.457 1.00 70.69 366 LEU A C 1
ATOM 2842 O O . LEU A 1 366 ? -25.257 -4.548 -1.529 1.00 70.69 366 LEU A O 1
ATOM 2846 N N . SER A 1 367 ? -23.451 -5.322 -0.420 1.00 72.50 367 SER A N 1
ATOM 2847 C CA . SER A 1 367 ? -24.198 -5.931 0.692 1.00 72.50 367 SER A CA 1
ATOM 2848 C C . SER A 1 367 ? -25.072 -4.927 1.458 1.00 72.50 367 SER A C 1
ATOM 2850 O O . SER A 1 367 ? -26.131 -5.292 1.959 1.00 72.50 367 SER A O 1
ATOM 2852 N N . HIS A 1 368 ? -24.640 -3.664 1.551 1.00 82.94 368 HIS A N 1
ATOM 2853 C CA . HIS A 1 368 ? -25.397 -2.543 2.120 1.00 82.94 368 HIS A CA 1
ATOM 2854 C C . HIS A 1 368 ? -24.822 -1.190 1.648 1.00 82.94 368 HIS A C 1
ATOM 2856 O O . HIS A 1 368 ? -23.794 -1.146 0.966 1.00 82.94 368 HIS A O 1
ATOM 2862 N N . GLU A 1 369 ? -25.477 -0.079 2.011 1.00 84.69 369 GLU A N 1
ATOM 2863 C CA . GLU A 1 369 ? -24.966 1.274 1.739 1.00 84.69 369 GLU A CA 1
ATOM 2864 C C . GLU A 1 369 ? -23.665 1.580 2.505 1.00 84.69 369 GLU A C 1
ATOM 2866 O O . GLU A 1 369 ? -23.524 1.131 3.646 1.00 84.69 369 GLU A O 1
ATOM 2871 N N . PRO A 1 370 ? -22.742 2.389 1.948 1.00 92.38 370 PRO A N 1
ATOM 2872 C CA . PRO A 1 370 ? -21.495 2.723 2.624 1.00 92.38 370 PRO A CA 1
ATOM 2873 C C . PRO A 1 370 ? -21.676 3.410 3.986 1.00 92.38 370 PRO A C 1
ATOM 2875 O O . PRO A 1 370 ? -22.400 4.399 4.104 1.00 92.38 370 PRO A O 1
ATOM 2878 N N . LEU A 1 371 ? -20.962 2.917 5.002 1.00 95.56 371 LEU A N 1
ATOM 2879 C CA . LEU A 1 371 ? -20.971 3.461 6.366 1.00 95.56 371 LEU A CA 1
ATOM 2880 C C . LEU A 1 371 ? -19.845 4.481 6.607 1.00 95.56 371 LEU A C 1
ATOM 2882 O O . LEU A 1 371 ? -18.688 4.242 6.247 1.00 95.56 371 LEU A O 1
ATOM 2886 N N . ALA A 1 372 ? -20.168 5.585 7.287 1.00 97.06 372 ALA A N 1
ATOM 2887 C CA . ALA A 1 372 ? -19.202 6.549 7.808 1.00 97.06 372 ALA A CA 1
ATOM 2888 C C . ALA A 1 372 ? -18.694 6.105 9.187 1.00 97.06 372 ALA A C 1
ATOM 2890 O O . ALA A 1 372 ? -19.435 6.173 10.171 1.00 97.06 372 ALA A O 1
ATOM 2891 N N . ILE A 1 373 ? -17.432 5.676 9.275 1.00 98.38 373 ILE A N 1
ATOM 2892 C CA . ILE A 1 373 ? -16.855 5.136 10.511 1.00 98.38 373 ILE A CA 1
ATOM 2893 C C . ILE A 1 373 ? -15.721 6.045 11.012 1.00 98.38 373 ILE A C 1
ATOM 2895 O O . ILE A 1 373 ? -14.698 6.220 10.349 1.00 98.38 373 ILE A O 1
ATOM 2899 N N . ALA A 1 374 ? -15.886 6.634 12.197 1.00 98.12 374 ALA A N 1
ATOM 2900 C CA . ALA A 1 374 ? -14.892 7.538 12.781 1.00 98.12 374 ALA A CA 1
ATOM 2901 C C . ALA A 1 374 ? -13.788 6.758 13.519 1.00 98.12 374 ALA A C 1
ATOM 2903 O O . ALA A 1 374 ? -14.044 6.161 14.564 1.00 98.12 374 ALA A O 1
ATOM 2904 N N . HIS A 1 375 ? -12.567 6.773 12.985 1.00 98.00 375 HIS A N 1
ATOM 2905 C CA . HIS A 1 375 ? -11.396 6.056 13.503 1.00 98.00 375 HIS A CA 1
ATOM 2906 C C . HIS A 1 375 ? -10.928 6.629 14.851 1.00 98.00 375 HIS A C 1
ATOM 2908 O O . HIS A 1 375 ? -10.360 7.722 14.909 1.00 98.00 375 HIS A O 1
ATOM 2914 N N . ARG A 1 376 ? -11.131 5.872 15.938 1.00 97.69 376 ARG A N 1
ATOM 2915 C CA . ARG A 1 376 ? -10.833 6.255 17.333 1.00 97.69 376 ARG A CA 1
ATOM 2916 C C . ARG A 1 376 ? -11.574 7.508 17.813 1.00 97.69 376 ARG A C 1
ATOM 2918 O O . ARG A 1 376 ? -11.075 8.211 18.700 1.00 97.69 376 ARG A O 1
ATOM 2925 N N . GLY A 1 377 ? -12.751 7.791 17.254 1.00 96.75 377 GLY A N 1
ATOM 2926 C CA . GLY A 1 377 ? -13.473 9.056 17.446 1.00 96.75 377 GLY A CA 1
ATOM 2927 C C . GLY A 1 377 ? -13.050 10.150 16.462 1.00 96.75 377 GLY A C 1
ATOM 2928 O O . GLY A 1 377 ? -12.215 9.940 15.591 1.00 96.75 377 GLY A O 1
ATOM 2929 N N . ASP A 1 378 ? -13.647 11.338 16.570 1.00 96.44 378 ASP A N 1
ATOM 2930 C CA . ASP A 1 378 ? -13.358 12.401 15.605 1.00 96.44 378 ASP A CA 1
ATOM 2931 C C . ASP A 1 378 ? -11.999 13.083 15.826 1.00 96.44 378 ASP A C 1
ATOM 2933 O O . ASP A 1 378 ? -11.605 13.426 16.942 1.00 96.44 378 ASP A O 1
ATOM 2937 N N . SER A 1 379 ? -11.351 13.400 14.705 1.00 93.75 379 SER A N 1
ATOM 2938 C CA . SER A 1 379 ? -10.102 14.149 14.582 1.00 93.75 379 SER A CA 1
ATOM 2939 C C . SER A 1 379 ? -9.963 15.447 15.386 1.00 93.75 379 SER A C 1
ATOM 2941 O O . SER A 1 379 ? -8.829 15.904 15.560 1.00 93.75 379 SER A O 1
ATOM 2943 N N . SER A 1 380 ? -11.059 16.069 15.834 1.00 94.94 380 SER A N 1
ATOM 2944 C CA . SER A 1 380 ? -11.035 17.286 16.648 1.00 94.94 380 SER A CA 1
ATOM 2945 C C . SER A 1 380 ? -10.805 17.043 18.140 1.00 94.94 380 SER A C 1
ATOM 2947 O O . SER A 1 380 ? -10.694 18.020 18.872 1.00 94.94 380 SER A O 1
ATOM 2949 N N . ALA A 1 381 ? -10.768 15.790 18.601 1.00 96.38 381 ALA A N 1
ATOM 2950 C CA . ALA A 1 381 ? -10.574 15.427 20.006 1.00 96.38 381 ALA A CA 1
ATOM 2951 C C . ALA A 1 381 ? -9.495 14.327 20.158 1.00 96.38 381 ALA A C 1
ATOM 2953 O O . ALA A 1 381 ? -9.038 13.763 19.159 1.00 96.38 381 ALA A O 1
ATOM 2954 N N . PRO A 1 382 ? -9.044 13.996 21.382 1.00 96.25 382 PRO A N 1
ATOM 2955 C CA . PRO A 1 382 ? -8.102 12.901 21.598 1.00 96.25 382 PRO A CA 1
ATOM 2956 C C . PRO A 1 382 ? -8.611 11.563 21.047 1.00 96.25 382 PRO A C 1
ATOM 2958 O O . PRO A 1 382 ? -9.787 11.232 21.201 1.00 96.25 382 PRO A O 1
ATOM 2961 N N . GLU A 1 383 ? -7.712 10.765 20.468 1.00 95.06 383 GLU A N 1
ATOM 2962 C CA . GLU A 1 383 ? -8.033 9.392 20.052 1.00 95.06 383 GLU A CA 1
ATOM 2963 C C . GLU A 1 383 ? -8.536 8.554 21.241 1.00 95.06 383 GLU A C 1
ATOM 2965 O O . GLU A 1 383 ? -8.030 8.694 22.359 1.00 95.06 383 GLU A O 1
ATOM 2970 N N . ASN A 1 384 ? -9.500 7.662 20.996 1.00 97.62 384 ASN A N 1
ATOM 2971 C CA . ASN A 1 384 ? -10.075 6.757 21.997 1.00 97.62 384 ASN A CA 1
ATOM 2972 C C . ASN A 1 384 ? -10.611 7.487 23.246 1.00 97.62 384 ASN A C 1
ATOM 2974 O O . ASN A 1 384 ? -10.474 7.011 24.375 1.00 97.62 384 ASN A O 1
ATOM 2978 N N . SER A 1 385 ? -11.211 8.666 23.058 1.00 97.56 385 SER A N 1
ATOM 2979 C CA . SER A 1 385 ? -11.767 9.483 24.140 1.00 97.56 385 SER A CA 1
ATOM 2980 C C . SER A 1 385 ? -13.282 9.651 24.041 1.00 97.56 385 SER A C 1
ATOM 2982 O O . SER A 1 385 ? -13.874 9.589 22.965 1.00 97.56 385 SER A O 1
ATOM 2984 N N . LEU A 1 386 ? -13.915 9.921 25.185 1.00 97.88 386 LEU A N 1
ATOM 2985 C CA . LEU A 1 386 ? -15.360 10.155 25.259 1.00 97.88 386 LEU A CA 1
ATOM 2986 C C . LEU A 1 386 ? -15.776 11.408 24.471 1.00 97.88 386 LEU A C 1
ATOM 2988 O O . LEU A 1 386 ? -16.809 11.400 23.806 1.00 97.88 386 LEU A O 1
ATOM 2992 N N . THR A 1 387 ? -14.948 12.459 24.479 1.00 97.31 387 THR A N 1
ATOM 2993 C CA . THR A 1 387 ? -15.171 13.655 23.654 1.00 97.31 387 THR A CA 1
ATOM 2994 C C . THR A 1 387 ? -15.017 13.347 22.165 1.00 97.31 387 THR A C 1
ATOM 2996 O O . THR A 1 387 ? -15.793 13.867 21.371 1.00 97.31 387 THR A O 1
ATOM 2999 N N . GLY A 1 388 ? -14.106 12.445 21.778 1.00 97.06 388 GLY A N 1
ATOM 3000 C CA . GLY A 1 388 ? -13.985 11.937 20.406 1.00 97.06 388 GLY A CA 1
ATOM 3001 C C . GLY A 1 388 ? -15.228 11.190 19.916 1.00 97.06 388 GLY A C 1
ATOM 3002 O O . GLY A 1 388 ? -15.670 11.436 18.794 1.00 97.06 388 GLY A O 1
ATOM 3003 N N . ILE A 1 389 ? -15.833 10.345 20.759 1.00 98.31 389 ILE A N 1
ATOM 3004 C CA . ILE A 1 389 ? -17.096 9.643 20.452 1.00 98.31 389 ILE A CA 1
ATOM 3005 C C . ILE A 1 389 ? -18.239 10.654 20.259 1.00 98.31 389 ILE A C 1
ATOM 3007 O O . ILE A 1 389 ? -18.921 10.632 19.235 1.00 98.31 389 ILE A O 1
ATOM 3011 N N . GLN A 1 390 ? -18.401 11.595 21.199 1.00 97.44 390 GLN A N 1
ATOM 3012 C CA . GLN A 1 390 ? -19.420 12.652 21.118 1.00 97.44 390 GLN A CA 1
ATOM 3013 C C . GLN A 1 390 ? -19.261 13.513 19.860 1.00 97.44 390 GLN A C 1
ATOM 3015 O O . GLN A 1 390 ? -20.236 13.804 19.167 1.00 97.44 390 GLN A O 1
ATOM 3020 N N . ALA A 1 391 ? -18.025 13.905 19.551 1.00 96.94 391 ALA A N 1
ATOM 3021 C CA . ALA A 1 391 ? -17.694 14.764 18.423 1.00 96.94 391 ALA A CA 1
ATOM 3022 C C . ALA A 1 391 ? -17.828 14.053 17.060 1.00 96.94 391 ALA A C 1
ATOM 3024 O O . ALA A 1 391 ? -18.052 14.724 16.051 1.00 96.94 391 ALA A O 1
ATOM 3025 N N . ALA A 1 392 ? -17.721 12.722 17.019 1.00 97.50 392 ALA A N 1
ATOM 3026 C CA . ALA A 1 392 ? -18.000 11.920 15.829 1.00 97.50 392 ALA A CA 1
ATOM 3027 C C . ALA A 1 392 ? -19.509 11.754 15.598 1.00 97.50 392 ALA A C 1
ATOM 3029 O O . ALA A 1 392 ? -20.010 12.103 14.530 1.00 97.50 392 ALA A O 1
ATOM 3030 N N . GLY A 1 393 ? -20.264 11.317 16.613 1.00 96.69 393 GLY A N 1
ATOM 3031 C CA . GLY A 1 393 ? -21.720 11.172 16.496 1.00 96.69 393 GLY A CA 1
ATOM 3032 C C . GLY A 1 393 ? -22.417 12.491 16.140 1.00 96.69 393 GLY A C 1
ATOM 3033 O O . GLY A 1 393 ? -23.233 12.540 15.225 1.00 96.69 393 GLY A O 1
ATOM 3034 N N . ALA A 1 394 ? -21.998 13.607 16.750 1.00 96.19 394 ALA A N 1
ATOM 3035 C CA . ALA A 1 394 ? -22.507 14.944 16.422 1.00 96.19 394 ALA A CA 1
ATOM 3036 C C . ALA A 1 394 ? -22.187 15.422 14.986 1.00 96.19 394 ALA A C 1
ATOM 3038 O O . ALA A 1 394 ? -22.726 16.439 14.549 1.00 96.19 394 ALA A O 1
ATOM 3039 N N . ARG A 1 395 ? -21.315 14.715 14.253 1.00 95.94 395 ARG A N 1
ATOM 3040 C CA . ARG A 1 395 ? -20.976 14.966 12.840 1.00 95.94 395 ARG A CA 1
ATOM 3041 C C . ARG A 1 395 ? -21.512 13.891 11.886 1.00 95.94 395 ARG A C 1
ATOM 3043 O O . ARG A 1 395 ? -21.137 13.892 10.716 1.00 95.94 395 ARG A O 1
ATOM 3050 N N . GLY A 1 396 ? -22.395 13.008 12.359 1.00 94.50 396 GLY A N 1
ATOM 3051 C CA . GLY A 1 396 ? -23.056 12.001 11.528 1.00 94.50 396 GLY A CA 1
ATOM 3052 C C . GLY A 1 396 ? -22.209 10.762 11.228 1.00 94.50 396 GLY A C 1
ATOM 3053 O O . GLY A 1 396 ? -22.385 10.160 10.170 1.00 94.50 396 GLY A O 1
ATOM 3054 N N . ALA A 1 397 ? -21.291 10.381 12.123 1.00 96.94 397 ALA A N 1
ATOM 3055 C CA . ALA A 1 397 ? -20.738 9.027 12.098 1.00 96.94 397 ALA A CA 1
ATOM 3056 C C . ALA A 1 397 ? -21.875 8.001 12.236 1.00 96.94 397 ALA A C 1
ATOM 3058 O O . ALA A 1 397 ? -22.680 8.111 13.159 1.00 96.94 397 ALA A O 1
ATOM 3059 N N . ASP A 1 398 ? -21.905 6.995 11.365 1.00 97.25 398 ASP A N 1
ATOM 3060 C CA . ASP A 1 398 ? -22.790 5.838 11.526 1.00 97.25 398 ASP A CA 1
ATOM 3061 C C . ASP A 1 398 ? -22.252 4.944 12.665 1.00 97.25 398 ASP A C 1
ATOM 3063 O O . ASP A 1 398 ? -23.005 4.481 13.523 1.00 97.25 398 ASP A O 1
ATOM 3067 N N . TYR A 1 399 ? -20.921 4.791 12.733 1.00 98.44 399 TYR A N 1
ATOM 3068 C CA . TYR A 1 399 ? -20.209 4.123 13.827 1.00 98.44 399 TYR A CA 1
ATOM 3069 C C . TYR A 1 399 ? -18.958 4.898 14.258 1.00 98.44 399 TYR A C 1
ATOM 3071 O O . TYR A 1 399 ? -18.302 5.561 13.455 1.00 98.44 399 TYR A O 1
ATOM 3079 N N . VAL A 1 400 ? -18.565 4.757 15.523 1.00 98.69 400 VAL A N 1
ATOM 3080 C CA . VAL A 1 400 ? -17.242 5.161 16.015 1.00 98.69 400 VAL A CA 1
ATOM 3081 C C . VAL A 1 400 ? -16.411 3.914 16.267 1.00 98.69 400 VAL A C 1
ATOM 3083 O O . VAL A 1 400 ? -16.791 3.059 17.064 1.00 98.69 400 VAL A O 1
ATOM 3086 N N . GLU A 1 401 ? -15.278 3.803 15.586 1.00 98.69 401 GLU A N 1
ATOM 3087 C CA . GLU A 1 401 ? -14.299 2.760 15.864 1.00 98.69 401 GLU A CA 1
ATOM 3088 C C . GLU A 1 401 ? -13.555 3.090 17.165 1.00 98.69 401 GLU A C 1
ATOM 3090 O O . GLU A 1 401 ? -13.207 4.248 17.408 1.00 98.69 401 GLU A O 1
ATOM 3095 N N . ILE A 1 402 ? -13.371 2.086 18.026 1.00 98.69 402 ILE A N 1
ATOM 3096 C CA . ILE A 1 402 ? -12.633 2.206 19.284 1.00 98.69 402 ILE A CA 1
ATOM 3097 C C . ILE A 1 402 ? -11.778 0.968 19.575 1.00 98.69 402 ILE A C 1
ATOM 3099 O O . ILE A 1 402 ? -12.226 -0.175 19.476 1.00 98.69 402 ILE A O 1
ATOM 3103 N N . ASP A 1 403 ? -10.568 1.212 20.070 1.00 98.44 403 ASP A N 1
ATOM 3104 C CA . ASP A 1 403 ? -9.606 0.180 20.439 1.00 98.44 403 ASP A CA 1
ATOM 3105 C C . ASP A 1 403 ? -9.807 -0.280 21.889 1.00 98.44 403 ASP A C 1
ATOM 3107 O O . ASP A 1 403 ? -9.647 0.524 22.810 1.00 98.44 403 ASP A O 1
ATOM 3111 N N . VAL A 1 404 ? -10.049 -1.570 22.144 1.00 98.56 404 VAL A N 1
ATOM 3112 C CA . VAL A 1 404 ? -10.202 -2.097 23.515 1.00 98.56 404 VAL A CA 1
ATOM 3113 C C . VAL A 1 404 ? -9.103 -3.066 23.946 1.00 98.56 404 VAL A C 1
ATOM 3115 O O . VAL A 1 404 ? -8.625 -3.901 23.174 1.00 98.56 404 VAL A O 1
ATOM 3118 N N . ARG A 1 405 ? -8.715 -2.977 25.226 1.00 97.38 405 ARG A N 1
ATOM 3119 C CA . ARG A 1 405 ? -7.694 -3.817 25.875 1.00 97.38 405 ARG A CA 1
ATOM 3120 C C . ARG A 1 405 ? -8.121 -4.264 27.272 1.00 97.38 405 ARG A C 1
ATOM 3122 O O . ARG A 1 405 ? -8.854 -3.562 27.961 1.00 97.38 405 ARG A O 1
ATOM 3129 N N . LEU A 1 406 ? -7.609 -5.420 27.699 1.00 97.00 406 LEU A N 1
ATOM 3130 C CA . LEU A 1 406 ? -7.877 -6.008 29.014 1.00 97.00 406 LEU A CA 1
ATOM 3131 C C . LEU A 1 406 ? -6.807 -5.591 30.036 1.00 97.00 406 LEU A C 1
ATOM 3133 O O . LEU A 1 406 ? -5.611 -5.743 29.772 1.00 97.00 406 LEU A O 1
ATOM 3137 N N . THR A 1 407 ? -7.232 -5.105 31.201 1.00 96.75 407 THR A N 1
ATOM 3138 C CA . THR A 1 407 ? -6.361 -4.791 32.349 1.00 96.75 407 THR A CA 1
ATOM 3139 C C . THR A 1 407 ? -5.991 -6.044 33.153 1.00 96.75 407 THR A C 1
ATOM 3141 O O . THR A 1 407 ? -6.575 -7.115 32.966 1.00 96.75 407 THR A O 1
ATOM 3144 N N . SER A 1 408 ? -5.046 -5.939 34.098 1.00 95.38 408 SER A N 1
ATOM 3145 C CA . SER A 1 408 ? -4.688 -7.087 34.955 1.00 95.38 408 SER A CA 1
ATOM 3146 C C . SER A 1 408 ? -5.779 -7.486 35.963 1.00 95.38 408 SER A C 1
ATOM 3148 O O . SER A 1 408 ? -5.790 -8.627 36.422 1.00 95.38 408 SER A O 1
ATOM 3150 N N . ASP A 1 409 ? -6.728 -6.589 36.256 1.00 96.69 409 ASP A N 1
ATOM 3151 C CA . ASP A 1 409 ? -7.953 -6.830 37.038 1.00 96.69 409 ASP A CA 1
ATOM 3152 C C . ASP A 1 409 ? -9.201 -7.114 36.171 1.00 96.69 409 ASP A C 1
ATOM 3154 O O . ASP A 1 409 ? -10.331 -7.033 36.656 1.00 96.69 409 ASP A O 1
ATOM 3158 N N . GLY A 1 410 ? -9.012 -7.473 34.895 1.00 95.81 410 GLY A N 1
ATOM 3159 C CA . GLY A 1 410 ? -10.080 -7.970 34.018 1.00 95.81 410 GLY A CA 1
ATOM 3160 C C . GLY A 1 410 ? -11.082 -6.915 33.540 1.00 95.81 410 GLY A C 1
ATOM 3161 O O . GLY A 1 410 ? -12.139 -7.271 33.031 1.00 95.81 410 GLY A O 1
ATOM 3162 N N . GLN A 1 411 ? -10.772 -5.629 33.697 1.00 97.94 411 GLN A N 1
ATOM 3163 C CA . GLN A 1 411 ? -11.583 -4.527 33.183 1.00 97.94 411 GLN A CA 1
ATOM 3164 C C . GLN A 1 411 ? -11.221 -4.240 31.721 1.00 97.94 411 GLN A C 1
ATOM 3166 O O . GLN A 1 411 ? -10.083 -4.459 31.296 1.00 97.94 411 GLN A O 1
ATOM 3171 N N . VAL A 1 412 ? -12.173 -3.710 30.952 1.00 98.44 412 VAL A N 1
ATOM 3172 C CA . VAL A 1 412 ? -11.952 -3.330 29.550 1.00 98.44 412 VAL A CA 1
ATOM 3173 C C . VAL A 1 412 ? -11.729 -1.821 29.452 1.00 98.44 412 VAL A C 1
ATOM 3175 O O . VAL A 1 412 ? -12.610 -1.027 29.792 1.00 98.44 412 VAL A O 1
ATOM 3178 N N . VAL A 1 413 ? -10.545 -1.423 28.984 1.00 98.50 413 VAL A N 1
ATOM 3179 C CA . VAL A 1 413 ? -10.153 -0.022 28.759 1.00 98.50 413 VAL A CA 1
ATOM 3180 C C . VAL A 1 413 ? -10.061 0.304 27.278 1.00 98.50 413 VAL A C 1
ATOM 3182 O O . VAL A 1 413 ? -9.739 -0.565 26.468 1.00 98.50 413 VAL A O 1
ATOM 3185 N N . VAL A 1 414 ? -10.306 1.569 26.944 1.00 98.50 414 VAL A N 1
ATOM 3186 C CA . VAL A 1 414 ? -10.255 2.087 25.574 1.00 98.50 414 VAL A CA 1
ATOM 3187 C C . VAL A 1 414 ? -8.866 2.692 25.321 1.00 98.50 414 VAL A C 1
ATOM 3189 O O . VAL A 1 414 ? -8.540 3.754 25.858 1.00 98.50 414 VAL A O 1
ATOM 3192 N N . LEU A 1 415 ? -8.007 1.978 24.583 1.00 96.94 415 LEU A N 1
ATOM 3193 C CA . LEU A 1 415 ? -6.637 2.389 24.244 1.00 96.94 415 LEU A CA 1
ATOM 3194 C C . LEU A 1 415 ? -6.022 1.523 23.123 1.00 96.94 415 LEU A C 1
ATOM 3196 O O . LEU A 1 415 ? -5.829 0.319 23.297 1.00 96.94 415 LEU A O 1
ATOM 3200 N N . HIS A 1 416 ? -5.552 2.157 22.042 1.00 95.44 416 HIS A N 1
ATOM 3201 C CA . HIS A 1 416 ? -4.817 1.480 20.963 1.00 95.44 416 HIS A CA 1
ATOM 3202 C C . HIS A 1 416 ? -3.565 0.724 21.432 1.00 95.44 416 HIS A C 1
ATOM 3204 O O . HIS A 1 416 ? -3.344 -0.439 21.085 1.00 95.44 416 HIS A O 1
ATOM 3210 N N . ASP A 1 417 ? -2.696 1.385 22.197 1.00 92.56 417 ASP A N 1
ATOM 3211 C CA . ASP A 1 417 ? -1.328 0.922 22.430 1.00 92.56 417 ASP A CA 1
ATOM 3212 C C . ASP A 1 417 ? -1.222 -0.090 23.573 1.00 92.56 417 ASP A C 1
ATOM 3214 O O . ASP A 1 417 ? -1.981 -0.070 24.536 1.00 92.56 417 ASP A O 1
ATOM 3218 N N . LYS A 1 418 ? -0.206 -0.960 23.509 1.00 92.88 418 LYS A N 1
ATOM 3219 C CA . LYS A 1 418 ? 0.087 -1.934 24.578 1.00 92.88 418 LYS A CA 1
ATOM 3220 C C . LYS A 1 418 ? 0.473 -1.257 25.905 1.00 92.88 418 LYS A C 1
ATOM 3222 O O . LYS A 1 418 ? 0.357 -1.875 26.965 1.00 92.88 418 LYS A O 1
ATOM 3227 N N . THR A 1 419 ? 0.952 -0.011 25.850 1.00 94.81 419 THR A N 1
ATOM 3228 C CA . THR A 1 419 ? 1.356 0.782 27.017 1.00 94.81 419 THR A CA 1
ATOM 3229 C C . THR A 1 419 ? 0.933 2.243 26.874 1.00 94.81 419 THR A C 1
ATOM 3231 O O . THR A 1 419 ? 0.714 2.735 25.770 1.00 94.81 419 THR A O 1
ATOM 3234 N N . THR A 1 420 ? 0.878 2.975 27.986 1.00 95.69 420 THR A N 1
ATOM 3235 C CA . THR A 1 420 ? 0.510 4.403 28.003 1.00 95.69 420 THR A CA 1
ATOM 3236 C C . THR A 1 420 ? 1.524 5.337 27.332 1.00 95.69 420 THR A C 1
ATOM 3238 O O . THR A 1 420 ? 1.212 6.503 27.106 1.00 95.69 420 THR A O 1
ATOM 3241 N N . ARG A 1 421 ? 2.738 4.867 27.012 1.00 94.00 421 ARG A N 1
ATOM 3242 C CA . ARG A 1 421 ? 3.927 5.711 26.783 1.00 94.00 421 ARG A CA 1
ATOM 3243 C C . ARG A 1 421 ? 3.778 6.799 25.719 1.00 94.00 421 ARG A C 1
ATOM 3245 O O . ARG A 1 421 ? 4.339 7.873 25.906 1.00 94.00 421 ARG A O 1
ATOM 3252 N N . ARG A 1 422 ? 3.086 6.526 24.607 1.00 93.12 422 ARG A N 1
ATOM 3253 C CA . ARG A 1 422 ? 2.928 7.493 23.502 1.00 93.12 422 ARG A CA 1
ATOM 3254 C C . ARG A 1 422 ? 2.021 8.664 23.883 1.00 93.12 422 ARG A C 1
ATOM 3256 O O . ARG A 1 422 ? 2.268 9.782 23.449 1.00 93.12 422 ARG A O 1
ATOM 3263 N N . LEU A 1 423 ? 0.990 8.398 24.685 1.00 94.44 423 LEU A N 1
ATOM 3264 C CA . LEU A 1 423 ? -0.037 9.372 25.063 1.00 94.44 423 LEU A CA 1
ATOM 3265 C C . LEU A 1 423 ? 0.158 9.931 26.481 1.00 94.44 423 LEU A C 1
ATOM 3267 O O . LEU A 1 423 ? -0.504 10.893 26.852 1.00 94.44 423 LEU A O 1
ATOM 3271 N N . ALA A 1 424 ? 1.037 9.349 27.297 1.00 95.44 424 ALA A N 1
ATOM 3272 C CA . ALA A 1 424 ? 1.275 9.779 28.670 1.00 95.44 424 ALA A CA 1
ATOM 3273 C C . ALA A 1 424 ? 1.933 11.167 28.731 1.00 95.44 424 ALA A C 1
ATOM 3275 O O . ALA A 1 424 ? 3.069 11.360 28.292 1.00 95.44 424 ALA A O 1
ATOM 3276 N N . LYS A 1 425 ? 1.233 12.131 29.337 1.00 93.19 425 LYS A N 1
ATOM 3277 C CA . LYS A 1 425 ? 1.633 13.543 29.405 1.00 93.19 425 LYS A CA 1
ATOM 3278 C C . LYS A 1 425 ? 2.989 13.768 30.080 1.00 93.19 425 LYS A C 1
ATOM 3280 O O . LYS A 1 425 ? 3.671 14.741 29.758 1.00 93.19 425 LYS A O 1
ATOM 3285 N N . HIS A 1 426 ? 3.381 12.899 31.011 1.00 92.75 426 HIS A N 1
ATOM 3286 C CA . HIS A 1 426 ? 4.655 12.981 31.725 1.00 92.75 426 HIS A CA 1
ATOM 3287 C C . HIS A 1 426 ? 5.586 11.798 31.398 1.00 92.75 426 HIS A C 1
ATOM 3289 O O . HIS A 1 426 ? 6.586 11.590 32.083 1.00 92.75 426 HIS A O 1
ATOM 3295 N N . GLY A 1 427 ? 5.302 11.059 30.316 1.00 88.94 427 GLY A N 1
ATOM 3296 C CA . GLY A 1 427 ? 6.121 9.946 29.828 1.00 88.94 427 GLY A CA 1
ATOM 3297 C C . GLY A 1 427 ? 5.939 8.626 30.586 1.00 88.94 427 GLY A C 1
ATOM 3298 O O . GLY A 1 427 ? 6.755 7.717 30.421 1.00 88.94 427 GLY A O 1
ATOM 3299 N N . GLU A 1 428 ? 4.895 8.497 31.411 1.00 95.25 428 GLU A N 1
ATOM 3300 C CA . GLU A 1 428 ? 4.585 7.268 32.142 1.00 95.25 428 GLU A CA 1
ATOM 3301 C C . GLU A 1 428 ? 4.364 6.081 31.183 1.00 95.25 428 GLU A C 1
ATOM 3303 O O . GLU A 1 428 ? 3.578 6.149 30.237 1.00 95.25 428 GLU A O 1
ATOM 3308 N N . ASN A 1 429 ? 5.037 4.958 31.438 1.00 95.94 429 ASN A N 1
ATOM 3309 C CA . ASN A 1 429 ? 4.997 3.762 30.593 1.00 95.94 429 ASN A CA 1
ATOM 3310 C C . ASN A 1 429 ? 4.430 2.566 31.372 1.00 95.94 429 ASN A C 1
ATOM 3312 O O . ASN A 1 429 ? 5.183 1.686 31.784 1.00 95.94 429 ASN A O 1
ATOM 3316 N N . LEU A 1 430 ? 3.114 2.550 31.593 1.00 95.88 430 LEU A N 1
ATOM 3317 C CA . LEU A 1 430 ? 2.415 1.410 32.190 1.00 95.88 430 LEU A CA 1
ATOM 3318 C C . LEU A 1 430 ? 1.899 0.489 31.082 1.00 95.88 430 LEU A C 1
ATOM 3320 O O . LEU A 1 430 ? 1.217 0.952 30.166 1.00 95.88 430 LEU A O 1
ATOM 3324 N N . ALA A 1 431 ? 2.211 -0.806 31.157 1.00 95.56 431 ALA A N 1
ATOM 3325 C CA . ALA A 1 431 ? 1.644 -1.818 30.269 1.00 95.56 431 ALA A CA 1
ATOM 3326 C C . ALA A 1 431 ? 0.222 -2.182 30.719 1.00 95.56 431 ALA A C 1
ATOM 3328 O O . ALA A 1 431 ? 0.018 -2.527 31.885 1.00 95.56 431 ALA A O 1
ATOM 3329 N N . VAL A 1 432 ? -0.754 -2.120 29.805 1.00 95.44 432 VAL A N 1
ATOM 3330 C CA . VAL A 1 432 ? -2.185 -2.263 30.145 1.00 95.44 432 VAL A CA 1
ATOM 3331 C C . VAL A 1 432 ? -2.478 -3.617 30.795 1.00 95.44 432 VAL A C 1
ATOM 3333 O O . VAL A 1 432 ? -3.069 -3.671 31.866 1.00 95.44 432 VAL A O 1
ATOM 3336 N N . ALA A 1 433 ? -1.971 -4.701 30.204 1.00 94.25 433 ALA A N 1
ATOM 3337 C CA . ALA A 1 433 ? -2.195 -6.069 30.675 1.00 94.25 433 ALA A CA 1
ATOM 3338 C C . ALA A 1 433 ? -1.542 -6.404 32.035 1.00 94.25 433 ALA A C 1
ATOM 3340 O O . ALA A 1 433 ? -1.809 -7.467 32.593 1.00 94.25 433 ALA A O 1
ATOM 3341 N N . GLU A 1 434 ? -0.678 -5.531 32.561 1.00 95.31 434 GLU A N 1
ATOM 3342 C CA . GLU A 1 434 ? 0.045 -5.728 33.826 1.00 95.31 434 GLU A CA 1
ATOM 3343 C C . GLU A 1 434 ? -0.522 -4.867 34.967 1.00 95.31 434 GLU A C 1
ATOM 3345 O O . GLU A 1 434 ? -0.285 -5.155 36.140 1.00 95.31 434 GLU A O 1
ATOM 3350 N N . HIS A 1 435 ? -1.313 -3.839 34.647 1.00 97.19 435 HIS A N 1
ATOM 3351 C CA . HIS A 1 435 ? -1.796 -2.846 35.606 1.00 97.19 435 HIS A CA 1
ATOM 3352 C C . HIS A 1 435 ? -3.317 -2.886 35.753 1.00 97.19 435 HIS A C 1
ATOM 3354 O O . HIS A 1 435 ? -4.050 -3.163 34.806 1.00 97.19 435 HIS A O 1
ATOM 3360 N N . THR A 1 436 ? -3.783 -2.581 36.962 1.00 98.06 436 THR A N 1
ATOM 3361 C CA . THR A 1 436 ? -5.213 -2.474 37.273 1.00 98.06 436 THR A CA 1
ATOM 3362 C C . THR A 1 436 ? -5.826 -1.231 36.634 1.00 98.06 436 THR A C 1
ATOM 3364 O O . THR A 1 436 ? -5.132 -0.225 36.437 1.00 98.06 436 THR A O 1
ATOM 3367 N N . LEU A 1 437 ? -7.142 -1.239 36.399 1.00 97.88 437 LEU A N 1
ATOM 3368 C CA . LEU A 1 437 ? -7.878 -0.066 35.912 1.00 97.88 437 LEU A CA 1
ATOM 3369 C C . LEU A 1 437 ? -7.578 1.181 36.757 1.00 97.88 437 LEU A C 1
ATOM 3371 O O . LEU A 1 437 ? -7.265 2.248 36.224 1.00 97.88 437 LEU A O 1
ATOM 3375 N N . ARG A 1 438 ? -7.599 1.028 38.089 1.00 97.69 438 ARG A N 1
ATOM 3376 C CA . ARG A 1 438 ? -7.318 2.118 39.034 1.00 97.69 438 ARG A CA 1
ATOM 3377 C C . ARG A 1 438 ? -5.927 2.716 38.825 1.00 97.69 438 ARG A C 1
ATOM 3379 O O . ARG A 1 438 ? -5.789 3.931 38.915 1.00 97.69 438 ARG A O 1
ATOM 3386 N N . GLN A 1 439 ? -4.906 1.895 38.566 1.00 97.38 439 GLN A N 1
ATOM 3387 C CA . GLN A 1 439 ? -3.547 2.378 38.294 1.00 97.38 439 GLN A CA 1
ATOM 3388 C C . GLN A 1 439 ? -3.473 3.103 36.947 1.00 97.38 439 GLN A C 1
ATOM 3390 O O . GLN A 1 439 ? -2.933 4.207 36.884 1.00 97.38 439 GLN A O 1
ATOM 3395 N N . LEU A 1 440 ? -4.055 2.533 35.889 1.00 97.12 440 LEU A N 1
ATOM 3396 C CA . LEU A 1 440 ? -4.031 3.114 34.542 1.00 97.12 440 LEU A CA 1
ATOM 3397 C C . LEU A 1 440 ? -4.740 4.475 34.489 1.00 97.12 440 LEU A C 1
ATOM 3399 O O . LEU A 1 440 ? -4.219 5.419 33.899 1.00 97.12 440 LEU A O 1
ATOM 3403 N N . GLN A 1 441 ? -5.862 4.625 35.198 1.00 96.00 441 GLN A N 1
ATOM 3404 C CA . GLN A 1 441 ? -6.573 5.902 35.325 1.00 96.00 441 GLN A CA 1
ATOM 3405 C C . GLN A 1 441 ? -5.793 6.981 36.110 1.00 96.00 441 GLN A C 1
ATOM 3407 O O . GLN A 1 441 ? -6.150 8.160 36.031 1.00 96.00 441 GLN A O 1
ATOM 3412 N N . THR A 1 442 ? -4.706 6.641 36.825 1.00 95.50 442 THR A N 1
ATOM 3413 C CA . THR A 1 442 ? -3.822 7.660 37.435 1.00 95.50 442 THR A CA 1
ATOM 3414 C C . THR A 1 442 ? -2.921 8.365 36.421 1.00 95.50 442 THR A C 1
ATOM 3416 O O . THR A 1 442 ? -2.528 9.508 36.672 1.00 95.50 442 THR A O 1
ATOM 3419 N N . VAL A 1 443 ? -2.663 7.758 35.256 1.00 96.25 443 VAL A N 1
ATOM 3420 C CA . VAL A 1 443 ? -1.868 8.354 34.170 1.00 96.25 443 VAL A CA 1
ATOM 3421 C C . VAL A 1 443 ? -2.694 9.433 33.472 1.00 96.25 443 VAL A C 1
ATOM 3423 O O . VAL A 1 443 ? -3.883 9.246 33.192 1.00 96.25 443 VAL A O 1
ATOM 3426 N N . ARG A 1 444 ? -2.110 10.615 33.249 1.00 97.12 444 ARG A N 1
ATOM 3427 C CA . ARG A 1 444 ? -2.771 11.692 32.495 1.00 97.12 444 ARG A CA 1
ATOM 3428 C C . ARG A 1 444 ? -2.375 11.540 31.037 1.00 97.12 444 ARG A C 1
ATOM 3430 O O . ARG A 1 444 ? -1.194 11.634 30.718 1.00 97.12 444 ARG A O 1
ATOM 3437 N N . LEU A 1 445 ? -3.348 11.273 30.175 1.00 96.56 445 LEU A N 1
ATOM 3438 C CA . LEU A 1 445 ? -3.112 11.152 28.744 1.00 96.56 445 LEU A CA 1
ATOM 3439 C C . LEU A 1 445 ? -3.267 12.524 28.082 1.00 96.56 445 LEU A C 1
ATOM 3441 O O . LEU A 1 445 ? -3.969 13.393 28.601 1.00 96.56 445 LEU A O 1
ATOM 3445 N N . THR A 1 446 ? -2.592 12.730 26.959 1.00 94.25 446 THR A N 1
ATOM 3446 C CA . THR A 1 446 ? -2.681 13.942 26.148 1.00 94.25 446 THR A CA 1
ATOM 3447 C C . THR A 1 446 ? -2.588 13.565 24.670 1.00 94.25 446 THR A C 1
ATOM 3449 O O . THR A 1 446 ? -1.743 12.762 24.277 1.00 94.25 446 THR A O 1
ATOM 3452 N N . SER A 1 447 ? -3.499 14.086 23.852 1.00 91.62 447 SER A N 1
ATOM 3453 C CA . SER A 1 447 ? -3.482 13.924 22.393 1.00 91.62 447 SER A CA 1
ATOM 3454 C C . SER A 1 447 ? -4.239 15.080 21.749 1.00 91.62 447 SER A C 1
ATOM 3456 O O . SER A 1 447 ? -5.116 15.672 22.372 1.00 91.62 447 SER A O 1
ATOM 3458 N N . ARG A 1 448 ? -3.865 15.449 20.520 1.00 88.00 448 ARG A N 1
ATOM 3459 C CA . ARG A 1 448 ? -4.460 16.560 19.745 1.00 88.00 448 ARG A CA 1
ATOM 3460 C C . ARG A 1 448 ? -4.598 17.908 20.497 1.00 88.00 448 ARG A C 1
ATOM 3462 O O . ARG A 1 448 ? -5.373 18.763 20.095 1.00 88.00 448 ARG A O 1
ATOM 3469 N N . GLY A 1 449 ? -3.801 18.128 21.549 1.00 85.81 449 GLY A N 1
ATOM 3470 C CA . GLY A 1 449 ? -3.804 19.351 22.367 1.00 85.81 449 GLY A CA 1
ATOM 3471 C C . GLY A 1 449 ? -4.694 19.307 23.618 1.00 85.81 449 GLY A C 1
ATOM 3472 O O . GLY A 1 449 ? -4.627 20.232 24.427 1.00 85.81 449 GLY A O 1
ATOM 3473 N N . GLU A 1 450 ? -5.464 18.238 23.821 1.00 93.62 450 GLU A N 1
ATOM 3474 C CA . GLU A 1 450 ? -6.331 18.052 24.988 1.00 93.62 450 GLU A CA 1
ATOM 3475 C C . GLU A 1 450 ? -5.793 16.971 25.936 1.00 93.62 450 GLU A C 1
ATOM 3477 O O . GLU A 1 450 ? -5.188 15.980 25.522 1.00 93.62 450 GLU A O 1
ATOM 3482 N N . ASP A 1 451 ? -6.035 17.158 27.236 1.00 95.00 451 ASP A N 1
ATOM 3483 C CA . ASP A 1 451 ? -5.701 16.179 28.268 1.00 95.00 451 ASP A CA 1
ATOM 3484 C C . ASP A 1 451 ? -6.931 15.367 28.671 1.00 95.00 451 ASP A C 1
ATOM 3486 O O . ASP A 1 451 ? -7.990 15.930 28.946 1.00 95.00 451 ASP A O 1
ATOM 3490 N N . PHE A 1 452 ? -6.761 14.059 28.842 1.00 95.38 452 PHE A N 1
ATOM 3491 C CA . PHE A 1 452 ? -7.840 13.149 29.208 1.00 95.38 452 PHE A CA 1
ATOM 3492 C C . PHE A 1 452 ? -7.367 12.033 30.154 1.00 95.38 452 PHE A C 1
ATOM 3494 O O . PHE A 1 452 ? -6.194 11.932 30.535 1.00 95.38 452 PHE A O 1
ATOM 3501 N N . ARG A 1 453 ? -8.317 11.204 30.589 1.00 94.81 453 ARG A N 1
ATOM 3502 C CA . ARG A 1 453 ? -8.077 9.957 31.325 1.00 94.81 453 ARG A CA 1
ATOM 3503 C C . ARG A 1 453 ? -8.500 8.789 30.447 1.00 94.81 453 ARG A C 1
ATOM 3505 O O . ARG A 1 453 ? -9.450 8.929 29.686 1.00 94.81 453 ARG A O 1
ATOM 3512 N N . MET A 1 454 ? -7.813 7.658 30.587 1.00 96.38 454 MET A N 1
ATOM 3513 C CA . MET A 1 454 ? -8.143 6.416 29.884 1.00 96.38 454 MET A CA 1
ATOM 3514 C C . MET A 1 454 ? -9.591 5.988 30.195 1.00 96.38 454 MET A C 1
ATOM 3516 O O . MET A 1 454 ? -9.880 5.724 31.371 1.00 96.38 454 MET A O 1
ATOM 3520 N N . PRO A 1 455 ? -10.496 5.936 29.199 1.00 98.06 455 PRO A N 1
ATOM 3521 C CA . PRO A 1 455 ? -11.872 5.509 29.427 1.00 98.06 455 PRO A CA 1
ATOM 3522 C C . PRO A 1 455 ? -11.986 3.996 29.638 1.00 98.06 455 PRO A C 1
ATOM 3524 O O . PRO A 1 455 ? -11.130 3.228 29.193 1.00 98.06 455 PRO A O 1
ATOM 3527 N N . THR A 1 456 ? -13.074 3.558 30.271 1.00 98.75 456 THR A N 1
ATOM 3528 C CA . THR A 1 456 ? -13.532 2.159 30.189 1.00 98.75 456 THR A CA 1
ATOM 3529 C C . THR A 1 456 ? -14.493 1.959 29.020 1.00 98.75 456 THR A C 1
ATOM 3531 O O . THR A 1 456 ? -15.098 2.919 28.536 1.00 98.75 456 THR A O 1
ATOM 3534 N N . LEU A 1 457 ? -14.683 0.707 28.595 1.00 98.75 457 LEU A N 1
ATOM 3535 C CA . LEU A 1 457 ? -15.704 0.373 27.600 1.00 98.75 457 LEU A CA 1
ATOM 3536 C C . LEU A 1 457 ? -17.118 0.743 28.091 1.00 98.75 457 LEU A C 1
ATOM 3538 O O . LEU A 1 457 ? -17.887 1.303 27.316 1.00 98.75 457 LEU A O 1
ATOM 3542 N N . ASP A 1 458 ? -17.433 0.552 29.380 1.00 98.50 458 ASP A N 1
ATOM 3543 C CA . ASP A 1 458 ? -18.689 1.036 29.977 1.00 98.50 458 ASP A CA 1
ATOM 3544 C C . ASP A 1 458 ? -18.897 2.538 29.736 1.00 98.50 458 ASP A C 1
ATOM 3546 O O . ASP A 1 458 ? -19.974 2.965 29.335 1.00 98.50 458 ASP A O 1
ATOM 3550 N N . GLN A 1 459 ? -17.858 3.355 29.945 1.00 98.62 459 GLN A N 1
ATOM 3551 C CA . GLN A 1 459 ? -17.942 4.801 29.737 1.00 98.62 459 GLN A CA 1
ATOM 3552 C C . GLN A 1 459 ? -18.128 5.163 28.260 1.00 98.62 459 GLN A C 1
ATOM 3554 O O . GLN A 1 459 ? -18.856 6.111 27.969 1.00 98.62 459 GLN A O 1
ATOM 3559 N N . ALA A 1 460 ? -17.504 4.427 27.336 1.00 98.56 460 ALA A N 1
ATOM 3560 C CA . ALA A 1 460 ? -17.677 4.627 25.898 1.00 98.56 460 ALA A CA 1
ATOM 3561 C C . ALA A 1 460 ? -19.103 4.281 25.436 1.00 98.56 460 ALA A C 1
ATOM 3563 O O . ALA A 1 460 ? -19.739 5.107 24.781 1.00 98.56 460 ALA A O 1
ATOM 3564 N N . ILE A 1 461 ? -19.637 3.126 25.853 1.00 98.62 461 ILE A N 1
ATOM 3565 C CA . ILE A 1 461 ? -21.013 2.700 25.550 1.00 98.62 461 ILE A CA 1
ATOM 3566 C C . ILE A 1 461 ? -22.027 3.704 26.111 1.00 98.62 461 ILE A C 1
ATOM 3568 O O . ILE A 1 461 ? -22.850 4.226 25.364 1.00 98.62 461 ILE A O 1
ATOM 3572 N N . ILE A 1 462 ? -21.914 4.063 27.395 1.00 98.38 462 ILE A N 1
ATOM 3573 C CA . ILE A 1 462 ? -22.784 5.065 28.034 1.00 98.38 462 ILE A CA 1
ATOM 3574 C C . ILE A 1 462 ? -22.687 6.422 27.315 1.00 98.38 462 ILE A C 1
ATOM 3576 O O . ILE A 1 462 ? -23.671 7.155 27.226 1.00 98.38 462 ILE A O 1
ATOM 3580 N N . THR A 1 463 ? -21.514 6.785 26.790 1.00 98.19 463 THR A N 1
ATOM 3581 C CA . THR A 1 463 ? -21.333 8.038 26.043 1.00 98.19 463 THR A CA 1
ATOM 3582 C C . THR A 1 463 ? -22.080 8.024 24.711 1.00 98.19 463 THR A C 1
ATOM 3584 O O . THR A 1 463 ? -22.724 9.021 24.396 1.00 98.19 463 THR A O 1
ATOM 3587 N N . ALA A 1 464 ? -22.051 6.910 23.972 1.00 97.38 464 ALA A N 1
ATOM 3588 C CA . ALA A 1 464 ? -22.824 6.743 22.741 1.00 97.38 464 ALA A CA 1
ATOM 3589 C C . ALA A 1 464 ? -24.341 6.692 23.018 1.00 97.38 464 ALA A C 1
ATOM 3591 O O . ALA A 1 464 ? -25.102 7.445 22.415 1.00 97.38 464 ALA A O 1
ATOM 3592 N N . GLN A 1 465 ? -24.780 5.890 23.996 1.00 95.81 465 GLN A N 1
ATOM 3593 C CA . GLN A 1 465 ? -26.198 5.717 24.353 1.00 95.81 465 GLN A CA 1
ATOM 3594 C C . GLN A 1 465 ? -26.896 7.001 24.832 1.00 95.81 465 GLN A C 1
ATOM 3596 O O . GLN A 1 465 ? -28.103 7.142 24.665 1.00 95.81 465 GLN A O 1
ATOM 3601 N N . ASN A 1 466 ? -26.164 7.938 25.442 1.00 95.62 466 ASN A N 1
ATOM 3602 C CA . ASN A 1 466 ? -26.731 9.205 25.924 1.00 95.62 466 ASN A CA 1
ATOM 3603 C C . ASN A 1 466 ? -26.959 10.251 24.813 1.00 95.62 466 ASN A C 1
ATOM 3605 O O . ASN A 1 466 ? -27.401 11.366 25.101 1.00 95.62 466 ASN A O 1
ATOM 3609 N N . MET A 1 467 ? -26.644 9.931 23.556 1.00 93.88 467 MET A N 1
ATOM 3610 C CA . MET A 1 467 ? -26.863 10.801 22.401 1.00 93.88 467 MET A CA 1
ATOM 3611 C C . MET A 1 467 ? -28.188 10.438 21.713 1.00 93.88 467 MET A C 1
ATOM 3613 O O . MET A 1 467 ? -28.483 9.266 21.510 1.00 93.88 467 MET A O 1
ATOM 3617 N N . ALA A 1 468 ? -28.993 11.444 21.346 1.00 79.31 468 ALA A N 1
ATOM 3618 C CA . ALA A 1 468 ? -30.351 11.232 20.820 1.00 79.31 468 ALA A CA 1
ATOM 3619 C C . ALA A 1 468 ? -30.394 10.462 19.480 1.00 79.31 468 ALA A C 1
ATOM 3621 O O . ALA A 1 468 ? -31.290 9.651 19.273 1.00 79.31 468 ALA A O 1
ATOM 3622 N N . ASP A 1 469 ? -29.395 10.684 18.624 1.00 82.56 469 ASP A N 1
ATOM 3623 C CA . ASP A 1 469 ? -29.037 9.850 17.472 1.00 82.56 469 ASP A CA 1
ATOM 3624 C C . ASP A 1 469 ? -27.575 9.408 17.678 1.00 82.56 469 ASP A C 1
ATOM 3626 O O . ASP A 1 469 ? -26.653 9.899 17.025 1.00 82.56 469 ASP A O 1
ATOM 3630 N N . GLY A 1 470 ? -27.334 8.586 18.704 1.00 84.69 470 GLY A N 1
ATOM 3631 C CA . GLY A 1 470 ? -25.996 8.093 19.025 1.00 84.69 470 GLY A CA 1
ATOM 3632 C C . GLY A 1 470 ? -25.420 7.188 17.930 1.00 84.69 470 GLY A C 1
ATOM 3633 O O . GLY A 1 470 ? -26.164 6.394 17.354 1.00 84.69 470 GLY A O 1
ATOM 3634 N N . PRO A 1 471 ? -24.111 7.286 17.637 1.00 95.75 471 PRO A N 1
ATOM 3635 C CA . PRO A 1 471 ? -23.461 6.389 16.693 1.00 95.75 471 PRO A CA 1
ATOM 3636 C C . PRO A 1 471 ? -23.336 4.992 17.308 1.00 95.75 471 PRO A C 1
ATOM 3638 O O . PRO A 1 471 ? -23.181 4.851 18.526 1.00 95.75 471 PRO A O 1
ATOM 3641 N N . GLY A 1 472 ? -23.309 3.959 16.467 1.00 98.25 472 GLY A N 1
ATOM 3642 C CA . GLY A 1 472 ? -22.870 2.640 16.915 1.00 98.25 472 GLY A CA 1
ATOM 3643 C C . GLY A 1 472 ? -21.385 2.640 17.304 1.00 98.25 472 GLY A C 1
ATOM 3644 O O . GLY A 1 472 ? -20.652 3.595 17.030 1.00 98.25 472 GLY A O 1
ATOM 3645 N N . LEU A 1 473 ? -20.898 1.556 17.911 1.00 98.75 473 LEU A N 1
ATOM 3646 C CA . LEU A 1 473 ? -19.463 1.368 18.174 1.00 98.75 473 LEU A CA 1
ATOM 3647 C C . LEU A 1 473 ? -18.906 0.198 17.359 1.00 98.75 473 LEU A C 1
ATOM 3649 O O . LEU A 1 473 ? -19.446 -0.903 17.411 1.00 98.75 473 LEU A O 1
ATOM 3653 N N . LEU A 1 474 ? -17.809 0.423 16.634 1.00 98.75 474 LEU A N 1
ATOM 3654 C CA . LEU A 1 474 ? -16.992 -0.635 16.039 1.00 98.75 474 LEU A CA 1
ATOM 3655 C C . LEU A 1 474 ? -15.838 -0.939 17.004 1.00 98.75 474 LEU A C 1
ATOM 3657 O O . LEU A 1 474 ? -14.872 -0.191 17.099 1.00 98.75 474 LEU A O 1
ATOM 3661 N N . ILE A 1 475 ? -15.964 -2.014 17.771 1.00 98.75 475 ILE A N 1
ATOM 3662 C CA . ILE A 1 475 ? -15.073 -2.331 18.886 1.00 98.75 475 ILE A CA 1
ATOM 3663 C C . ILE A 1 475 ? -13.938 -3.237 18.381 1.00 98.75 475 ILE A C 1
ATOM 3665 O O . ILE A 1 475 ? -14.164 -4.422 18.123 1.00 98.75 475 ILE A O 1
ATOM 3669 N N . GLU A 1 476 ? -12.712 -2.711 18.253 1.00 98.19 476 GLU A N 1
ATOM 3670 C CA . GLU A 1 476 ? -11.537 -3.521 17.903 1.00 98.19 476 GLU A CA 1
ATOM 3671 C C . GLU A 1 476 ? -10.855 -4.115 19.146 1.00 98.19 476 GLU A C 1
ATOM 3673 O O . GLU A 1 476 ? -10.276 -3.416 19.980 1.00 98.19 476 GLU A O 1
ATOM 3678 N N . LEU A 1 477 ? -10.843 -5.445 19.243 1.00 97.25 477 LEU A N 1
ATOM 3679 C CA . LEU A 1 477 ? -10.202 -6.178 20.331 1.00 97.25 477 LEU A CA 1
ATOM 3680 C C . LEU A 1 477 ? -8.684 -6.255 20.107 1.00 97.25 477 LEU A C 1
ATOM 3682 O O . LEU A 1 477 ? -8.176 -7.155 19.427 1.00 97.25 477 LEU A O 1
ATOM 3686 N N . LYS A 1 478 ? -7.930 -5.341 20.727 1.00 93.50 478 LYS A N 1
ATOM 3687 C CA . LYS A 1 478 ? -6.464 -5.291 20.640 1.00 93.50 478 LYS A CA 1
ATOM 3688 C C . LYS A 1 478 ? -5.809 -6.244 21.643 1.00 93.50 478 LYS A C 1
ATOM 3690 O O . LYS A 1 478 ? -5.540 -5.915 22.799 1.00 93.50 478 LYS A O 1
ATOM 3695 N N . THR A 1 479 ? -5.472 -7.439 21.176 1.00 86.12 479 THR A N 1
ATOM 3696 C CA . THR A 1 479 ? -4.860 -8.488 22.012 1.00 86.12 479 THR A CA 1
ATOM 3697 C C . THR A 1 479 ? -3.357 -8.266 22.293 1.00 86.12 479 THR A C 1
ATOM 3699 O O . THR A 1 479 ? -2.681 -7.431 21.678 1.00 86.12 479 THR A O 1
ATOM 3702 N N . THR A 1 480 ? -2.827 -8.985 23.291 1.00 72.81 480 THR A N 1
ATOM 3703 C CA . THR A 1 480 ? -1.445 -8.866 23.793 1.00 72.81 480 THR A CA 1
ATOM 3704 C C . THR A 1 480 ? -0.930 -10.216 24.317 1.00 72.81 480 THR A C 1
ATOM 3706 O O . THR A 1 480 ? -1.014 -10.520 25.504 1.00 72.81 480 THR A O 1
ATOM 3709 N N . GLY A 1 481 ? -0.359 -11.037 23.435 1.00 61.53 481 GLY A N 1
ATOM 3710 C CA . GLY A 1 481 ? 0.202 -12.348 23.789 1.00 61.53 481 GLY A CA 1
ATOM 3711 C C . GLY A 1 481 ? -0.617 -13.515 23.235 1.00 61.53 481 GLY A C 1
ATOM 3712 O O . GLY A 1 481 ? -1.298 -13.367 22.226 1.00 61.53 481 GLY A O 1
ATOM 3713 N N . GLY A 1 482 ? -0.496 -14.687 23.865 1.00 60.09 482 GLY A N 1
ATOM 3714 C CA . GLY A 1 482 ? -1.095 -15.935 23.379 1.00 60.09 482 GLY A CA 1
ATOM 3715 C C . GLY A 1 482 ? -2.615 -16.049 23.567 1.00 60.09 482 GLY A C 1
ATOM 3716 O O . GLY A 1 482 ? -3.242 -15.230 24.242 1.00 60.09 482 GLY A O 1
ATOM 3717 N N . GLN A 1 483 ? -3.170 -17.126 22.999 1.00 62.31 483 GLN A N 1
ATOM 3718 C CA . GLN A 1 483 ? -4.599 -17.467 22.910 1.00 62.31 483 GLN A CA 1
ATOM 3719 C C . GLN A 1 483 ? -5.438 -17.063 24.139 1.00 62.31 483 GLN A C 1
ATOM 3721 O O . GLN A 1 483 ? -6.379 -16.283 24.014 1.00 62.31 483 GLN A O 1
ATOM 3726 N N . GLY A 1 484 ? -5.039 -17.480 25.346 1.00 81.88 484 GLY A N 1
ATOM 3727 C CA . GLY A 1 484 ? -5.800 -17.218 26.574 1.00 81.88 484 GLY A CA 1
ATOM 3728 C C . GLY A 1 484 ? -5.916 -15.746 27.015 1.00 81.88 484 GLY A C 1
ATOM 3729 O O . GLY A 1 484 ? -6.624 -15.467 27.981 1.00 81.88 484 GLY A O 1
ATOM 3730 N N . GLN A 1 485 ? -5.241 -14.773 26.383 1.00 85.75 485 GLN A N 1
ATOM 3731 C CA . GLN A 1 485 ? -5.594 -13.353 26.576 1.00 85.75 485 GLN A CA 1
ATOM 3732 C C . GLN A 1 485 ? -6.654 -12.880 25.571 1.00 85.75 485 GLN A C 1
ATOM 3734 O O . GLN A 1 485 ? -7.515 -12.091 25.949 1.00 85.75 485 GLN A O 1
ATOM 3739 N N . ALA A 1 486 ? -6.616 -13.371 24.330 1.00 90.19 486 ALA A N 1
ATOM 3740 C CA . ALA A 1 486 ? -7.600 -13.032 23.304 1.00 90.19 486 ALA A CA 1
ATOM 3741 C C . ALA A 1 486 ? -9.011 -13.458 23.733 1.00 90.19 486 ALA A C 1
ATOM 3743 O O . ALA A 1 486 ? -9.927 -12.640 23.736 1.00 90.19 486 ALA A O 1
ATOM 3744 N N . GLU A 1 487 ? -9.140 -14.699 24.208 1.00 93.88 487 GLU A N 1
ATOM 3745 C CA . GLU A 1 487 ? -10.407 -15.255 24.692 1.00 93.88 487 GLU A CA 1
ATOM 3746 C C . GLU A 1 487 ? -10.957 -14.477 25.899 1.00 93.88 487 GLU A C 1
ATOM 3748 O O . GLU A 1 487 ? -12.126 -14.111 25.915 1.00 93.88 487 GLU A O 1
ATOM 3753 N N . ARG A 1 488 ? -10.106 -14.131 26.879 1.00 95.25 488 ARG A N 1
ATOM 3754 C CA . ARG A 1 488 ? -10.524 -13.347 28.059 1.00 95.25 488 ARG A CA 1
ATOM 3755 C C . ARG A 1 488 ? -10.930 -11.911 27.725 1.00 95.25 488 ARG A C 1
ATOM 3757 O O . ARG A 1 488 ? -11.795 -11.368 28.404 1.00 95.25 488 ARG A O 1
ATOM 3764 N N . LEU A 1 489 ? -10.311 -11.285 26.719 1.00 97.25 489 LEU A N 1
ATOM 3765 C CA . LEU A 1 489 ? -10.742 -9.966 26.246 1.00 97.25 489 LEU A CA 1
ATOM 3766 C C . LEU A 1 489 ? -12.109 -10.064 25.559 1.00 97.25 489 LEU A C 1
ATOM 3768 O O . LEU A 1 489 ? -12.974 -9.246 25.852 1.00 97.25 489 LEU A O 1
ATOM 3772 N N . ALA A 1 490 ? -12.323 -11.075 24.711 1.00 97.38 490 ALA A N 1
ATOM 3773 C CA . ALA A 1 490 ? -13.626 -11.325 24.099 1.00 97.38 490 ALA A CA 1
ATOM 3774 C C . ALA A 1 490 ? -14.715 -11.567 25.156 1.00 97.38 490 ALA A C 1
ATOM 3776 O O . ALA A 1 490 ? -15.741 -10.896 25.121 1.00 97.38 490 ALA A O 1
ATOM 3777 N N . ASP A 1 491 ? -14.463 -12.423 26.149 1.00 98.00 491 ASP A N 1
ATOM 3778 C CA . ASP A 1 491 ? -15.409 -12.704 27.238 1.00 98.00 491 ASP A CA 1
ATOM 3779 C C . ASP A 1 491 ? -15.776 -11.435 28.037 1.00 98.00 491 ASP A C 1
ATOM 3781 O O . ASP A 1 491 ? -16.953 -11.180 28.293 1.00 98.00 491 ASP A O 1
ATOM 3785 N N . ALA A 1 492 ? -14.792 -10.592 28.378 1.00 98.25 492 ALA A N 1
ATOM 3786 C CA . ALA A 1 492 ? -15.023 -9.345 29.116 1.00 98.25 492 ALA A CA 1
ATOM 3787 C C . ALA A 1 492 ? -15.741 -8.261 28.282 1.00 98.25 492 ALA A C 1
ATOM 3789 O O . ALA A 1 492 ? -16.517 -7.466 28.825 1.00 98.25 492 ALA A O 1
ATOM 3790 N N . VAL A 1 493 ? -15.505 -8.225 26.964 1.00 98.62 493 VAL A N 1
ATOM 3791 C CA . VAL A 1 493 ? -16.252 -7.372 26.025 1.00 98.62 493 VAL A CA 1
ATOM 3792 C C . VAL A 1 493 ? -17.697 -7.854 25.904 1.00 98.62 493 VAL A C 1
ATOM 3794 O O . VAL A 1 493 ? -18.598 -7.022 26.002 1.00 98.62 493 VAL A O 1
ATOM 3797 N N . ILE A 1 494 ? -17.926 -9.169 25.774 1.00 98.62 494 ILE A N 1
ATOM 3798 C CA . ILE A 1 494 ? -19.273 -9.756 25.719 1.00 98.62 494 ILE A CA 1
ATOM 3799 C C . ILE A 1 494 ? -20.068 -9.357 26.964 1.00 98.62 494 ILE A C 1
ATOM 3801 O O . ILE A 1 494 ? -21.127 -8.742 26.841 1.00 98.62 494 ILE A O 1
ATOM 3805 N N . GLU A 1 495 ? -19.522 -9.620 28.157 1.00 98.44 495 GLU A N 1
ATOM 3806 C CA . GLU A 1 495 ? -20.183 -9.297 29.426 1.00 98.44 495 GLU A CA 1
ATOM 3807 C C . GLU A 1 495 ? -20.532 -7.802 29.523 1.00 98.44 495 GLU A C 1
ATOM 3809 O O . GLU A 1 495 ? -21.627 -7.436 29.947 1.00 98.44 495 GLU A O 1
ATOM 3814 N N . THR A 1 496 ? -19.619 -6.927 29.094 1.00 98.56 496 THR A N 1
ATOM 3815 C CA . THR A 1 496 ? -19.814 -5.473 29.165 1.00 98.56 496 THR A CA 1
ATOM 3816 C C . THR A 1 496 ? -20.886 -4.985 28.190 1.00 98.56 496 THR A C 1
ATOM 3818 O O . THR A 1 496 ? -21.732 -4.182 28.576 1.00 98.56 496 THR A O 1
ATOM 3821 N N . VAL A 1 497 ? -20.909 -5.481 26.951 1.00 98.50 497 VAL A N 1
ATOM 3822 C CA . VAL A 1 497 ? -21.929 -5.095 25.961 1.00 98.50 497 VAL A CA 1
ATOM 3823 C C . VAL A 1 497 ? -23.319 -5.606 26.348 1.00 98.50 497 VAL A C 1
ATOM 3825 O O . VAL A 1 497 ? -24.297 -4.869 26.214 1.00 98.50 497 VAL A O 1
ATOM 3828 N N . GLU A 1 498 ? -23.421 -6.831 26.871 1.00 98.25 498 GLU A N 1
ATOM 3829 C CA . GLU A 1 498 ? -24.696 -7.393 27.332 1.00 98.25 498 GLU A CA 1
ATOM 3830 C C . GLU A 1 498 ? -25.249 -6.650 28.551 1.00 98.25 498 GLU A C 1
ATOM 3832 O O . GLU A 1 498 ? -26.444 -6.356 28.591 1.00 98.25 498 GLU A O 1
ATOM 3837 N N . ARG A 1 499 ? -24.381 -6.274 29.501 1.00 98.19 499 ARG A N 1
ATOM 3838 C CA . ARG A 1 499 ? -24.727 -5.481 30.695 1.00 98.19 499 ARG A CA 1
ATOM 3839 C C . ARG A 1 499 ? -25.370 -4.132 30.351 1.00 98.19 499 ARG A C 1
ATOM 3841 O O . ARG A 1 499 ? -26.224 -3.667 31.102 1.00 98.19 499 ARG A O 1
ATOM 3848 N N . HIS A 1 500 ? -24.971 -3.521 29.233 1.00 98.00 500 HIS A N 1
ATOM 3849 C CA . HIS A 1 500 ? -25.519 -2.249 28.737 1.00 98.00 500 HIS A CA 1
ATOM 3850 C C . HIS A 1 500 ? -26.583 -2.415 27.643 1.00 98.00 500 HIS A C 1
ATOM 3852 O O . HIS A 1 500 ? -27.071 -1.411 27.130 1.00 98.00 500 HIS A O 1
ATOM 3858 N N . HIS A 1 501 ? -26.948 -3.648 27.273 1.00 97.06 501 HIS A N 1
ATOM 3859 C CA . HIS A 1 501 ? -27.866 -3.953 26.165 1.00 97.06 501 HIS A CA 1
ATOM 3860 C C . HIS A 1 501 ? -27.485 -3.264 24.836 1.00 97.06 501 HIS A C 1
ATOM 3862 O O . HIS A 1 501 ? -28.346 -2.777 24.108 1.00 97.06 501 HIS A O 1
ATOM 3868 N N . PHE A 1 502 ? -26.186 -3.203 24.520 1.00 97.06 502 PHE A N 1
ATOM 3869 C CA . PHE A 1 502 ? -25.663 -2.426 23.383 1.00 97.06 502 PHE A CA 1
ATOM 3870 C C . PHE A 1 502 ? -25.312 -3.272 22.141 1.00 97.06 502 PHE A C 1
ATOM 3872 O O . PHE A 1 502 ? -24.759 -2.754 21.176 1.00 97.06 502 PHE A O 1
ATOM 3879 N N . ALA A 1 503 ? -25.626 -4.573 22.140 1.00 96.31 503 ALA A N 1
ATOM 3880 C CA . ALA A 1 503 ? -25.223 -5.495 21.073 1.00 96.31 503 ALA A CA 1
ATOM 3881 C C . ALA A 1 503 ? -25.741 -5.090 19.681 1.00 96.31 503 ALA A C 1
ATOM 3883 O O . ALA A 1 503 ? -24.979 -5.122 18.722 1.00 96.31 503 ALA A O 1
ATOM 3884 N N . ASP A 1 504 ? -26.990 -4.626 19.583 1.00 94.44 504 ASP A N 1
ATOM 3885 C CA . ASP A 1 504 ? -27.610 -4.225 18.307 1.00 94.44 504 ASP A CA 1
ATOM 3886 C C . ASP A 1 504 ? -27.037 -2.909 17.733 1.00 94.44 504 ASP A C 1
ATOM 3888 O O . ASP A 1 504 ? -27.336 -2.534 16.603 1.00 94.44 504 ASP A O 1
ATOM 3892 N N . GLN A 1 505 ? -26.207 -2.199 18.508 1.00 95.50 505 GLN A N 1
ATOM 3893 C CA . GLN A 1 505 ? -25.485 -0.982 18.110 1.00 95.50 505 GLN A CA 1
ATOM 3894 C C . GLN A 1 505 ? -23.960 -1.202 18.074 1.00 95.50 505 GLN A C 1
ATOM 3896 O O . GLN A 1 505 ? -23.193 -0.245 17.946 1.00 95.50 505 GLN A O 1
ATOM 3901 N N . ALA A 1 506 ? -23.500 -2.453 18.174 1.00 97.81 506 ALA A N 1
ATOM 3902 C CA . ALA A 1 506 ? -22.088 -2.806 18.201 1.00 97.81 506 ALA A CA 1
ATOM 3903 C C . ALA A 1 506 ? -21.691 -3.688 17.008 1.00 97.81 506 ALA A C 1
ATOM 3905 O O . ALA A 1 506 ? -22.308 -4.714 16.730 1.00 97.81 506 ALA A O 1
ATOM 3906 N N . MET A 1 507 ? -20.599 -3.311 16.347 1.00 98.44 507 MET A N 1
ATOM 3907 C CA . MET A 1 507 ? -19.815 -4.203 15.495 1.00 98.44 507 MET A CA 1
ATOM 3908 C C . MET A 1 507 ? -18.528 -4.574 16.231 1.00 98.44 507 MET A C 1
ATOM 3910 O O . MET A 1 507 ? -18.008 -3.783 17.018 1.00 98.44 507 MET A O 1
ATOM 3914 N N . PHE A 1 508 ? -17.974 -5.750 15.955 1.00 98.50 508 PHE A N 1
ATOM 3915 C CA . PHE A 1 508 ? -16.756 -6.234 16.605 1.00 98.50 508 PHE A CA 1
ATOM 3916 C C . PHE A 1 508 ? -15.718 -6.623 15.568 1.00 98.50 508 PHE A C 1
ATOM 3918 O O . PHE A 1 508 ? -16.056 -7.247 14.568 1.00 98.50 508 PHE A O 1
ATOM 3925 N N . MET A 1 509 ? -14.447 -6.316 15.817 1.00 96.50 509 MET A N 1
ATOM 3926 C CA . MET A 1 509 ? -13.362 -6.832 14.984 1.00 96.50 509 MET A CA 1
ATOM 3927 C C . MET A 1 509 ? -12.090 -7.129 15.772 1.00 96.50 509 MET A C 1
ATOM 3929 O O . MET A 1 509 ? -11.895 -6.667 16.895 1.00 96.50 509 MET A O 1
ATOM 3933 N N . SER A 1 510 ? -11.193 -7.913 15.181 1.00 93.06 510 SER A N 1
ATOM 3934 C CA . SER A 1 510 ? -9.826 -8.070 15.675 1.00 93.06 510 SER A CA 1
ATOM 3935 C C . SER A 1 510 ? -8.887 -8.480 14.546 1.00 93.06 510 SER A C 1
ATOM 3937 O O . SER A 1 510 ? -9.308 -9.067 13.552 1.00 93.06 510 SER A O 1
ATOM 3939 N N . THR A 1 511 ? -7.595 -8.217 14.729 1.00 86.94 511 THR A N 1
ATOM 3940 C CA . THR A 1 511 ? -6.508 -8.833 13.951 1.00 86.94 511 THR A CA 1
ATOM 3941 C C . THR A 1 511 ? -6.128 -10.230 14.466 1.00 86.94 511 THR A C 1
ATOM 3943 O O . THR A 1 511 ? -5.224 -10.858 13.918 1.00 86.94 511 THR A O 1
ATOM 3946 N N . ASN A 1 512 ? -6.772 -10.720 15.537 1.00 85.69 512 ASN A N 1
ATOM 3947 C CA . ASN A 1 512 ? -6.512 -12.023 16.150 1.00 85.69 512 ASN A CA 1
ATOM 3948 C C . ASN A 1 512 ? -7.711 -12.964 15.962 1.00 85.69 512 ASN A C 1
ATOM 3950 O O . ASN A 1 512 ? -8.738 -12.787 16.619 1.00 85.69 512 ASN A O 1
ATOM 3954 N N . ALA A 1 513 ? -7.539 -13.996 15.130 1.00 84.88 513 ALA A N 1
ATOM 3955 C CA . ALA A 1 513 ? -8.554 -15.017 14.855 1.00 84.88 513 ALA A CA 1
ATOM 3956 C C . ALA A 1 513 ? -9.197 -15.597 16.125 1.00 84.88 513 ALA A C 1
ATOM 3958 O O . ALA A 1 513 ? -10.413 -15.621 16.221 1.00 84.88 513 ALA A O 1
ATOM 3959 N N . ASN A 1 514 ? -8.421 -15.911 17.171 1.00 86.88 514 ASN A N 1
ATOM 3960 C CA . ASN A 1 514 ? -8.976 -16.476 18.410 1.00 86.88 514 ASN A CA 1
ATOM 3961 C C . ASN A 1 514 ? -9.989 -15.543 19.103 1.00 86.88 514 ASN A C 1
ATOM 3963 O O . ASN A 1 514 ? -10.862 -16.021 19.818 1.00 86.88 514 ASN A O 1
ATOM 3967 N N . ALA A 1 515 ? -9.872 -14.219 18.938 1.00 91.25 515 ALA A N 1
ATOM 3968 C CA . ALA A 1 515 ? -10.854 -13.273 19.472 1.00 91.25 515 ALA A CA 1
ATOM 3969 C C . ALA A 1 515 ? -12.130 -13.240 18.610 1.00 91.25 515 ALA A C 1
ATOM 3971 O O . ALA A 1 515 ? -13.226 -13.207 19.162 1.00 91.25 515 ALA A O 1
ATOM 3972 N N . VAL A 1 516 ? -11.981 -13.294 17.281 1.00 91.75 516 VAL A N 1
ATOM 3973 C CA . VAL A 1 516 ? -13.087 -13.380 16.308 1.00 91.75 516 VAL A CA 1
ATOM 3974 C C . VAL A 1 516 ? -13.867 -14.685 16.501 1.00 91.75 516 VAL A C 1
ATOM 3976 O O . VAL A 1 516 ? -15.068 -14.646 16.761 1.00 91.75 516 VAL A O 1
ATOM 3979 N N . ASP A 1 517 ? -13.173 -15.824 16.510 1.00 90.62 517 ASP A N 1
ATOM 3980 C CA . ASP A 1 517 ? -13.742 -17.156 16.727 1.00 90.62 517 ASP A CA 1
ATOM 3981 C C . ASP A 1 517 ? -14.482 -17.235 18.071 1.00 90.62 517 ASP A C 1
ATOM 3983 O O . ASP A 1 517 ? -15.582 -17.779 18.158 1.00 90.62 517 ASP A O 1
ATOM 3987 N N . ARG A 1 518 ? -13.907 -16.659 19.139 1.00 94.00 518 ARG A N 1
ATOM 3988 C CA . ARG A 1 518 ? -14.516 -16.644 20.478 1.00 94.00 518 ARG A CA 1
ATOM 3989 C C . ARG A 1 518 ? -15.798 -15.811 20.536 1.00 94.00 518 ARG A C 1
ATOM 3991 O O . ARG A 1 518 ? -16.710 -16.185 21.279 1.00 94.00 518 ARG A O 1
ATOM 3998 N N . LEU A 1 519 ? -15.862 -14.708 19.785 1.00 95.44 519 LEU A N 1
ATOM 3999 C CA . LEU A 1 519 ? -17.066 -13.890 19.636 1.00 95.44 519 LEU A CA 1
ATOM 4000 C C . LEU A 1 519 ? -18.139 -14.654 18.846 1.00 95.44 519 LEU A C 1
ATOM 4002 O O . LEU A 1 519 ? -19.233 -14.835 19.376 1.00 95.44 519 LEU A O 1
ATOM 4006 N N . GLN A 1 520 ? -17.814 -15.187 17.660 1.00 93.56 520 GLN A N 1
ATOM 4007 C CA . GLN A 1 520 ? -18.761 -15.957 16.837 1.00 93.56 520 GLN A CA 1
ATOM 4008 C C . GLN A 1 520 ? -19.317 -17.182 17.574 1.00 93.56 520 GLN A C 1
ATOM 4010 O O . GLN A 1 520 ? -20.529 -17.365 17.653 1.00 93.56 520 GLN A O 1
ATOM 4015 N N . GLN A 1 521 ? -18.456 -17.992 18.202 1.00 93.94 521 GLN A N 1
ATOM 4016 C CA . GLN A 1 521 ? -18.874 -19.202 18.925 1.00 93.94 521 GLN A CA 1
ATOM 4017 C C . GLN A 1 521 ? -19.850 -18.915 20.073 1.00 93.94 521 GLN A C 1
ATOM 4019 O O . GLN A 1 521 ? -20.718 -19.737 20.367 1.00 93.94 521 GLN A O 1
ATOM 4024 N N . GLN A 1 522 ? -19.702 -17.775 20.755 1.00 96.31 522 GLN A N 1
ATOM 4025 C CA . GLN A 1 522 ? -20.581 -17.406 21.864 1.00 96.31 522 GLN A CA 1
ATOM 4026 C C . GLN A 1 522 ? -21.803 -16.606 21.427 1.00 96.31 522 GLN A C 1
ATOM 4028 O O . GLN A 1 522 ? -22.847 -16.706 22.075 1.00 96.31 522 GLN A O 1
ATOM 4033 N N . ARG A 1 523 ? -21.677 -15.776 20.392 1.00 96.44 523 ARG A N 1
ATOM 4034 C CA . ARG A 1 523 ? -22.691 -14.816 19.949 1.00 96.44 523 ARG A CA 1
ATOM 4035 C C . ARG A 1 523 ? -22.753 -14.768 18.412 1.00 96.44 523 ARG A C 1
ATOM 4037 O O . ARG A 1 523 ? -22.505 -13.717 17.832 1.00 96.44 523 ARG A O 1
ATOM 4044 N N . PRO A 1 524 ? -23.197 -15.848 17.739 1.00 93.31 524 PRO A N 1
ATOM 4045 C CA . PRO A 1 524 ? -23.222 -15.937 16.267 1.00 93.31 524 PRO A CA 1
ATOM 4046 C C . PRO A 1 524 ? -24.224 -14.980 15.585 1.00 93.31 524 PRO A C 1
ATOM 4048 O O . PRO A 1 524 ? -24.299 -14.899 14.359 1.00 93.31 524 PRO A O 1
ATOM 4051 N N . ARG A 1 525 ? -25.039 -14.262 16.374 1.00 93.25 525 ARG A N 1
ATOM 4052 C CA . ARG A 1 525 ? -25.927 -13.185 15.903 1.00 93.25 525 ARG A CA 1
ATOM 4053 C C . ARG A 1 525 ? -25.286 -11.794 15.953 1.00 93.25 525 ARG A C 1
ATOM 4055 O O . ARG A 1 525 ? -25.912 -10.856 15.477 1.00 93.25 525 ARG A O 1
ATOM 4062 N N . TRP A 1 526 ? -24.117 -11.635 16.573 1.00 96.06 526 TRP A N 1
ATOM 4063 C CA . TRP A 1 526 ? -23.410 -10.353 16.597 1.00 96.06 526 TRP A CA 1
ATOM 4064 C C . TRP A 1 526 ? -22.716 -10.119 15.260 1.00 96.06 526 TRP A C 1
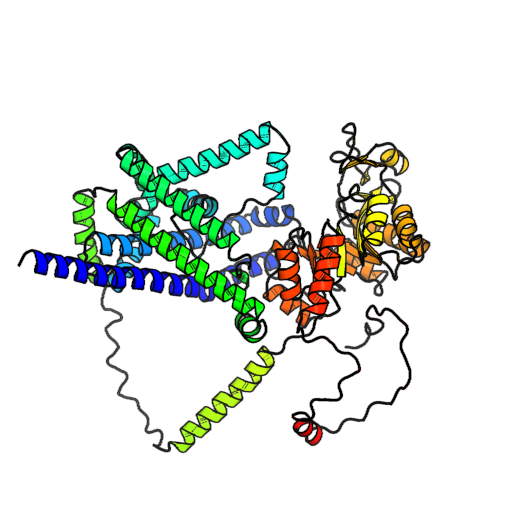ATOM 4066 O O . TRP A 1 526 ? -22.404 -11.072 14.554 1.00 96.06 526 TRP A O 1
ATOM 4076 N N . TRP A 1 527 ? -22.480 -8.853 14.923 1.00 95.94 527 TRP A N 1
ATOM 4077 C CA . TRP A 1 527 ? -21.803 -8.476 13.689 1.00 95.94 527 TRP A CA 1
ATOM 4078 C C . TRP A 1 527 ? -20.287 -8.497 13.914 1.00 95.94 527 TRP A C 1
ATOM 4080 O O . TRP A 1 527 ? -19.724 -7.550 14.477 1.00 95.94 527 TRP A O 1
ATOM 4090 N N . VAL A 1 528 ? -19.628 -9.600 13.548 1.00 96.88 528 VAL A N 1
ATOM 4091 C CA . VAL A 1 528 ? -18.211 -9.850 13.863 1.00 96.88 528 VAL A CA 1
ATOM 4092 C C . VAL A 1 528 ? -17.383 -9.956 12.585 1.00 96.88 528 VAL A C 1
ATOM 4094 O O . VAL A 1 528 ? -17.648 -10.785 11.721 1.00 96.88 528 VAL A O 1
ATOM 4097 N N . GLY A 1 529 ? -16.343 -9.134 12.476 1.00 93.88 529 GLY A N 1
ATOM 4098 C CA . GLY A 1 529 ? -15.481 -9.054 11.301 1.00 93.88 529 GLY A CA 1
ATOM 4099 C C . GLY A 1 529 ? -14.001 -9.247 11.599 1.00 93.88 529 GLY A C 1
ATOM 4100 O O . GLY A 1 529 ? -13.548 -9.196 12.746 1.00 93.88 529 GLY A O 1
ATOM 4101 N N . TYR A 1 530 ? -13.218 -9.432 10.538 1.00 90.81 530 TYR A N 1
ATOM 4102 C CA . TYR A 1 530 ? -11.761 -9.528 10.640 1.00 90.81 530 TYR A CA 1
ATOM 4103 C C . TYR A 1 530 ? -11.083 -8.208 10.257 1.00 90.81 530 TYR A C 1
ATOM 4105 O O . TYR A 1 530 ? -11.398 -7.620 9.223 1.00 90.81 530 TYR A O 1
ATOM 4113 N N . CYS A 1 531 ? -10.104 -7.761 11.049 1.00 89.75 531 CYS A N 1
ATOM 4114 C CA . CYS A 1 531 ? -9.263 -6.611 10.710 1.00 89.75 531 CYS A CA 1
ATOM 4115 C C . CYS A 1 531 ? -8.013 -7.078 9.942 1.00 89.75 531 CYS A C 1
ATOM 4117 O O . CYS A 1 531 ? -7.099 -7.691 10.500 1.00 89.75 531 CYS A O 1
ATOM 4119 N N . VAL A 1 532 ? -7.983 -6.825 8.634 1.00 83.12 532 VAL A N 1
ATOM 4120 C CA . VAL A 1 532 ? -6.925 -7.248 7.709 1.00 83.12 532 VAL A CA 1
ATOM 4121 C C . VAL A 1 532 ? -5.945 -6.105 7.488 1.00 83.12 532 VAL A C 1
ATOM 4123 O O . VAL A 1 532 ? -6.139 -5.237 6.638 1.00 83.12 532 VAL A O 1
ATOM 4126 N N . PHE A 1 533 ? -4.851 -6.134 8.247 1.00 73.50 533 PHE A N 1
ATOM 4127 C CA . PHE A 1 533 ? -3.721 -5.223 8.063 1.00 73.50 533 PHE A CA 1
ATOM 4128 C C . PHE A 1 533 ? -2.967 -5.527 6.758 1.00 73.50 533 PHE A C 1
ATOM 4130 O O . PHE A 1 533 ? -2.629 -4.627 5.989 1.00 73.50 533 PHE A O 1
ATOM 4137 N N . GLY A 1 534 ? -2.693 -6.804 6.505 1.00 66.56 534 GLY A N 1
ATOM 4138 C CA . GLY A 1 534 ? -2.053 -7.277 5.289 1.00 66.56 534 GLY A CA 1
ATOM 4139 C C . GLY A 1 534 ? -2.330 -8.758 5.072 1.00 66.56 534 GLY A C 1
ATOM 4140 O O . GLY A 1 534 ? -2.405 -9.528 6.032 1.00 66.56 534 GLY A O 1
ATOM 4141 N N . ALA A 1 535 ? -2.475 -9.138 3.805 1.00 59.28 535 ALA A N 1
ATOM 4142 C CA . ALA A 1 535 ? -2.563 -10.525 3.379 1.00 59.28 535 ALA A CA 1
ATOM 4143 C C . ALA A 1 535 ? -1.288 -10.899 2.616 1.00 59.28 535 ALA A C 1
ATOM 4145 O O . ALA A 1 535 ? -0.832 -10.156 1.741 1.00 59.28 535 ALA A O 1
ATOM 4146 N N . LEU A 1 536 ? -0.706 -12.048 2.957 1.00 54.66 536 LEU A N 1
ATOM 4147 C CA . LEU A 1 536 ? 0.299 -12.682 2.113 1.00 54.66 536 LEU A CA 1
ATOM 4148 C C . LEU A 1 536 ? -0.435 -13.559 1.109 1.00 54.66 536 LEU A C 1
ATOM 4150 O O . LEU A 1 536 ? -0.966 -14.602 1.467 1.00 54.66 536 LEU A O 1
ATOM 4154 N N . GLY A 1 537 ? -0.468 -13.105 -0.141 1.00 60.41 537 GLY A N 1
ATOM 4155 C CA . GLY A 1 537 ? -1.247 -13.755 -1.184 1.00 60.41 537 GLY A CA 1
ATOM 4156 C C . GLY A 1 537 ? -2.754 -13.519 -1.053 1.00 60.41 537 GLY A C 1
ATOM 4157 O O . GLY A 1 537 ? -3.195 -12.517 -0.485 1.00 60.41 537 GLY A O 1
ATOM 4158 N N . ASN A 1 538 ? -3.544 -14.430 -1.616 1.00 66.12 538 ASN A N 1
ATOM 4159 C CA . ASN A 1 538 ? -5.000 -14.381 -1.535 1.00 66.12 538 ASN A CA 1
ATOM 4160 C C . ASN A 1 538 ? -5.483 -14.628 -0.099 1.00 66.12 538 ASN A C 1
ATOM 4162 O O . ASN A 1 538 ? -5.012 -15.536 0.582 1.00 66.12 538 ASN A O 1
ATOM 4166 N N . LEU A 1 539 ? -6.487 -13.861 0.332 1.00 68.38 539 LEU A N 1
ATOM 4167 C CA . LEU A 1 539 ? -7.207 -14.139 1.572 1.00 68.38 539 LEU A CA 1
ATOM 4168 C C . LEU A 1 539 ? -7.833 -15.541 1.491 1.00 68.38 539 LEU A C 1
ATOM 4170 O O . LEU A 1 539 ? -8.468 -15.869 0.485 1.00 68.38 539 LEU A O 1
ATOM 4174 N N . ASN A 1 540 ? -7.711 -16.350 2.547 1.00 67.88 540 ASN A N 1
ATOM 4175 C CA . ASN A 1 540 ? -8.603 -17.495 2.685 1.00 67.88 540 ASN A CA 1
ATOM 4176 C C . ASN A 1 540 ? -9.977 -16.963 3.097 1.00 67.88 540 ASN A C 1
ATOM 4178 O O . ASN A 1 540 ? -10.149 -16.515 4.226 1.00 67.88 540 ASN A O 1
ATOM 4182 N N . TRP A 1 541 ? -10.939 -17.010 2.182 1.00 72.06 541 TRP A N 1
ATOM 4183 C CA . TRP A 1 541 ? -12.297 -16.530 2.423 1.00 72.06 541 TRP A CA 1
ATOM 4184 C C . TRP A 1 541 ? -13.197 -17.538 3.157 1.00 72.06 541 TRP A C 1
ATOM 4186 O O . TRP A 1 541 ? -14.356 -17.239 3.415 1.00 72.06 541 TRP A O 1
ATOM 4196 N N . GLN A 1 542 ? -12.682 -18.714 3.540 1.00 67.31 542 GLN A N 1
ATOM 4197 C CA . GLN A 1 542 ? -13.377 -19.675 4.412 1.00 67.31 542 GLN A CA 1
ATOM 4198 C C . GLN A 1 542 ? -13.361 -19.223 5.884 1.00 67.31 542 GLN A C 1
ATOM 4200 O O . GLN A 1 542 ? -12.927 -19.959 6.770 1.00 67.31 542 GLN A O 1
ATOM 4205 N N . MET A 1 543 ? -13.791 -17.990 6.136 1.00 71.75 543 MET A N 1
ATOM 4206 C CA . MET A 1 543 ? -13.908 -17.403 7.466 1.00 71.75 543 MET A CA 1
ATOM 4207 C C . MET A 1 543 ? -15.374 -17.196 7.807 1.00 71.75 543 MET A C 1
ATOM 4209 O O . MET A 1 543 ? -16.134 -16.689 6.986 1.00 71.75 543 MET A O 1
ATOM 4213 N N . ASP A 1 544 ? -15.746 -17.525 9.037 1.00 83.00 544 ASP A N 1
ATOM 4214 C CA . ASP A 1 544 ? -17.076 -17.254 9.577 1.00 83.00 544 ASP A CA 1
ATOM 4215 C C . ASP A 1 544 ? -17.128 -15.800 10.085 1.00 83.00 544 ASP A C 1
ATOM 4217 O O . ASP A 1 544 ? -16.944 -15.524 11.271 1.00 83.00 544 ASP A O 1
ATOM 4221 N N . VAL A 1 545 ? -17.240 -14.835 9.164 1.00 89.44 545 VAL A N 1
ATOM 4222 C CA . VAL A 1 545 ? -17.227 -13.390 9.465 1.00 89.44 545 VAL A CA 1
ATOM 4223 C C . VAL A 1 545 ? -18.295 -12.628 8.689 1.00 89.44 545 VAL A C 1
ATOM 4225 O O . VAL A 1 545 ? -18.538 -12.885 7.514 1.00 89.44 545 VAL A O 1
ATOM 4228 N N . ASP A 1 546 ? -18.886 -11.637 9.350 1.00 92.88 546 ASP A N 1
ATOM 4229 C CA . ASP A 1 546 ? -19.943 -10.776 8.814 1.00 92.88 546 ASP A CA 1
ATOM 4230 C C . ASP A 1 546 ? -19.404 -9.600 7.987 1.00 92.88 546 ASP A C 1
ATOM 4232 O O . ASP A 1 546 ? -20.148 -8.987 7.230 1.00 92.88 546 ASP A O 1
ATOM 4236 N N . PHE A 1 547 ? -18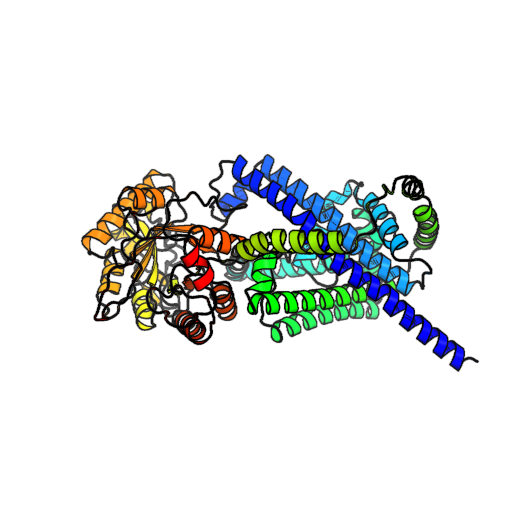.122 -9.249 8.142 1.00 94.69 547 PHE A N 1
ATOM 4237 C CA . PHE A 1 547 ? -17.452 -8.194 7.374 1.00 94.69 547 PHE A CA 1
ATOM 4238 C C . PHE A 1 547 ? -15.924 -8.329 7.421 1.00 94.69 547 PHE A C 1
ATOM 4240 O O . PHE A 1 547 ? -15.359 -9.028 8.268 1.00 94.69 547 PHE A O 1
ATOM 4247 N N . VAL A 1 548 ? -15.230 -7.594 6.549 1.00 92.94 548 VAL A N 1
ATOM 4248 C CA . VAL A 1 548 ? -13.769 -7.439 6.608 1.00 92.94 548 VAL A CA 1
ATOM 4249 C C . VAL A 1 548 ? -13.380 -5.963 6.629 1.00 92.94 548 VAL A C 1
ATOM 4251 O O . VAL A 1 548 ? -13.717 -5.208 5.722 1.00 92.94 548 VAL A O 1
ATOM 4254 N N . ALA A 1 549 ? -12.608 -5.557 7.639 1.00 93.94 549 ALA A N 1
ATOM 4255 C CA . ALA A 1 549 ? -11.966 -4.248 7.692 1.00 93.94 549 ALA A CA 1
ATOM 4256 C C . ALA A 1 549 ? -10.560 -4.335 7.068 1.00 93.94 549 ALA A C 1
ATOM 4258 O O . ALA A 1 549 ? -9.617 -4.804 7.707 1.00 93.94 549 ALA A O 1
ATOM 4259 N N . LEU A 1 550 ? -10.405 -3.903 5.818 1.00 91.12 550 LEU A N 1
ATOM 4260 C CA . LEU A 1 550 ? -9.180 -3.998 5.023 1.00 91.12 550 LEU A CA 1
ATOM 4261 C C . LEU A 1 550 ? -8.343 -2.712 5.077 1.00 91.12 550 LEU A C 1
ATOM 4263 O O . LEU A 1 550 ? -8.854 -1.614 4.865 1.00 91.12 550 LEU A O 1
ATOM 4267 N N . LYS A 1 551 ? -7.025 -2.844 5.246 1.00 88.44 551 LYS A N 1
ATOM 4268 C CA . LYS A 1 551 ? -6.094 -1.735 5.019 1.00 88.44 551 LYS A CA 1
ATOM 4269 C C . LYS A 1 551 ? -6.140 -1.291 3.551 1.00 88.44 551 LYS A C 1
ATOM 4271 O O . LYS A 1 551 ? -5.840 -2.100 2.674 1.00 88.44 551 LYS A O 1
ATOM 4276 N N . GLU A 1 552 ? -6.440 -0.018 3.289 1.00 87.81 552 GLU A N 1
ATOM 4277 C CA . GLU A 1 552 ? -6.660 0.543 1.937 1.00 87.81 552 GLU A CA 1
ATOM 4278 C C . GLU A 1 552 ? -5.583 0.134 0.925 1.00 87.81 552 GLU A C 1
ATOM 4280 O O . GLU A 1 552 ? -5.910 -0.333 -0.159 1.00 87.81 552 GLU A O 1
ATOM 4285 N N . SER A 1 553 ? -4.304 0.143 1.310 1.00 80.75 553 SER A N 1
ATOM 4286 C CA . SER A 1 553 ? -3.200 -0.205 0.407 1.00 80.75 553 SER A CA 1
ATOM 4287 C C . SER A 1 553 ? -3.173 -1.679 -0.049 1.00 80.75 553 SER A C 1
ATOM 4289 O O . SER A 1 553 ? -2.249 -2.087 -0.757 1.00 80.75 553 SER A O 1
ATOM 4291 N N . GLN A 1 554 ? -4.101 -2.518 0.426 1.00 80.19 554 GLN A N 1
ATOM 4292 C CA . GLN A 1 554 ? -4.335 -3.882 -0.058 1.00 80.19 554 GLN A CA 1
ATOM 4293 C C . GLN A 1 554 ? -5.580 -4.003 -0.947 1.00 80.19 554 GLN A C 1
ATOM 4295 O O . GLN A 1 554 ? -5.741 -5.039 -1.599 1.00 80.19 554 GLN A O 1
ATOM 4300 N N . LEU A 1 555 ? -6.428 -2.971 -1.005 1.00 84.88 555 LEU A N 1
ATOM 4301 C CA . LEU A 1 555 ? -7.609 -2.929 -1.856 1.00 84.88 555 LEU A CA 1
ATOM 4302 C C . LEU A 1 555 ? -7.210 -3.131 -3.320 1.00 84.88 555 LEU A C 1
ATOM 4304 O O . LEU A 1 555 ? -6.206 -2.611 -3.806 1.00 84.88 555 LEU A O 1
ATOM 4308 N N . ASN A 1 556 ? -7.981 -3.963 -4.007 1.00 84.44 556 ASN A N 1
ATOM 4309 C CA . ASN A 1 556 ? -7.877 -4.199 -5.437 1.00 84.44 556 ASN A CA 1
ATOM 4310 C C . ASN A 1 556 ? -9.164 -4.875 -5.919 1.00 84.44 556 ASN A C 1
ATOM 4312 O O . ASN A 1 556 ? -9.931 -5.434 -5.129 1.00 84.44 556 ASN A O 1
ATOM 4316 N N . THR A 1 557 ? -9.367 -4.863 -7.229 1.00 86.00 557 THR A N 1
ATOM 4317 C CA . THR A 1 557 ? -10.530 -5.472 -7.889 1.00 86.00 557 THR A CA 1
ATOM 4318 C C . THR A 1 557 ? -10.724 -6.959 -7.558 1.00 86.00 557 THR A C 1
ATOM 4320 O O . THR A 1 557 ? -11.853 -7.368 -7.320 1.00 86.00 557 THR A O 1
ATOM 4323 N N . MET A 1 558 ? -9.665 -7.776 -7.450 1.00 84.19 558 MET A N 1
ATOM 4324 C CA . MET A 1 558 ? -9.811 -9.197 -7.082 1.00 84.19 558 MET A CA 1
ATOM 4325 C C . MET A 1 558 ? -10.315 -9.378 -5.647 1.00 84.19 558 MET A C 1
ATOM 4327 O O . MET A 1 558 ? -11.143 -10.250 -5.398 1.00 84.19 558 MET A O 1
ATOM 4331 N N . PHE A 1 559 ? -9.838 -8.560 -4.707 1.00 86.50 559 PHE A N 1
ATOM 4332 C CA . PHE A 1 559 ? -10.296 -8.619 -3.320 1.00 86.50 559 PHE A CA 1
ATOM 4333 C C . PHE A 1 559 ? -11.792 -8.299 -3.211 1.00 86.50 559 PHE A C 1
ATOM 4335 O O . PHE A 1 559 ? -12.524 -9.031 -2.552 1.00 86.50 559 PHE A O 1
ATOM 4342 N N . LEU A 1 560 ? -12.244 -7.233 -3.879 1.00 87.62 560 LEU A N 1
ATOM 4343 C CA . LEU A 1 560 ? -13.643 -6.801 -3.837 1.00 87.62 560 LEU A CA 1
ATOM 4344 C C . LEU A 1 560 ? -14.598 -7.801 -4.491 1.00 87.62 560 LEU A C 1
ATOM 4346 O O . LEU A 1 560 ? -15.654 -8.066 -3.930 1.00 87.62 560 LEU A O 1
ATOM 4350 N N . GLU A 1 561 ? -14.237 -8.380 -5.637 1.00 86.94 561 GLU A N 1
ATOM 4351 C CA . GLU A 1 561 ? -15.101 -9.372 -6.290 1.00 86.94 561 GLU A CA 1
ATOM 4352 C C . GLU A 1 561 ? -15.191 -10.664 -5.472 1.00 86.94 561 GLU A C 1
ATOM 4354 O O . GLU A 1 561 ? -16.288 -11.167 -5.271 1.00 86.94 561 GLU A O 1
ATOM 4359 N N . ASN A 1 562 ? -14.085 -11.142 -4.889 1.00 86.25 562 ASN A N 1
ATOM 4360 C CA . ASN A 1 562 ? -14.128 -12.308 -4.000 1.00 86.25 562 ASN A CA 1
ATOM 4361 C C . ASN A 1 562 ? -14.976 -12.055 -2.734 1.00 86.25 562 ASN A C 1
ATOM 4363 O O . ASN A 1 562 ? -15.601 -12.981 -2.227 1.00 86.25 562 ASN A O 1
ATOM 4367 N N . ALA A 1 563 ? -15.005 -10.816 -2.226 1.00 87.94 563 ALA A N 1
ATOM 4368 C CA . ALA A 1 563 ? -15.874 -10.431 -1.114 1.00 87.94 563 ALA A CA 1
ATOM 4369 C C . ALA A 1 563 ? -17.356 -10.406 -1.533 1.00 87.94 563 ALA A C 1
ATOM 4371 O O . ALA A 1 563 ? -18.211 -10.932 -0.822 1.00 87.94 563 ALA A O 1
ATOM 4372 N N . ARG A 1 564 ? -17.650 -9.842 -2.715 1.00 87.69 564 ARG A N 1
ATOM 4373 C CA . ARG A 1 564 ? -18.994 -9.760 -3.315 1.00 87.69 564 ARG A CA 1
ATOM 4374 C C . ARG A 1 564 ? -19.601 -11.117 -3.627 1.00 87.69 564 ARG A C 1
ATOM 4376 O O . ARG A 1 564 ? -20.755 -11.334 -3.276 1.00 87.69 564 ARG A O 1
ATOM 4383 N N . ASP A 1 565 ? -18.819 -12.024 -4.208 1.00 86.12 565 ASP A N 1
ATOM 4384 C CA . ASP A 1 565 ? -19.224 -13.402 -4.517 1.00 86.12 565 ASP A CA 1
ATOM 4385 C C . ASP A 1 565 ? -19.596 -14.205 -3.243 1.00 86.12 565 ASP A C 1
ATOM 4387 O O . ASP A 1 565 ? -20.194 -15.276 -3.331 1.00 86.12 565 ASP A O 1
ATOM 4391 N N . LEU A 1 566 ? -19.251 -13.689 -2.054 1.00 86.50 566 LEU A N 1
ATOM 4392 C CA . LEU A 1 566 ? -19.591 -14.232 -0.732 1.00 86.50 566 LEU A CA 1
ATOM 4393 C C . LEU A 1 566 ? -20.507 -13.301 0.088 1.00 86.50 566 LEU A C 1
ATOM 4395 O O . LEU A 1 566 ? -20.774 -13.571 1.256 1.00 86.50 566 LEU A O 1
ATOM 4399 N N . HIS A 1 567 ? -20.965 -12.196 -0.506 1.00 88.19 567 HIS A N 1
ATOM 4400 C CA . HIS A 1 567 ? -21.742 -11.120 0.118 1.00 88.19 567 HIS A CA 1
ATOM 4401 C C . HIS A 1 567 ? -21.112 -10.473 1.372 1.00 88.19 567 HIS A C 1
ATOM 4403 O O . HIS A 1 567 ? -21.808 -9.784 2.121 1.00 88.19 567 HIS A O 1
ATOM 4409 N N . ILE A 1 568 ? -19.798 -10.612 1.579 1.00 90.75 568 ILE A N 1
ATOM 4410 C CA . ILE A 1 568 ? -19.072 -10.051 2.727 1.00 90.75 568 ILE A CA 1
ATOM 4411 C C . ILE A 1 568 ? -18.772 -8.558 2.472 1.00 90.75 568 ILE A C 1
ATOM 4413 O O . ILE A 1 568 ? -17.980 -8.244 1.578 1.00 90.75 568 ILE A O 1
ATOM 4417 N N . PRO A 1 569 ? -19.343 -7.610 3.242 1.00 93.75 569 PRO A N 1
ATOM 4418 C CA . PRO A 1 569 ? -19.011 -6.195 3.122 1.00 93.75 569 PRO A CA 1
ATOM 4419 C C . PRO A 1 569 ? -17.559 -5.896 3.512 1.00 93.75 569 PRO A C 1
ATOM 4421 O O . PRO A 1 569 ? -16.993 -6.476 4.446 1.00 93.75 569 PRO A O 1
ATOM 4424 N N . VAL A 1 570 ? -16.963 -4.938 2.799 1.00 93.88 570 VAL A N 1
ATOM 4425 C CA . VAL A 1 570 ? -15.565 -4.517 2.979 1.00 93.88 570 VAL A CA 1
ATOM 4426 C C . VAL A 1 570 ? -15.519 -3.078 3.476 1.00 93.88 570 VAL A C 1
ATOM 4428 O O . VAL A 1 570 ? -15.998 -2.177 2.791 1.00 93.88 570 VAL A O 1
ATOM 4431 N N . TYR A 1 571 ? -14.909 -2.848 4.637 1.00 96.38 571 TYR A N 1
ATOM 4432 C CA . TYR A 1 571 ? -14.645 -1.511 5.177 1.00 96.38 571 TYR A CA 1
ATOM 4433 C C . TYR A 1 571 ? -13.166 -1.173 5.001 1.00 96.38 571 TYR A C 1
ATOM 4435 O O . TYR A 1 571 ? -12.318 -1.990 5.349 1.00 96.38 571 TYR A O 1
ATOM 4443 N N . VAL A 1 572 ? -12.824 0.010 4.493 1.00 95.12 572 VAL A N 1
ATOM 4444 C CA . VAL A 1 572 ? -11.417 0.397 4.267 1.00 95.12 572 VAL A CA 1
ATOM 4445 C C . VAL A 1 572 ? -10.869 1.310 5.354 1.00 95.12 572 VAL A C 1
ATOM 4447 O O . VAL A 1 572 ? -11.562 2.214 5.817 1.00 95.12 572 VAL A O 1
ATOM 4450 N N . TRP A 1 573 ? -9.612 1.094 5.754 1.00 93.75 573 TRP A N 1
ATOM 4451 C CA . TRP A 1 573 ? -8.942 1.876 6.797 1.00 93.75 573 TRP A CA 1
ATOM 4452 C C . TRP A 1 573 ? -7.447 2.128 6.514 1.00 93.75 573 TRP A C 1
ATOM 4454 O O . TRP A 1 573 ? -6.793 1.359 5.817 1.00 93.75 573 TRP A O 1
ATOM 4464 N N . THR A 1 574 ? -6.814 3.181 7.036 1.00 90.88 574 THR A N 1
ATOM 4465 C CA . THR A 1 574 ? -7.408 4.437 7.524 1.00 90.88 574 THR A CA 1
ATOM 4466 C C . THR A 1 574 ? -7.356 5.444 6.375 1.00 90.88 574 THR A C 1
ATOM 4468 O O . THR A 1 574 ? -6.267 5.891 6.004 1.00 90.88 574 THR A O 1
ATOM 4471 N N . VAL A 1 575 ? -8.501 5.804 5.793 1.00 90.38 575 VAL A N 1
ATOM 4472 C CA . VAL A 1 575 ? -8.542 6.547 4.518 1.00 90.38 575 VAL A CA 1
ATOM 4473 C C . VAL A 1 575 ? -8.773 8.034 4.760 1.00 90.38 575 VAL A C 1
ATOM 4475 O O . VAL A 1 575 ? -9.894 8.514 4.713 1.00 90.38 575 VAL A O 1
ATOM 4478 N N . ASN A 1 576 ? -7.709 8.787 5.044 1.00 89.75 576 ASN A N 1
ATOM 4479 C CA . ASN A 1 576 ? -7.816 10.215 5.387 1.00 89.75 576 ASN A CA 1
ATOM 4480 C C . ASN A 1 576 ? -7.780 11.182 4.181 1.00 89.75 576 ASN A C 1
ATOM 4482 O O . ASN A 1 576 ? -7.926 12.388 4.383 1.00 89.75 576 ASN A O 1
ATOM 4486 N N . ASP A 1 577 ? -7.579 10.691 2.953 1.00 89.56 577 ASP A N 1
ATOM 4487 C CA . ASP A 1 577 ? -7.617 11.505 1.728 1.00 89.56 577 ASP A CA 1
ATOM 4488 C C . ASP A 1 577 ? -8.991 11.407 1.050 1.00 89.56 577 ASP A C 1
ATOM 4490 O O . ASP A 1 577 ? -9.480 10.312 0.775 1.00 89.56 577 ASP A O 1
ATOM 4494 N N . ALA A 1 578 ? -9.604 12.557 0.767 1.00 90.12 578 ALA A N 1
ATOM 4495 C CA . ALA A 1 578 ? -10.929 12.666 0.167 1.00 90.12 578 ALA A CA 1
ATOM 4496 C C . ALA A 1 578 ? -11.009 12.026 -1.229 1.00 90.12 578 ALA A C 1
ATOM 4498 O O . ALA A 1 578 ? -12.031 11.431 -1.577 1.00 90.12 578 ALA A O 1
ATOM 4499 N N . ASP A 1 579 ? -9.941 12.118 -2.024 1.00 86.38 579 ASP A N 1
ATOM 4500 C CA . ASP A 1 579 ? -9.935 11.531 -3.366 1.00 86.38 579 ASP A CA 1
ATOM 4501 C C . ASP A 1 579 ? -9.767 10.004 -3.314 1.00 86.38 579 ASP A C 1
ATOM 4503 O O . ASP A 1 579 ? -10.378 9.303 -4.124 1.00 86.38 579 ASP A O 1
ATOM 4507 N N . THR A 1 580 ? -9.062 9.471 -2.306 1.00 87.50 580 THR A N 1
ATOM 4508 C CA . THR A 1 580 ? -9.043 8.027 -2.012 1.00 87.50 580 THR A CA 1
ATOM 4509 C C . THR A 1 580 ? -10.392 7.544 -1.471 1.00 87.50 580 THR A C 1
ATOM 4511 O O . THR A 1 580 ? -10.899 6.539 -1.954 1.00 87.50 580 THR A O 1
ATOM 4514 N N . MET A 1 581 ? -11.059 8.286 -0.573 1.00 91.38 581 MET A N 1
ATOM 4515 C CA . MET A 1 581 ? -12.418 7.922 -0.126 1.00 91.38 581 MET A CA 1
ATOM 4516 C C . MET A 1 581 ? -13.383 7.790 -1.319 1.00 91.38 581 MET A C 1
ATOM 4518 O O . MET A 1 581 ? -14.104 6.800 -1.431 1.00 91.38 581 MET A O 1
ATOM 4522 N N . ARG A 1 582 ? -13.373 8.758 -2.250 1.00 89.69 582 ARG A N 1
ATOM 4523 C CA . ARG A 1 582 ? -14.184 8.701 -3.482 1.00 89.69 582 ARG A CA 1
ATOM 4524 C C . ARG A 1 582 ? -13.768 7.559 -4.411 1.00 89.69 582 ARG A C 1
ATOM 4526 O O . ARG A 1 582 ? -14.630 6.977 -5.066 1.00 89.69 582 ARG A O 1
ATOM 4533 N N . HIS A 1 583 ? -12.474 7.251 -4.493 1.00 86.12 583 HIS A N 1
ATOM 4534 C CA . HIS A 1 583 ? -11.956 6.116 -5.257 1.00 86.12 583 HIS A CA 1
ATOM 4535 C C . HIS A 1 583 ? -12.515 4.789 -4.729 1.00 86.12 583 HIS A C 1
ATOM 4537 O O . HIS A 1 583 ? -13.133 4.042 -5.489 1.00 86.12 583 HIS A O 1
ATOM 4543 N N . ASP A 1 584 ? -12.368 4.544 -3.429 1.00 89.62 584 ASP A N 1
ATOM 4544 C CA . ASP A 1 584 ? -12.755 3.295 -2.776 1.00 89.62 584 ASP A CA 1
ATOM 4545 C C . ASP A 1 584 ? -14.274 3.078 -2.839 1.00 89.62 584 ASP A C 1
ATOM 4547 O O . ASP A 1 584 ? -14.746 1.990 -3.180 1.00 89.62 584 ASP A O 1
ATOM 4551 N N . LEU A 1 585 ? -15.063 4.133 -2.601 1.00 89.50 585 LEU A N 1
ATOM 4552 C CA . LEU A 1 585 ? -16.526 4.094 -2.725 1.00 89.50 585 LEU A CA 1
ATOM 4553 C C . LEU A 1 585 ? -16.981 3.778 -4.158 1.00 89.50 585 LEU A C 1
ATOM 4555 O O . LEU A 1 585 ? -17.907 2.992 -4.335 1.00 89.50 585 LEU A O 1
ATOM 4559 N N . ARG A 1 586 ? -16.295 4.296 -5.187 1.00 86.00 586 ARG A N 1
ATOM 4560 C CA . ARG A 1 586 ? -16.578 3.979 -6.604 1.00 86.00 586 ARG A CA 1
ATOM 4561 C C . ARG A 1 586 ? -16.080 2.607 -7.051 1.00 86.00 586 ARG A C 1
ATOM 4563 O O . ARG A 1 586 ? -16.609 2.047 -8.010 1.00 86.00 586 ARG A O 1
ATOM 4570 N N . LEU A 1 587 ? -15.067 2.048 -6.387 1.00 84.06 587 LEU A N 1
ATOM 4571 C CA . LEU A 1 587 ? -14.754 0.621 -6.505 1.00 84.06 587 LEU A CA 1
ATOM 4572 C C . LEU A 1 587 ? -15.810 -0.245 -5.802 1.00 84.06 587 LEU A C 1
ATOM 4574 O O . LEU A 1 587 ? -15.971 -1.415 -6.165 1.00 84.06 587 LEU A O 1
ATOM 4578 N N . GLY A 1 588 ? -16.543 0.342 -4.852 1.00 87.00 588 GLY A N 1
ATOM 4579 C CA . GLY A 1 588 ? -17.686 -0.215 -4.140 1.00 87.00 588 GLY A CA 1
ATOM 4580 C C . GLY A 1 588 ? -17.303 -0.936 -2.851 1.00 87.00 588 GLY A C 1
ATOM 4581 O O . GLY A 1 588 ? -17.684 -2.090 -2.658 1.00 87.00 588 GLY A O 1
ATOM 4582 N N . VAL A 1 589 ? -16.540 -0.263 -1.986 1.00 91.81 589 VAL A N 1
ATOM 4583 C CA . VAL A 1 589 ? -16.419 -0.624 -0.562 1.00 91.81 589 VAL A CA 1
ATOM 4584 C C . VAL A 1 589 ? -17.721 -0.303 0.185 1.00 91.81 589 VAL A C 1
ATOM 4586 O O . VAL A 1 589 ? -18.444 0.626 -0.169 1.00 91.81 589 VAL A O 1
ATOM 4589 N N . SER A 1 590 ? -18.010 -1.050 1.247 1.00 93.81 590 SER A N 1
ATOM 4590 C CA . SER A 1 590 ? -19.225 -0.927 2.070 1.00 93.81 590 SER A CA 1
ATOM 4591 C C . SER A 1 590 ? -19.055 0.008 3.276 1.00 93.81 590 SER A C 1
ATOM 4593 O O . SER A 1 590 ? -19.960 0.148 4.094 1.00 93.81 590 SER A O 1
ATOM 4595 N N . GLY A 1 591 ? -17.904 0.663 3.425 1.00 94.81 591 GLY A N 1
ATOM 4596 C CA . GLY A 1 591 ? -17.674 1.628 4.498 1.00 94.81 591 GLY A CA 1
ATOM 4597 C C . GLY A 1 591 ? -16.250 2.162 4.527 1.00 94.81 591 GLY A C 1
ATOM 4598 O O . GLY A 1 591 ? -15.326 1.542 3.998 1.00 94.81 591 GLY A O 1
ATOM 4599 N N . VAL A 1 592 ? -16.079 3.322 5.154 1.00 97.00 592 VAL A N 1
ATOM 4600 C CA . VAL A 1 592 ? -14.797 4.027 5.252 1.00 97.00 592 VAL A CA 1
ATOM 4601 C C . VAL A 1 592 ? -14.513 4.358 6.712 1.00 97.00 592 VAL A C 1
ATOM 4603 O O . VAL A 1 592 ? -15.308 5.030 7.368 1.00 97.00 592 VAL A O 1
ATOM 4606 N N . ILE A 1 593 ? -13.359 3.904 7.197 1.00 97.75 593 ILE A N 1
ATOM 4607 C CA . ILE A 1 593 ? -12.827 4.167 8.535 1.00 97.75 593 ILE A CA 1
ATOM 4608 C C . ILE A 1 593 ? -11.748 5.249 8.409 1.00 97.75 593 ILE A C 1
ATOM 4610 O O . ILE A 1 593 ? -10.687 5.017 7.819 1.00 97.75 593 ILE A O 1
ATOM 4614 N N . ALA A 1 594 ? -12.007 6.441 8.946 1.00 96.69 594 ALA A N 1
ATOM 4615 C CA . ALA A 1 594 ? -11.083 7.574 8.859 1.00 96.69 594 ALA A CA 1
ATOM 4616 C C . ALA A 1 594 ? -11.231 8.557 10.032 1.00 96.69 594 ALA A C 1
ATOM 4618 O O . ALA A 1 594 ? -12.221 8.541 10.759 1.00 96.69 594 ALA A O 1
ATOM 4619 N N . ASP A 1 595 ? -10.239 9.424 10.226 1.00 95.06 595 ASP A N 1
ATOM 4620 C CA . ASP A 1 595 ? -10.173 10.341 11.369 1.00 95.06 595 ASP A CA 1
ATOM 4621 C C . ASP A 1 595 ? -11.188 11.501 11.254 1.00 95.06 595 ASP A C 1
ATOM 4623 O O . ASP A 1 595 ? -11.669 12.030 12.256 1.00 95.06 595 ASP A O 1
ATOM 4627 N N . HIS A 1 596 ? -11.470 11.966 10.032 1.00 95.31 596 HIS A N 1
ATOM 4628 C CA . HIS A 1 596 ? -12.198 13.215 9.772 1.00 95.31 596 HIS A CA 1
ATOM 4629 C C . HIS A 1 596 ? -13.685 12.973 9.467 1.00 95.31 596 HIS A C 1
ATOM 4631 O O . HIS A 1 596 ? -14.094 13.002 8.305 1.00 95.31 596 HIS A O 1
ATOM 4637 N N . THR A 1 597 ? -14.511 12.785 10.500 1.00 95.56 597 THR A N 1
ATOM 4638 C CA . THR A 1 597 ? -15.919 12.346 10.375 1.00 95.56 597 THR A CA 1
ATOM 4639 C C . THR A 1 597 ? -16.740 13.152 9.365 1.00 95.56 597 THR A C 1
ATOM 4641 O O . THR A 1 597 ? -17.413 12.580 8.510 1.00 95.56 597 THR A O 1
ATOM 4644 N N . SER A 1 598 ? -16.658 14.488 9.412 1.00 94.88 598 SER A N 1
ATOM 4645 C CA . SER A 1 598 ? -17.409 15.367 8.501 1.00 94.88 598 SER A CA 1
ATOM 4646 C C . SER A 1 598 ? -17.001 15.218 7.036 1.00 94.88 598 SER A C 1
ATOM 4648 O O . SER A 1 598 ? -17.821 15.455 6.152 1.00 94.88 598 SER A O 1
ATOM 4650 N N . THR A 1 599 ? -15.752 14.827 6.769 1.00 95.62 599 THR A N 1
ATOM 4651 C CA . THR A 1 599 ? -15.263 14.559 5.411 1.00 95.62 599 THR A CA 1
ATOM 4652 C C . THR A 1 599 ? -15.854 13.249 4.897 1.00 95.62 599 THR A C 1
ATOM 4654 O O . THR A 1 599 ? -16.378 13.226 3.787 1.00 95.62 599 THR A O 1
ATOM 4657 N N . ILE A 1 600 ? -15.867 12.200 5.731 1.00 94.50 600 ILE A N 1
ATOM 4658 C CA . ILE A 1 600 ? -16.465 10.899 5.388 1.00 94.50 600 ILE A CA 1
ATOM 4659 C C . ILE A 1 600 ? -17.960 11.058 5.091 1.00 94.50 600 ILE A C 1
ATOM 4661 O O . ILE A 1 600 ? -18.420 10.638 4.033 1.00 94.50 600 ILE A O 1
ATOM 4665 N N . ARG A 1 601 ? -18.709 11.710 5.997 1.00 94.81 601 ARG A N 1
ATOM 4666 C CA . ARG A 1 601 ? -20.157 11.937 5.859 1.00 94.81 601 ARG A CA 1
ATOM 4667 C C . ARG A 1 601 ? -20.485 12.651 4.548 1.00 94.81 601 ARG A C 1
ATOM 4669 O O . ARG A 1 601 ? -21.253 12.122 3.753 1.00 94.81 601 ARG A O 1
ATOM 4676 N N . THR A 1 602 ? -19.827 13.789 4.298 1.00 95.62 602 THR A N 1
ATOM 4677 C CA . THR A 1 602 ? -19.985 14.568 3.057 1.00 95.62 602 THR A CA 1
ATOM 4678 C C . THR A 1 602 ? -19.742 13.707 1.817 1.00 95.62 602 THR A C 1
ATOM 4680 O O . THR A 1 602 ? -20.548 13.734 0.898 1.00 95.62 602 THR A O 1
ATOM 4683 N N . ILE A 1 603 ? -18.667 12.915 1.791 1.00 94.12 603 ILE A N 1
ATOM 4684 C CA . ILE A 1 603 ? -18.290 12.123 0.611 1.00 94.12 603 ILE A CA 1
ATOM 4685 C C . ILE A 1 603 ? -19.221 10.923 0.387 1.00 94.12 603 ILE A C 1
ATOM 4687 O O . ILE A 1 603 ? -19.524 10.590 -0.758 1.00 94.12 603 ILE A O 1
ATOM 4691 N N . ILE A 1 604 ? -19.719 10.285 1.450 1.00 92.19 604 ILE A N 1
ATOM 4692 C CA . ILE A 1 604 ? -20.720 9.222 1.302 1.00 92.19 604 ILE A CA 1
ATOM 4693 C C . ILE A 1 604 ? -22.045 9.809 0.801 1.00 92.19 604 ILE A C 1
ATOM 4695 O O . ILE A 1 604 ? -22.671 9.215 -0.077 1.00 92.19 604 ILE A O 1
ATOM 4699 N N . ASP A 1 605 ? -22.447 10.988 1.273 1.00 90.88 605 ASP A N 1
ATOM 4700 C CA . ASP A 1 605 ? -23.662 11.643 0.781 1.00 90.88 605 ASP A CA 1
ATOM 4701 C C . ASP A 1 605 ? -23.500 12.136 -0.675 1.00 90.88 605 ASP A C 1
ATOM 4703 O O . ASP A 1 605 ? -24.379 11.865 -1.492 1.00 90.88 605 ASP A O 1
ATOM 4707 N N . GLU A 1 606 ? -22.336 12.686 -1.059 1.00 89.62 606 GLU A N 1
ATOM 4708 C CA . GLU A 1 606 ? -21.965 12.930 -2.469 1.00 89.62 606 GLU A CA 1
ATOM 4709 C C . GLU A 1 606 ? -22.099 11.649 -3.321 1.00 89.62 606 GLU A C 1
ATOM 4711 O O . GLU A 1 606 ? -22.626 11.697 -4.431 1.00 89.62 606 GLU A O 1
ATOM 4716 N N . SER A 1 607 ? -21.650 10.490 -2.817 1.00 83.19 607 SER A N 1
ATOM 4717 C CA . SER A 1 607 ? -21.736 9.217 -3.556 1.00 83.19 607 SER A CA 1
ATOM 4718 C C . SER A 1 607 ? -23.176 8.706 -3.714 1.00 83.19 607 SER A C 1
ATOM 4720 O O . SER A 1 607 ? -23.540 8.194 -4.773 1.00 83.19 607 SER A O 1
ATOM 4722 N N . ARG A 1 608 ? -24.032 8.910 -2.700 1.00 80.88 608 ARG A N 1
ATOM 4723 C CA . ARG A 1 608 ? -25.464 8.560 -2.743 1.00 80.88 608 ARG A CA 1
ATOM 4724 C C . ARG A 1 608 ? -26.230 9.362 -3.794 1.00 80.88 608 ARG A C 1
ATOM 4726 O O . ARG A 1 608 ? -27.168 8.819 -4.385 1.00 80.88 608 ARG A O 1
ATOM 4733 N N . GLU A 1 609 ? -25.837 10.620 -4.001 1.00 72.88 609 GLU A N 1
ATOM 4734 C CA . GLU A 1 609 ? -26.384 11.527 -5.018 1.00 72.88 609 GLU A CA 1
ATOM 4735 C C . GLU A 1 609 ? -25.834 11.257 -6.434 1.00 72.88 609 GLU A C 1
ATOM 4737 O O . GLU A 1 609 ? -26.495 11.609 -7.411 1.00 72.88 609 GLU A O 1
ATOM 4742 N N . ALA A 1 610 ? -24.651 10.640 -6.561 1.00 66.25 610 ALA A N 1
ATOM 4743 C CA . ALA A 1 610 ? -23.926 10.513 -7.830 1.00 66.25 610 ALA A CA 1
ATOM 4744 C C . ALA A 1 610 ? -24.103 9.178 -8.577 1.00 66.25 610 ALA A C 1
ATOM 4746 O O . ALA A 1 610 ? -24.155 9.185 -9.807 1.00 66.25 610 ALA A O 1
ATOM 4747 N N . ASP A 1 611 ? -24.152 8.048 -7.870 1.00 56.00 611 ASP A N 1
ATOM 4748 C CA . ASP A 1 611 ? -24.034 6.719 -8.483 1.00 56.00 611 ASP A CA 1
ATOM 4749 C C . ASP A 1 611 ? -25.397 5.981 -8.471 1.00 56.00 611 ASP A C 1
ATOM 4751 O O . ASP A 1 611 ? -26.013 5.795 -7.415 1.00 56.00 611 ASP A O 1
ATOM 4755 N N . ASP A 1 612 ? -25.987 5.523 -9.586 1.00 41.66 612 ASP A N 1
ATOM 4756 C CA . ASP A 1 612 ? -25.438 4.849 -10.797 1.00 41.66 612 ASP A CA 1
ATOM 4757 C C . ASP A 1 612 ? -24.804 3.464 -10.512 1.00 41.66 612 ASP A C 1
ATOM 4759 O O . ASP A 1 612 ? -24.397 2.734 -11.415 1.00 41.66 612 ASP A O 1
ATOM 4763 N N . ILE A 1 613 ? -24.828 3.036 -9.244 1.00 44.41 613 ILE A N 1
ATOM 4764 C CA . ILE A 1 613 ? -24.549 1.656 -8.827 1.00 44.41 613 ILE A CA 1
ATOM 4765 C C . ILE A 1 613 ? -25.830 0.814 -8.972 1.00 44.41 613 ILE A C 1
ATOM 4767 O O . ILE A 1 613 ? -26.897 1.273 -8.553 1.00 44.41 613 ILE A O 1
ATOM 4771 N N . PRO A 1 614 ? -25.756 -0.438 -9.472 1.00 39.56 614 PRO A N 1
ATOM 4772 C CA . PRO A 1 614 ? -26.832 -1.419 -9.339 1.00 39.56 614 PRO A CA 1
ATOM 4773 C C . PRO A 1 614 ? -27.091 -1.721 -7.855 1.00 39.56 614 PRO A C 1
ATOM 4775 O O . PRO A 1 614 ? -26.431 -2.556 -7.236 1.00 39.56 614 PRO A O 1
ATOM 4778 N N . ARG A 1 615 ? -28.021 -0.975 -7.254 1.00 50.72 615 ARG A N 1
ATOM 4779 C CA . ARG A 1 615 ? -28.425 -1.150 -5.856 1.00 50.72 615 ARG A CA 1
ATOM 4780 C C . ARG A 1 615 ? -29.266 -2.418 -5.745 1.00 50.72 615 ARG A C 1
ATOM 4782 O O . ARG A 1 615 ? -30.083 -2.695 -6.622 1.00 50.72 615 ARG A O 1
ATOM 4789 N N . ASN A 1 616 ? -29.123 -3.142 -4.638 1.00 37.19 616 ASN A N 1
ATOM 4790 C CA . ASN A 1 616 ? -30.099 -4.154 -4.253 1.00 37.19 616 ASN A CA 1
ATOM 4791 C C . ASN A 1 616 ? -31.399 -3.441 -3.835 1.00 37.19 616 ASN A C 1
ATOM 4793 O O . ASN A 1 616 ? -31.617 -3.166 -2.657 1.00 37.19 616 ASN A O 1
ATOM 4797 N N . GLN A 1 617 ? -32.228 -3.065 -4.815 1.00 31.86 617 GLN A N 1
ATOM 4798 C CA . GLN A 1 617 ? -33.596 -2.623 -4.567 1.00 31.86 617 GLN A CA 1
ATOM 4799 C C . GLN A 1 617 ? -34.429 -3.837 -4.169 1.00 31.86 617 GLN A C 1
ATOM 4801 O O . GLN A 1 617 ? -35.119 -4.452 -4.984 1.00 31.86 617 GLN A O 1
ATOM 4806 N N . SER A 1 618 ? -34.398 -4.164 -2.883 1.00 36.75 618 SER A N 1
ATOM 4807 C CA . SER A 1 618 ? -35.476 -4.936 -2.299 1.00 36.75 618 SER A CA 1
ATOM 4808 C C . SER A 1 618 ? -36.786 -4.146 -2.449 1.00 36.75 618 SER A C 1
ATOM 4810 O O . SER A 1 618 ? -36.968 -3.077 -1.871 1.00 36.75 618 SER A O 1
ATOM 4812 N N . SER A 1 619 ? -37.724 -4.731 -3.198 1.00 36.91 619 SER A N 1
ATOM 4813 C CA . SER A 1 619 ? -39.175 -4.471 -3.161 1.00 36.91 619 SER A CA 1
ATOM 4814 C C . SER A 1 619 ? -39.835 -3.322 -3.950 1.00 36.91 619 SER A C 1
ATOM 4816 O O . SER A 1 619 ? -40.995 -3.064 -3.661 1.00 36.91 619 SER A O 1
ATOM 4818 N N . ASP A 1 620 ? -39.239 -2.726 -4.996 1.00 33.00 620 ASP A N 1
ATOM 4819 C CA . ASP A 1 620 ? -40.024 -1.906 -5.959 1.00 33.00 620 ASP A CA 1
ATOM 4820 C C . ASP A 1 620 ? -39.392 -1.811 -7.371 1.00 33.00 620 ASP A C 1
ATOM 4822 O O . ASP A 1 620 ? -38.712 -0.843 -7.699 1.00 33.00 620 ASP A O 1
ATOM 4826 N N . ILE A 1 621 ? -39.652 -2.799 -8.244 1.00 32.12 621 ILE A N 1
ATOM 4827 C CA . ILE A 1 621 ? -39.472 -2.664 -9.707 1.00 32.12 621 ILE A CA 1
ATOM 4828 C C . ILE A 1 621 ? -40.687 -3.259 -10.436 1.00 32.12 621 ILE A C 1
ATOM 4830 O O . ILE A 1 621 ? -40.707 -4.431 -10.809 1.00 32.12 621 ILE A O 1
ATOM 4834 N N . ASN A 1 622 ? -41.689 -2.414 -10.680 1.00 32.41 622 ASN A N 1
ATOM 4835 C CA . ASN A 1 622 ? -42.426 -2.442 -11.942 1.00 32.41 622 ASN A CA 1
ATOM 4836 C C . ASN A 1 622 ? -41.760 -1.394 -12.841 1.00 32.41 622 ASN A C 1
ATOM 4838 O O . ASN A 1 622 ? -41.796 -0.226 -12.470 1.00 32.41 622 ASN A O 1
ATOM 4842 N N . ASP A 1 623 ? -41.145 -1.838 -13.944 1.00 37.31 623 ASP A N 1
ATOM 4843 C CA . ASP A 1 623 ? -40.853 -1.105 -15.198 1.00 37.31 623 ASP A CA 1
ATOM 4844 C C . ASP A 1 623 ? -39.539 -1.600 -15.847 1.00 37.31 623 ASP A C 1
ATOM 4846 O O . ASP A 1 623 ? -38.533 -0.899 -15.853 1.00 37.31 623 ASP A O 1
ATOM 4850 N N . ASP A 1 624 ? -39.553 -2.816 -16.418 1.00 33.31 624 ASP A N 1
ATOM 4851 C CA . ASP A 1 624 ? -38.691 -3.187 -17.564 1.00 33.31 624 ASP A CA 1
ATOM 4852 C C . ASP A 1 624 ? -39.191 -4.494 -18.237 1.00 33.31 624 ASP A C 1
ATOM 4854 O O . ASP A 1 624 ? -38.600 -5.575 -18.174 1.00 33.31 624 ASP A O 1
ATOM 4858 N N . GLU A 1 625 ? -40.361 -4.411 -18.878 1.00 33.38 625 GLU A N 1
ATOM 4859 C CA . GLU A 1 625 ? -41.168 -5.564 -19.330 1.00 33.38 625 GLU A CA 1
ATOM 4860 C C . GLU A 1 625 ? -40.631 -6.297 -20.592 1.00 33.38 625 GLU A C 1
ATOM 4862 O O . GLU A 1 625 ? -41.289 -7.172 -21.152 1.00 33.38 625 GLU A O 1
ATOM 4867 N N . ALA A 1 626 ? -39.433 -5.956 -21.083 1.00 31.92 626 ALA A N 1
ATOM 4868 C CA . ALA A 1 626 ? -38.982 -6.331 -22.431 1.00 31.92 626 ALA A CA 1
ATOM 4869 C C . ALA A 1 626 ? -38.249 -7.685 -22.560 1.00 31.92 626 ALA A C 1
ATOM 4871 O O . ALA A 1 626 ? -38.080 -8.168 -23.682 1.00 31.92 626 ALA A O 1
ATOM 4872 N N . LEU A 1 627 ? -37.776 -8.290 -21.461 1.00 33.69 627 LEU A N 1
ATOM 4873 C CA . LEU A 1 627 ? -36.928 -9.502 -21.508 1.00 33.69 627 LEU A CA 1
ATOM 4874 C C . LEU A 1 627 ? -37.394 -10.671 -20.622 1.00 33.69 627 LEU A C 1
ATOM 4876 O O . LEU A 1 627 ? -36.946 -11.796 -20.840 1.00 33.69 627 LEU A O 1
ATOM 4880 N N . TRP A 1 628 ? -38.315 -10.448 -19.680 1.00 31.67 628 TRP A N 1
ATOM 4881 C CA . TRP A 1 628 ? -38.752 -11.477 -18.724 1.00 31.67 628 TRP A CA 1
ATOM 4882 C C . TRP A 1 628 ? -39.759 -12.496 -19.287 1.00 31.67 628 TRP A C 1
ATOM 4884 O O . TRP A 1 628 ? -39.737 -13.652 -18.868 1.00 31.67 628 TRP A O 1
ATOM 4894 N N . TRP A 1 629 ? -40.562 -12.136 -20.300 1.00 33.38 629 TRP A N 1
ATOM 4895 C CA . TRP A 1 629 ? -41.526 -13.060 -20.936 1.00 33.38 629 TRP A CA 1
ATOM 4896 C C . TRP A 1 629 ? -40.867 -14.360 -21.442 1.00 33.38 629 TRP A C 1
ATOM 4898 O O . TRP A 1 629 ? -41.451 -15.437 -21.332 1.00 33.38 629 TRP A O 1
ATOM 4908 N N . LEU A 1 630 ? -39.620 -14.300 -21.924 1.00 31.55 630 LEU A N 1
ATOM 4909 C CA . LEU A 1 630 ? -38.927 -15.480 -22.452 1.00 31.55 630 LEU A CA 1
ATOM 4910 C C . LEU A 1 630 ? -38.509 -16.500 -21.370 1.00 31.55 630 LEU A C 1
ATOM 4912 O O . LEU A 1 630 ? -38.111 -17.612 -21.715 1.00 31.55 630 LEU A O 1
ATOM 4916 N N . TYR A 1 631 ? -38.548 -16.125 -20.087 1.00 35.94 631 TYR A N 1
ATOM 4917 C CA . TYR A 1 631 ? -38.131 -16.977 -18.970 1.00 35.94 631 TYR A CA 1
ATOM 4918 C C . TYR A 1 631 ? -39.319 -17.744 -18.362 1.00 35.94 631 TYR A C 1
ATOM 4920 O O . TYR A 1 631 ? -39.243 -18.962 -18.179 1.00 35.94 631 TYR A O 1
ATOM 4928 N N . ASP A 1 632 ? -40.448 -17.060 -18.150 1.00 38.00 632 ASP A N 1
ATOM 4929 C CA . ASP A 1 632 ? -41.653 -17.634 -17.525 1.00 38.00 632 ASP A CA 1
ATOM 4930 C C . ASP A 1 632 ? -42.372 -18.682 -18.396 1.00 38.00 632 ASP A C 1
ATOM 4932 O O . ASP A 1 632 ? -43.046 -19.567 -17.867 1.00 38.00 632 ASP A O 1
ATOM 4936 N N . GLU A 1 633 ? -42.191 -18.668 -19.723 1.00 41.06 633 GLU A N 1
ATOM 4937 C CA . GLU A 1 633 ? -42.714 -19.731 -20.603 1.00 41.06 633 GLU A CA 1
ATOM 4938 C C . GLU A 1 633 ? -41.995 -21.087 -20.439 1.00 41.06 633 GLU A C 1
ATOM 4940 O O . GLU A 1 633 ? -42.480 -22.102 -20.946 1.00 41.06 633 GLU A O 1
ATOM 4945 N N . ILE A 1 634 ? -40.850 -21.137 -19.744 1.00 39.31 634 ILE A N 1
ATOM 4946 C CA . ILE A 1 634 ? -39.972 -22.320 -19.706 1.00 39.31 634 ILE A CA 1
ATOM 4947 C C . ILE A 1 634 ? -40.001 -23.046 -18.345 1.00 39.31 634 ILE A C 1
ATOM 4949 O O . ILE A 1 634 ? -39.773 -24.259 -18.308 1.00 39.31 634 ILE A O 1
ATOM 4953 N N . VAL A 1 635 ? -40.307 -22.362 -17.231 1.00 35.88 635 VAL A N 1
ATOM 4954 C CA . VAL A 1 635 ? -40.253 -22.950 -15.874 1.00 35.88 635 VAL A CA 1
ATOM 4955 C C . VAL A 1 635 ? -41.445 -22.514 -14.999 1.00 35.88 635 VAL A C 1
ATOM 4957 O O . VAL A 1 635 ? -41.432 -21.410 -14.462 1.00 35.88 635 VAL A O 1
ATOM 4960 N N . PRO A 1 636 ? -42.459 -23.372 -14.764 1.00 34.59 636 PRO A N 1
ATOM 4961 C CA . PRO A 1 636 ? -43.586 -23.026 -13.897 1.00 34.59 636 PRO A CA 1
ATOM 4962 C C . PRO A 1 636 ? -43.248 -23.198 -12.402 1.00 34.59 636 PRO A C 1
ATOM 4964 O O . PRO A 1 636 ? -43.101 -24.320 -11.913 1.00 34.59 636 PRO A O 1
ATOM 4967 N N . GLY A 1 637 ? -43.184 -22.083 -11.666 1.00 36.28 637 GLY A N 1
ATOM 4968 C CA . GLY A 1 637 ? -43.072 -22.015 -10.199 1.00 36.28 637 GLY A CA 1
ATOM 4969 C C . GLY A 1 637 ? -44.231 -21.227 -9.555 1.00 36.28 637 GLY A C 1
ATOM 4970 O O . GLY A 1 637 ? -44.917 -20.480 -10.252 1.00 36.28 637 GLY A O 1
ATOM 4971 N N . PRO A 1 638 ? -44.521 -21.406 -8.250 1.00 30.73 638 PRO A N 1
ATOM 4972 C CA . PRO A 1 638 ? -45.699 -20.813 -7.610 1.00 30.73 638 PRO A CA 1
ATOM 4973 C C . PRO A 1 638 ? -45.524 -19.322 -7.269 1.00 30.73 638 PRO A C 1
ATOM 4975 O O . PRO A 1 638 ? -44.464 -18.896 -6.816 1.00 30.73 638 PRO A O 1
ATOM 4978 N N . ALA A 1 639 ? -46.601 -18.549 -7.433 1.00 29.61 639 ALA A N 1
ATOM 4979 C CA . ALA A 1 639 ? -46.628 -17.100 -7.213 1.00 29.61 639 ALA A CA 1
ATOM 4980 C C . ALA A 1 639 ? -46.455 -16.682 -5.729 1.00 29.61 639 ALA A C 1
ATOM 4982 O O . ALA A 1 639 ? -46.918 -17.401 -4.835 1.00 29.61 639 ALA A O 1
ATOM 4983 N N . PRO A 1 640 ? -45.848 -15.509 -5.451 1.00 27.81 640 PRO A N 1
ATOM 4984 C CA . PRO A 1 640 ? 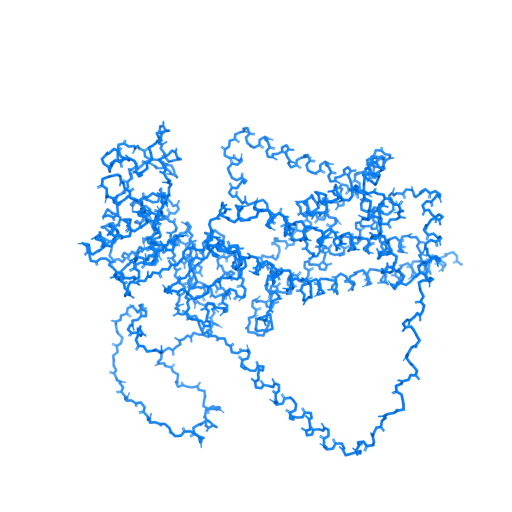-45.641 -15.005 -4.092 1.00 27.81 640 PRO A CA 1
ATOM 4985 C C . PRO A 1 640 ? -46.919 -14.401 -3.461 1.00 27.81 640 PRO A C 1
ATOM 4987 O O . PRO A 1 640 ? -47.815 -13.957 -4.185 1.00 27.81 640 PRO A O 1
ATOM 4990 N N . PRO A 1 641 ? -47.026 -14.337 -2.116 1.00 27.58 641 PRO A N 1
ATOM 4991 C CA . PRO A 1 641 ? -48.167 -13.732 -1.427 1.00 27.58 641 PRO A CA 1
ATOM 4992 C C . PRO A 1 641 ? -48.068 -12.199 -1.362 1.00 27.58 641 PRO A C 1
ATOM 4994 O O . PRO A 1 641 ? -46.999 -11.638 -1.142 1.00 27.58 641 PRO A O 1
ATOM 4997 N N . SER A 1 642 ? -49.212 -11.523 -1.471 1.00 26.84 642 SER A N 1
ATOM 4998 C CA . SER A 1 642 ? -49.338 -10.061 -1.393 1.00 26.84 642 SER A CA 1
ATOM 4999 C C . SER A 1 642 ? -49.148 -9.494 0.021 1.00 26.84 642 SER A C 1
ATOM 5001 O O . SER A 1 642 ? -49.750 -10.010 0.966 1.00 26.84 642 SER A O 1
ATOM 5003 N N . LEU A 1 643 ? -48.470 -8.348 0.142 1.00 26.52 643 LEU A N 1
ATOM 5004 C CA . LEU A 1 643 ? -48.475 -7.494 1.338 1.00 26.52 643 LEU A CA 1
ATOM 5005 C C . LEU A 1 643 ? -48.749 -6.025 0.972 1.00 26.52 643 LEU A C 1
ATOM 5007 O O . LEU A 1 643 ? -48.394 -5.565 -0.108 1.00 26.52 643 LEU A O 1
ATOM 5011 N N . LEU A 1 644 ? -49.408 -5.306 1.884 1.00 26.86 644 LEU A N 1
ATOM 5012 C CA . LEU A 1 644 ? -49.790 -3.895 1.764 1.00 26.86 644 LEU A CA 1
ATOM 5013 C C . LEU A 1 644 ? -49.375 -3.129 3.032 1.00 26.86 644 LEU A C 1
ATOM 5015 O O . LEU A 1 644 ? -49.600 -3.625 4.136 1.00 26.86 644 LEU A O 1
ATOM 5019 N N . ALA A 1 645 ? -48.963 -1.867 2.845 1.00 24.66 645 ALA A N 1
ATOM 5020 C CA . ALA A 1 645 ? -48.878 -0.797 3.860 1.00 24.66 645 ALA A CA 1
ATOM 5021 C C . ALA A 1 645 ? -47.621 -0.810 4.797 1.00 24.66 645 ALA A C 1
ATOM 5023 O O . ALA A 1 645 ? -46.908 -1.809 4.843 1.00 24.66 645 ALA A O 1
ATOM 5024 N N . PRO A 1 646 ? -47.230 0.330 5.427 1.00 28.53 646 PRO A N 1
ATOM 5025 C CA . PRO A 1 646 ? -45.963 0.958 5.019 1.00 28.53 646 PRO A CA 1
ATOM 5026 C C . PRO A 1 646 ? -44.984 1.404 6.137 1.00 28.53 646 PRO A C 1
ATOM 5028 O O . PRO A 1 646 ? -45.374 1.744 7.249 1.00 28.53 646 PRO A O 1
ATOM 5031 N N . ALA A 1 647 ? -43.706 1.485 5.748 1.00 33.31 647 ALA A N 1
ATOM 5032 C CA . ALA A 1 647 ? -42.605 2.329 6.247 1.00 33.31 647 ALA A CA 1
ATOM 5033 C C . ALA A 1 647 ? -42.616 2.879 7.700 1.00 33.31 647 ALA A C 1
ATOM 5035 O O . ALA A 1 647 ? -43.152 3.959 7.949 1.00 33.31 647 ALA A O 1
ATOM 5036 N N . SER A 1 648 ? -41.816 2.262 8.591 1.00 27.61 648 SER A N 1
ATOM 5037 C CA . SER A 1 648 ? -41.023 2.989 9.611 1.00 27.61 648 SER A CA 1
ATOM 5038 C C . SER A 1 648 ? -39.944 2.122 10.301 1.00 27.61 648 SER A C 1
ATOM 5040 O O . SER A 1 648 ? -40.163 1.619 11.404 1.00 27.61 648 SER A O 1
ATOM 5042 N N . SER A 1 649 ? -38.752 1.992 9.711 1.00 28.25 649 SER A N 1
ATOM 5043 C CA . SER A 1 649 ? -37.520 1.600 10.426 1.00 28.25 649 SER A CA 1
ATOM 5044 C C . SER A 1 649 ? -36.274 1.908 9.585 1.00 28.25 649 SER A C 1
ATOM 5046 O O . SER A 1 649 ? -36.256 1.654 8.383 1.00 28.25 649 SER A O 1
ATOM 5048 N N . ARG A 1 650 ? -35.211 2.448 10.206 1.00 36.38 650 ARG A N 1
ATOM 5049 C CA . ARG A 1 650 ? -33.863 2.433 9.609 1.00 36.38 650 ARG A CA 1
ATOM 5050 C C . ARG A 1 650 ? -33.404 0.968 9.607 1.00 36.38 650 ARG A C 1
ATOM 5052 O O . ARG A 1 650 ? -33.134 0.426 10.675 1.00 36.38 650 ARG A O 1
ATOM 5059 N N . MET A 1 651 ? -33.388 0.321 8.444 1.00 29.33 651 MET A N 1
ATOM 5060 C CA . MET A 1 651 ? -32.950 -1.071 8.305 1.00 29.33 651 MET A CA 1
ATOM 5061 C C . MET A 1 651 ? -31.421 -1.161 8.255 1.00 29.33 651 MET A C 1
ATOM 5063 O O . MET A 1 651 ? -30.805 -0.754 7.274 1.00 29.33 651 MET A O 1
ATOM 5067 N N . LEU A 1 652 ? -30.831 -1.776 9.279 1.00 43.81 652 LEU A N 1
ATOM 5068 C CA . LEU A 1 652 ? -29.722 -2.707 9.056 1.00 43.81 652 LEU A CA 1
ATOM 5069 C C . LEU A 1 652 ? -30.323 -4.053 8.597 1.00 43.81 652 LEU A C 1
ATOM 5071 O O . LEU A 1 652 ? -31.469 -4.345 8.959 1.00 43.81 652 LEU A O 1
ATOM 5075 N N . PRO A 1 653 ? -29.612 -4.863 7.794 1.00 37.09 653 PRO A N 1
ATOM 5076 C CA . PRO A 1 653 ? -30.161 -6.108 7.260 1.00 37.09 653 PRO A CA 1
ATOM 5077 C C . PRO A 1 653 ? -30.419 -7.129 8.378 1.00 37.09 653 PRO A C 1
ATOM 5079 O O . PRO A 1 653 ? -29.504 -7.533 9.094 1.00 37.09 653 PRO A O 1
ATOM 5082 N N . SER A 1 654 ? -31.675 -7.558 8.522 1.00 40.72 654 SER A N 1
ATOM 5083 C CA . SER A 1 654 ? -32.121 -8.487 9.565 1.00 40.72 654 SER A CA 1
ATOM 5084 C C . SER A 1 654 ? -32.649 -9.814 9.005 1.00 40.72 654 SER A C 1
ATOM 5086 O O . SER A 1 654 ? -33.382 -9.827 8.022 1.00 40.72 654 SER A O 1
ATOM 5088 N N . ASP A 1 655 ? -32.367 -10.888 9.750 1.00 37.22 655 ASP A N 1
ATOM 5089 C CA . ASP A 1 655 ? -33.046 -12.199 9.789 1.00 37.22 655 ASP A CA 1
ATOM 5090 C C . ASP A 1 655 ? -32.732 -13.321 8.767 1.00 37.22 655 ASP A C 1
ATOM 5092 O O . ASP A 1 655 ? -33.210 -14.434 8.986 1.00 37.22 655 ASP A O 1
ATOM 5096 N N . ASP A 1 656 ? -31.835 -13.158 7.784 1.00 36.94 656 ASP A N 1
ATOM 5097 C CA . ASP A 1 656 ? -31.517 -14.244 6.816 1.00 36.94 656 ASP A CA 1
ATOM 5098 C C . ASP A 1 656 ? -30.305 -15.159 7.146 1.00 36.94 656 ASP A C 1
ATOM 5100 O O . ASP A 1 656 ? -29.895 -15.980 6.326 1.00 36.94 656 ASP A O 1
ATOM 5104 N N . LYS A 1 657 ? -29.777 -15.155 8.386 1.00 37.44 657 LYS A N 1
ATOM 5105 C CA . LYS A 1 657 ? -28.716 -16.099 8.847 1.00 37.44 657 LYS A CA 1
ATOM 5106 C C . LYS A 1 657 ? -29.157 -17.587 8.943 1.00 37.44 657 LYS A C 1
ATOM 5108 O O . LYS A 1 657 ? -28.558 -18.365 9.683 1.00 37.44 657 LYS A O 1
ATOM 5113 N N . MET A 1 658 ? -30.218 -18.016 8.250 1.00 28.88 658 MET A N 1
ATOM 5114 C CA . MET A 1 658 ? -30.677 -19.418 8.267 1.00 28.88 658 MET A CA 1
ATOM 5115 C C . MET A 1 658 ? -31.272 -19.926 6.938 1.00 28.88 658 MET A C 1
ATOM 5117 O O . MET A 1 658 ? -32.072 -20.866 6.948 1.00 28.88 658 MET A O 1
ATOM 5121 N N . ARG A 1 659 ? -30.893 -19.345 5.788 1.00 29.33 659 ARG A N 1
ATOM 5122 C CA . ARG A 1 659 ? -31.236 -19.888 4.459 1.00 29.33 659 ARG A CA 1
ATOM 5123 C C . ARG A 1 659 ? -30.140 -19.690 3.403 1.00 29.33 659 ARG A C 1
ATOM 5125 O O . ARG A 1 659 ? -30.257 -18.788 2.582 1.00 29.33 659 ARG A O 1
ATOM 5132 N N . LEU A 1 660 ? -29.167 -20.606 3.374 1.00 26.28 660 LEU A N 1
ATOM 5133 C CA . LEU A 1 660 ? -28.739 -21.376 2.185 1.00 26.28 660 LEU A CA 1
ATOM 5134 C C . LEU A 1 660 ? -27.684 -22.429 2.565 1.00 26.28 660 LEU A C 1
ATOM 5136 O O . LEU A 1 660 ? -26.793 -22.099 3.374 1.00 26.28 660 LEU A O 1
#

InterPro domains:
  IPR017946 PLC-like phosphodiesterase, TIM beta/alpha-barrel domain superfamily [G3DSA:3.20.20.190] (360-609)
  IPR017946 PLC-like phosphodiesterase, TIM beta/alpha-barrel domain superfamily [SSF51695] (370-603)
  IPR018476 Glycerophosphoryl diester phosphodiesterase, membrane domain [PF10110] (20-250)
  IPR030395 Glycerophosphodiester phosphodiesterase domain [PF03009] (375-597)
  IPR030395 Glycerophosphodiester phosphodiesterase domain [PS51704] (370-604)

pLDDT: mean 80.05, std 19.21, range [24.66, 98.75]

Radius of gyration: 30.88 Å; chains: 1; bounding box: 87×56×92 Å

Organism: NCBI:txid1603886

Sequence (660 aa):
MAAVTARWADWASAHRLEYWAGHALSFEILYRLAVTLVFTPPCDLIVNWYADASLVSPMMDDLGILQAFLTIPGVILLGILAAIALVAGVFEITVMLTFARCLMENSRHNASFVYRYSLARLGNLRHPSSLLALPYYVFLVPLIHIGYSSSLLPTLEIPRYVIDEIAATLPGRIVGATAVCVAAFAYVALIFAPMLMSCEETSFAKACRDSVGRWKALDMGRRLRIIGALLTITLCEMAARLVWTTPSVSVRDFNVYLLRYVVRSSYFREQLTATTIRWLVASAAAFAFGCLLVSMIRYTSAGVAQWNENAANAISFPRRFAGRASMADSGRAHVGKDKRWRVIISIIAIASLAVPIVAYLQQEPLSHEPLAIAHRGDSSAPENSLTGIQAAGARGADYVEIDVRLTSDGQVVVLHDKTTRRLAKHGENLAVAEHTLRQLQTVRLTSRGEDFRMPTLDQAIITAQNMADGPGLLIELKTTGGQGQAERLADAVIETVERHHFADQAMFMSTNANAVDRLQQQRPRWWVGYCVFGALGNLNWQMDVDFVALKESQLNTMFLENARDLHIPVYVWTVNDADTMRHDLRLGVSGVIADHTSTIRTIIDESREADDIPRNQSSDINDDEALWWLYDEIVPGPAPPSLLAPASSRMLPSDDKMRL

Secondary structure (DSSP, 8-state):
-HHHHHHHHHHHHHHHHHHHHHHHHHHHHHHHHHIIIIIHHHHHHHHHHHHHHTT--SEE-HHHHHHHHTSHHHHHHHHHHHHHHHHHHHHHHHHHHHHHHHHHTT----HHHHHHHHHHHGGGGGSGGGGGHHIIIIIIHHHH-SSS--SSS---PPPHHHHHHHHTSHHHHHHHHHHHHHHHHHHHHTTTHHHHHHHSS--HHHHHHHHHHHHHHS-HHHHHHHHHHHHHHHHHHHHHHHH--SPPPPGGGSSTTHHHHHHH-HHHHHHHHHHHHHHHHHHHHHHHHHHHHHHH----HHHHHHHHHHHHHTT-S--TTTS-TTSSSS--------HHHHHHHHHHHHHHHHHHHHHHH--PPPSSPPEEEEETS-TTS-TT-HHHHHHHHTTT-SEEEEEEEE-TTS-EEE-SSSBGGGTBTT----BGGGS-HHHHTTSPEEETTEEE-PPBHHHHHHHHHTSTTPPEEEEEE---SSHHHHHHHHHHHHHHHHHTT-GGGEEEEES-HHHHHHHHHH-TTSEEEEEESEESSS-------SEEEEEGGG--HHHHHHHHTTT--EEEE----HHHHHHHHHHT-SEEEES-HHHHHHHHHHHHHH--------S-----TTSSHHHHTT---PPPPP------------S-TT--

Foldseek 3Di:
DVVVVVVVVVVVLVVLCCQLLVLLLVCLVVLLCCCLVPVVVVLLVVLQVLCVVQPQALFDAPVSVVVSLPDPVNVVSVVVLLVVQLLQLLLSLLLLLLSLLCSLVVHPDHSLLSNLLSNVLSVLCPDPCVVVVSCVRQPLCLQLVFLRDDSNHHRPDDDVVQVCVLVVDPVSVVVVVVVVVVSVVLCQLLVCLSVCSSLDSHHSVRSSVVSNVLSVPDDPVLSCVLVVLRVVRVVVLVVLCVVDVQDAADSQQSDPCVVLCCPQFPSVVVRPVSNSVSSSSSSSSSSVSSNSSSVSDDDDPVSVVVNVVVSVVSVVPDCPVVPPPPPDPPDPDCPDPPPVVVVVVVVVVVVVVVVVVVVSNDAFFALDAAFQEAEQAAPQDFRVDLVSQVNLVVLPGLEYEWEWAAACVLFIWTDDDQFLQVFFPVRDTDGRNDHDPVVQQVTWGDDPHDIDGTGTPLSNLVSQVVDPRGHAYAYEYDADDDLVRLLSSLVSVVVSCVVSVRQVRYAYEYSDVSNQVSNCVVPVPGQYEYERADGSRDNPPPDSHQAYEHALVRDYLVNVRVCSVVSHAYEYPADADLSSLLVVVSSPHRYHYYNHSNSRVVSSVVSVVDDPGPHPPDDDDDDDPDPCVVPCVPDDDDDDDDDDDDDDDDDDDDDPPPDD